Protein AF-0000000077106726 (afdb_homodimer)

Radius of gyration: 22.46 Å; Cα contacts (8 Å, |Δi|>4): 812; chains: 2; bounding box: 42×58×50 Å

Sequence (432 aa):
MIAVLAGDIIKSSRLTPEELQNVKDCIVETCDELREKFPEIGLSKPFFYRGDGWQVAMKSAPAALKVAVFIYAGLRQQNIARSRIAIGVGETEKLDLENLDQSSGEAFERAGHCLDKMNTRSFDIDFATAENSEYLNVKDDGLFALTMCVAALISDWTARQAQIALVALFHIDQTNDDVAKLLNPPISQQAISDSLRSSKFFAVIGAITAFSNILSMIAVLAGDIIKSSRLTPEELQNVKDCIVETCDELREKFPEIGLSKPFFYRGDGWQVAMKSAPAALKVAVFIYAGLRQQNIARSRIAIGVGETEKLDLENLDQSSGEAFERAGHCLDKMNTRSFDIDFATAENSEYLNVKDDGLFALTMCVAALISDWTARQAQIALVALFHIDQTNDDVAKLLNPPISQQAISDSLRSSKFFAVIGAITAFSNILS

Structure (mmCIF, N/CA/C/O backbone):
data_AF-0000000077106726-model_v1
#
loop_
_entity.id
_entity.type
_entity.pdbx_description
1 polymer 'Uncharacterized protein'
#
loop_
_atom_site.group_PDB
_atom_site.id
_atom_site.type_symbol
_atom_site.label_atom_id
_atom_site.label_alt_id
_atom_site.label_comp_id
_atom_site.label_asym_id
_atom_site.label_entity_id
_atom_site.label_seq_id
_atom_site.pdbx_PDB_ins_code
_atom_site.Cartn_x
_atom_site.Cartn_y
_atom_site.Cartn_z
_atom_site.occupancy
_atom_site.B_iso_or_equiv
_atom_site.auth_seq_id
_atom_site.auth_comp_id
_atom_site.auth_asym_id
_atom_site.auth_atom_id
_atom_site.pdbx_PDB_model_num
ATOM 1 N N . MET A 1 1 ? -19.969 13.406 8.781 1 87.94 1 MET A N 1
ATOM 2 C CA . MET A 1 1 ? -18.859 12.719 9.43 1 87.94 1 MET A CA 1
ATOM 3 C C . MET A 1 1 ? -17.562 13.5 9.258 1 87.94 1 MET A C 1
ATOM 5 O O . MET A 1 1 ? -17.266 13.992 8.172 1 87.94 1 MET A O 1
ATOM 9 N N . ILE A 1 2 ? -16.859 13.773 10.406 1 93.06 2 ILE A N 1
ATOM 10 C CA . ILE A 1 2 ? -15.633 14.562 10.359 1 93.06 2 ILE A CA 1
ATOM 11 C C . ILE A 1 2 ? -14.422 13.648 10.578 1 93.06 2 ILE A C 1
ATOM 13 O O . ILE A 1 2 ? -14.578 12.477 10.922 1 93.06 2 ILE A O 1
ATOM 17 N N . ALA A 1 3 ? -13.266 14.203 10.305 1 95.56 3 ALA A N 1
ATOM 18 C CA . ALA A 1 3 ? -12.023 13.508 10.617 1 95.56 3 ALA A CA 1
ATOM 19 C C . ALA A 1 3 ? -11.086 14.406 11.422 1 95.56 3 ALA A C 1
ATOM 21 O O . ALA A 1 3 ? -11.133 15.633 11.305 1 95.56 3 ALA A O 1
ATOM 22 N N . VAL A 1 4 ? -10.359 13.727 12.227 1 95.81 4 VAL A N 1
ATOM 23 C CA . VAL A 1 4 ? -9.344 14.406 13.023 1 95.81 4 VAL A CA 1
ATOM 24 C C . VAL A 1 4 ? -7.992 13.719 12.836 1 95.81 4 VAL A C 1
ATOM 26 O O . VAL A 1 4 ? -7.91 12.492 12.828 1 95.81 4 VAL A O 1
ATOM 29 N N . LEU A 1 5 ? -7 14.516 12.531 1 97.88 5 LEU A N 1
ATOM 30 C CA . LEU A 1 5 ? -5.621 14.055 12.625 1 97.88 5 LEU A CA 1
ATOM 31 C C . LEU A 1 5 ? -4.992 14.484 13.945 1 97.88 5 LEU A C 1
ATOM 33 O O . LEU A 1 5 ? -5.023 15.664 14.297 1 97.88 5 LEU A O 1
ATOM 37 N N . ALA A 1 6 ? -4.535 13.547 14.633 1 97 6 ALA A N 1
ATOM 38 C CA . ALA A 1 6 ? -3.732 13.82 15.828 1 97 6 ALA A CA 1
ATOM 39 C C . ALA A 1 6 ? -2.285 13.383 15.617 1 97 6 ALA A C 1
ATOM 41 O O . ALA A 1 6 ? -2.025 12.281 15.125 1 97 6 ALA A O 1
ATOM 42 N N . GLY A 1 7 ? -1.379 14.242 16 1 97.25 7 GLY A N 1
ATOM 43 C CA . GLY A 1 7 ? 0.014 13.906 15.75 1 97.25 7 GLY A CA 1
ATOM 44 C C . GLY A 1 7 ? 0.918 14.219 16.938 1 97.25 7 GLY A C 1
ATOM 45 O O . GLY A 1 7 ? 0.517 14.922 17.859 1 97.25 7 GLY A O 1
ATOM 46 N N . ASP A 1 8 ? 2.002 13.625 16.859 1 96.19 8 ASP A N 1
ATOM 47 C CA . ASP A 1 8 ? 3.078 13.797 17.828 1 96.19 8 ASP A CA 1
ATOM 48 C C . ASP A 1 8 ? 4.441 13.805 17.156 1 96.19 8 ASP A C 1
ATOM 50 O O . ASP A 1 8 ? 4.812 12.844 16.484 1 96.19 8 ASP A O 1
ATOM 54 N N . ILE A 1 9 ? 5.18 14.922 17.375 1 96.75 9 ILE A N 1
ATOM 55 C CA . ILE A 1 9 ? 6.477 15.07 16.719 1 96.75 9 ILE A CA 1
ATOM 56 C C . ILE A 1 9 ? 7.477 14.086 17.328 1 96.75 9 ILE A C 1
ATOM 58 O O . ILE A 1 9 ? 7.641 14.031 18.547 1 96.75 9 ILE A O 1
ATOM 62 N N . ILE A 1 10 ? 8.102 13.32 16.484 1 95.12 10 ILE A N 1
ATOM 63 C CA . ILE A 1 10 ? 8.977 12.234 16.922 1 95.12 10 ILE A CA 1
ATOM 64 C C . ILE A 1 10 ? 10.312 12.805 17.391 1 95.12 10 ILE A C 1
ATOM 66 O O . ILE A 1 10 ? 10.922 13.625 16.703 1 95.12 10 ILE A O 1
ATOM 70 N N . LYS A 1 11 ? 10.805 12.422 18.562 1 93.19 11 LYS A N 1
ATOM 71 C CA . LYS A 1 11 ? 12.07 12.828 19.156 1 93.19 11 LYS A CA 1
ATOM 72 C C . LYS A 1 11 ? 12.156 14.344 19.297 1 93.19 11 LYS A C 1
ATOM 74 O O . LYS A 1 11 ? 13.18 14.953 18.969 1 93.19 11 LYS A O 1
ATOM 79 N N . SER A 1 12 ? 11.078 14.891 19.656 1 93 12 SER A N 1
ATOM 80 C CA . SER A 1 12 ? 10.992 16.344 19.781 1 93 12 SER A CA 1
ATOM 81 C C . SER A 1 12 ? 11.945 16.859 20.859 1 93 12 SER A C 1
ATOM 83 O O . SER A 1 12 ? 12.414 18 20.781 1 93 12 SER A O 1
ATOM 85 N N . SER A 1 13 ? 12.219 16.062 21.844 1 91.56 13 SER A N 1
ATOM 86 C CA . SER A 1 13 ? 13.094 16.469 22.938 1 91.56 13 SER A CA 1
ATOM 87 C C . SER A 1 13 ? 14.516 16.719 22.453 1 91.56 13 SER A C 1
ATOM 89 O O . SER A 1 13 ? 15.297 17.391 23.109 1 91.56 13 SER A O 1
ATOM 91 N N . ARG A 1 14 ? 14.859 16.203 21.312 1 94.19 14 ARG A N 1
ATOM 92 C CA . ARG A 1 14 ? 16.203 16.344 20.766 1 94.19 14 ARG A CA 1
ATOM 93 C C . ARG A 1 14 ? 16.312 17.578 19.891 1 94.19 14 ARG A C 1
ATOM 95 O O . ARG A 1 14 ? 17.406 17.953 19.453 1 94.19 14 ARG A O 1
ATOM 102 N N . LEU A 1 15 ? 15.242 18.234 19.656 1 95.19 15 LEU A N 1
ATOM 103 C CA . LEU A 1 15 ? 15.203 19.406 18.797 1 95.19 15 LEU A CA 1
ATOM 104 C C . LEU A 1 15 ? 15.461 20.688 19.609 1 95.19 15 LEU A C 1
ATOM 106 O O . LEU A 1 15 ? 15.016 20.797 20.75 1 95.19 15 LEU A O 1
ATOM 110 N N . THR A 1 16 ? 16.141 21.609 19 1 96.25 16 THR A N 1
ATOM 111 C CA . THR A 1 16 ? 16.203 22.953 19.578 1 96.25 16 THR A CA 1
ATOM 112 C C . THR A 1 16 ? 14.852 23.656 19.5 1 96.25 16 THR A C 1
ATOM 114 O O . THR A 1 16 ? 14 23.266 18.688 1 96.25 16 THR A O 1
ATOM 117 N N . PRO A 1 17 ? 14.695 24.594 20.344 1 95.12 17 PRO A N 1
ATOM 118 C CA . PRO A 1 17 ? 13.445 25.344 20.266 1 95.12 17 PRO A CA 1
ATOM 119 C C . PRO A 1 17 ? 13.18 25.891 18.859 1 95.12 17 PRO A C 1
ATOM 121 O O . PRO A 1 17 ? 12.039 25.906 18.406 1 95.12 17 PRO A O 1
ATOM 124 N N . GLU A 1 18 ? 14.203 26.281 18.219 1 96.75 18 GLU A N 1
ATOM 125 C CA . GLU A 1 18 ? 14.07 26.812 16.859 1 96.75 18 GLU A CA 1
ATOM 126 C C . GLU A 1 18 ? 13.648 25.734 15.875 1 96.75 18 GLU A C 1
ATOM 128 O O . GLU A 1 18 ? 12.781 25.953 15.031 1 96.75 18 GLU A O 1
ATOM 133 N N . GLU A 1 19 ? 14.266 24.609 15.984 1 96.75 19 GLU A N 1
ATOM 134 C CA . GLU A 1 19 ? 13.922 23.484 15.133 1 96.75 19 GLU A CA 1
ATOM 135 C C . GLU A 1 19 ? 12.469 23.062 15.344 1 96.75 19 GLU A C 1
ATOM 137 O O . GLU A 1 19 ? 11.75 22.781 14.375 1 96.75 19 GLU A O 1
ATOM 142 N N . LEU A 1 20 ? 12.102 22.984 16.578 1 96.62 20 LEU A N 1
ATOM 143 C CA . LEU A 1 20 ? 10.727 22.609 16.891 1 96.62 20 LEU A CA 1
ATOM 144 C C . LEU A 1 20 ? 9.734 23.609 16.281 1 96.62 20 LEU A C 1
ATOM 146 O O . LEU A 1 20 ? 8.719 23.203 15.727 1 96.62 20 LEU A O 1
ATOM 150 N N . GLN A 1 21 ? 10.078 24.859 16.422 1 96.81 21 GLN A N 1
ATOM 151 C CA . GLN A 1 21 ? 9.219 25.891 15.852 1 96.81 21 GLN A CA 1
ATOM 152 C C . GLN A 1 21 ? 9.133 25.75 14.336 1 96.81 21 GLN A C 1
ATOM 154 O O . GLN A 1 21 ? 8.07 25.938 13.742 1 96.81 21 GLN A O 1
ATOM 159 N N . ASN A 1 22 ? 10.258 25.438 13.734 1 97.62 22 ASN A N 1
ATOM 160 C CA . ASN A 1 22 ? 10.273 25.234 12.289 1 97.62 22 ASN A CA 1
ATOM 161 C C . ASN A 1 22 ? 9.359 24.078 11.875 1 97.62 22 ASN A C 1
ATOM 163 O O . ASN A 1 22 ? 8.68 24.156 10.844 1 97.62 22 ASN A O 1
ATOM 167 N N . VAL A 1 23 ? 9.383 23.047 12.633 1 97.94 23 VAL A N 1
ATOM 168 C CA . VAL A 1 23 ? 8.531 21.906 12.359 1 97.94 23 VAL A CA 1
ATOM 169 C C . VAL A 1 23 ? 7.059 22.297 12.477 1 97.94 23 VAL A C 1
ATOM 171 O O . VAL A 1 23 ? 6.25 21.969 11.602 1 97.94 23 VAL A O 1
ATOM 174 N N . LYS A 1 24 ? 6.723 23.031 13.531 1 97.75 24 LYS A N 1
ATOM 175 C CA . LYS A 1 24 ? 5.355 23.5 13.719 1 97.75 24 LYS A CA 1
ATOM 176 C C . LYS A 1 24 ? 4.922 24.406 12.578 1 97.75 24 LYS A C 1
ATOM 178 O O . LYS A 1 24 ? 3.805 24.281 12.07 1 97.75 24 LYS A O 1
ATOM 183 N N . ASP A 1 25 ? 5.793 25.266 12.195 1 98 25 ASP A N 1
ATOM 184 C CA . ASP A 1 25 ? 5.508 26.172 11.086 1 98 25 ASP A CA 1
ATOM 185 C C . ASP A 1 25 ? 5.238 25.406 9.797 1 98 25 ASP A C 1
ATOM 187 O O . ASP A 1 25 ? 4.391 25.797 8.992 1 98 25 ASP A O 1
ATOM 191 N N . CYS A 1 26 ? 6 24.359 9.625 1 97.75 26 CYS A N 1
ATOM 192 C CA . CYS A 1 26 ? 5.805 23.531 8.438 1 97.75 26 CYS A CA 1
ATOM 193 C C . CYS A 1 26 ? 4.395 22.953 8.406 1 97.75 26 CYS A C 1
ATOM 195 O O . CYS A 1 26 ? 3.738 22.969 7.359 1 97.75 26 CYS A O 1
ATOM 197 N N . ILE A 1 27 ? 3.912 22.453 9.523 1 98.06 27 ILE A N 1
ATOM 198 C CA . ILE A 1 27 ? 2.566 21.906 9.625 1 98.06 27 ILE A CA 1
ATOM 199 C C . ILE A 1 27 ? 1.539 23 9.32 1 98.06 27 ILE A C 1
ATOM 201 O O . ILE A 1 27 ? 0.608 22.781 8.539 1 98.06 27 ILE A O 1
ATOM 205 N N . VAL A 1 28 ? 1.755 24.203 9.891 1 97.44 28 VAL A N 1
ATOM 206 C CA . VAL A 1 28 ? 0.845 25.328 9.703 1 97.44 28 VAL A CA 1
ATOM 207 C C . VAL A 1 28 ? 0.809 25.719 8.227 1 97.44 28 VAL A C 1
ATOM 209 O O . VAL A 1 28 ? -0.267 25.859 7.645 1 97.44 28 VAL A O 1
ATOM 212 N N . GLU A 1 29 ? 1.965 25.844 7.648 1 97.38 29 GLU A N 1
ATOM 213 C CA . GLU A 1 29 ? 2.062 26.266 6.254 1 97.38 29 GLU A CA 1
ATOM 214 C C . GLU A 1 29 ? 1.392 25.25 5.324 1 97.38 29 GLU A C 1
ATOM 216 O O . GLU A 1 29 ? 0.697 25.641 4.383 1 97.38 29 GLU A O 1
ATOM 221 N N . THR A 1 30 ? 1.661 23.984 5.586 1 96.75 30 THR A N 1
ATOM 222 C CA . THR A 1 30 ? 1.035 22.938 4.781 1 96.75 30 THR A CA 1
ATOM 223 C C . THR A 1 30 ? -0.485 23.016 4.895 1 96.75 30 THR A C 1
ATOM 225 O O . THR A 1 30 ? -1.191 22.953 3.885 1 96.75 30 THR A O 1
ATOM 228 N N . CYS A 1 31 ? -1.021 23.188 6.086 1 96.94 31 CYS A N 1
ATOM 229 C CA . CYS A 1 31 ? -2.459 23.266 6.301 1 96.94 31 CYS A CA 1
ATOM 230 C C . CYS A 1 31 ? -3.035 24.516 5.645 1 96.94 31 CYS A C 1
ATOM 232 O O . CYS A 1 31 ? -4.121 24.484 5.066 1 96.94 31 CYS A O 1
ATOM 234 N N . ASP A 1 32 ? -2.299 25.625 5.766 1 96.69 32 ASP A N 1
ATOM 235 C CA . ASP A 1 32 ? -2.75 26.859 5.133 1 96.69 32 ASP A CA 1
ATOM 236 C C . ASP A 1 32 ? -2.875 26.688 3.621 1 96.69 32 ASP A C 1
ATOM 238 O O . ASP A 1 32 ? -3.855 27.141 3.021 1 96.69 32 ASP A O 1
ATOM 242 N N . GLU A 1 33 ? -1.901 26.094 3.061 1 94.75 33 GLU A N 1
ATOM 243 C CA . GLU A 1 33 ? -1.94 25.844 1.623 1 94.75 33 GLU A CA 1
ATOM 244 C C . GLU A 1 33 ? -3.123 24.953 1.247 1 94.75 33 GLU A C 1
ATOM 246 O O . GLU A 1 33 ? -3.801 25.203 0.248 1 94.75 33 GLU A O 1
ATOM 251 N N . LEU A 1 34 ? -3.326 23.969 2.02 1 95.69 34 LEU A N 1
ATOM 252 C CA . LEU A 1 34 ? -4.438 23.047 1.773 1 95.69 34 LEU A CA 1
ATOM 253 C C . LEU A 1 34 ? -5.773 23.781 1.901 1 95.69 34 LEU A C 1
ATOM 255 O O . LEU A 1 34 ? -6.688 23.547 1.107 1 95.69 34 LEU A O 1
ATOM 259 N N . ARG A 1 35 ? -5.914 24.641 2.898 1 95.56 35 ARG A N 1
ATOM 260 C CA . ARG A 1 35 ? -7.137 25.406 3.102 1 95.56 35 ARG A CA 1
ATOM 261 C C . ARG A 1 35 ? -7.422 26.312 1.904 1 95.56 35 ARG A C 1
ATOM 263 O O . ARG A 1 35 ? -8.578 26.516 1.53 1 95.56 35 ARG A O 1
ATOM 270 N N . GLU A 1 36 ? -6.426 26.875 1.363 1 94.88 36 GLU A N 1
ATOM 271 C CA . GLU A 1 36 ? -6.562 27.766 0.218 1 94.88 36 GLU A CA 1
ATOM 272 C C . GLU A 1 36 ? -6.902 26.984 -1.051 1 94.88 36 GLU A C 1
ATOM 274 O O . GLU A 1 36 ? -7.82 27.359 -1.783 1 94.88 36 GLU A O 1
ATOM 279 N N . LYS A 1 37 ? -6.25 25.938 -1.28 1 91.81 37 LYS A N 1
ATOM 280 C CA . LYS A 1 37 ? -6.363 25.219 -2.539 1 91.81 37 LYS A CA 1
ATOM 281 C C . LYS A 1 37 ? -7.59 24.312 -2.539 1 91.81 37 LYS A C 1
ATOM 283 O O . LYS A 1 37 ? -8.203 24.078 -3.584 1 91.81 37 LYS A O 1
ATOM 288 N N . PHE A 1 38 ? -7.867 23.781 -1.36 1 93.69 38 PHE A N 1
ATOM 289 C CA . PHE A 1 38 ? -8.977 22.828 -1.253 1 93.69 38 PHE A CA 1
ATOM 290 C C . PHE A 1 38 ? -9.945 23.266 -0.155 1 93.69 38 PHE A C 1
ATOM 292 O O . PHE A 1 38 ? -10.141 22.531 0.821 1 93.69 38 PHE A O 1
ATOM 299 N N . PRO A 1 39 ? -10.656 24.297 -0.349 1 94.75 39 PRO A N 1
ATOM 300 C CA . PRO A 1 39 ? -11.555 24.812 0.687 1 94.75 39 PRO A CA 1
ATOM 301 C C . PRO A 1 39 ? -12.688 23.844 1.01 1 94.75 39 PRO A C 1
ATOM 303 O O . PRO A 1 39 ? -13.234 23.875 2.117 1 94.75 39 PRO A O 1
ATOM 306 N N . GLU A 1 40 ? -13 22.984 0.109 1 94.31 40 GLU A N 1
ATOM 307 C CA . GLU A 1 40 ? -14.109 22.047 0.286 1 94.31 40 GLU A CA 1
ATOM 308 C C . GLU A 1 40 ? -13.797 21.016 1.375 1 94.31 40 GLU A C 1
ATOM 310 O O . GLU A 1 40 ? -14.703 20.375 1.909 1 94.31 40 GLU A O 1
ATOM 315 N N . ILE A 1 41 ? -12.531 20.906 1.726 1 94.81 41 ILE A N 1
ATOM 316 C CA . ILE A 1 41 ? -12.133 19.953 2.754 1 94.81 41 ILE A CA 1
ATOM 317 C C . ILE A 1 41 ? -12.602 20.438 4.121 1 94.81 41 ILE A C 1
ATOM 319 O O . ILE A 1 41 ? -12.93 19.625 4.996 1 94.81 41 ILE A O 1
ATOM 323 N N . GLY A 1 42 ? -12.695 21.766 4.281 1 95.94 42 GLY A N 1
ATOM 324 C CA . GLY A 1 42 ? -13.055 22.312 5.586 1 95.94 42 GLY A CA 1
ATOM 325 C C . GLY A 1 42 ? -12.023 22 6.656 1 95.94 42 GLY A C 1
ATOM 326 O O . GLY A 1 42 ? -12.359 21.516 7.738 1 95.94 42 GLY A O 1
ATOM 327 N N . LEU A 1 43 ? -10.797 22.25 6.359 1 96.56 43 LEU A N 1
ATOM 328 C CA . LEU A 1 43 ? -9.672 21.953 7.242 1 96.56 43 LEU A CA 1
ATOM 329 C C . LEU A 1 43 ? -9.508 23.062 8.289 1 96.56 43 LEU A C 1
ATOM 331 O O . LEU A 1 43 ? -9.602 24.25 7.973 1 96.56 43 LEU A O 1
ATOM 335 N N . SER A 1 44 ? -9.312 22.703 9.492 1 96.12 44 SER A N 1
ATOM 336 C CA . SER A 1 44 ? -9.086 23.656 10.562 1 96.12 44 SER A CA 1
ATOM 337 C C . SER A 1 44 ? -7.629 24.125 10.594 1 96.12 44 SER A C 1
ATOM 339 O O . SER A 1 44 ? -6.773 23.531 9.93 1 96.12 44 SER A O 1
ATOM 341 N N . LYS A 1 45 ? -7.418 25.125 11.359 1 94.44 45 LYS A N 1
ATOM 342 C CA . LYS A 1 45 ? -6.039 25.438 11.734 1 94.44 45 LYS A CA 1
ATOM 343 C C . LYS A 1 45 ? -5.504 24.391 12.719 1 94.44 45 LYS A C 1
ATOM 345 O O . LYS A 1 45 ? -6.262 23.828 13.508 1 94.44 45 LYS A O 1
ATOM 350 N N . PRO A 1 46 ? -4.172 24.172 12.578 1 95.75 46 PRO A N 1
ATOM 351 C CA . PRO A 1 46 ? -3.607 23.234 13.555 1 95.75 46 PRO A CA 1
ATOM 352 C C . PRO A 1 46 ? -3.648 23.766 14.977 1 95.75 46 PRO A C 1
ATOM 354 O O . PRO A 1 46 ? -3.459 24.969 15.195 1 95.75 46 PRO A O 1
ATOM 357 N N . PHE A 1 47 ? -3.949 22.906 15.859 1 94.81 47 PHE A N 1
ATOM 358 C CA . PHE A 1 47 ? -3.875 23.172 17.297 1 94.81 47 PHE A CA 1
ATOM 359 C C . PHE A 1 47 ? -2.723 22.406 17.922 1 94.81 47 PHE A C 1
ATOM 361 O O . PHE A 1 47 ? -2.656 21.172 17.828 1 94.81 47 PHE A O 1
ATOM 368 N N . PHE A 1 48 ? -1.795 23.188 18.531 1 95.06 48 PHE A N 1
ATOM 369 C CA . PHE A 1 48 ? -0.642 22.547 19.156 1 95.06 48 PHE A CA 1
ATOM 370 C C . PHE A 1 48 ? -0.843 22.422 20.672 1 95.06 48 PHE A C 1
ATOM 372 O O . PHE A 1 48 ? -1.391 23.328 21.297 1 95.06 48 PHE A O 1
ATOM 379 N N . TYR A 1 49 ? -0.44 21.234 21.156 1 90.88 49 TYR A N 1
ATOM 380 C CA . TYR A 1 49 ? -0.542 21 22.594 1 90.88 49 TYR A CA 1
ATOM 381 C C . TYR A 1 49 ? 0.657 20.203 23.109 1 90.88 49 TYR A C 1
ATOM 383 O O . TYR A 1 49 ? 1.354 19.547 22.328 1 90.88 49 TYR A O 1
ATOM 391 N N . ARG A 1 50 ? 0.981 20.234 24.469 1 84.31 50 ARG A N 1
ATOM 392 C CA . ARG A 1 50 ? 2.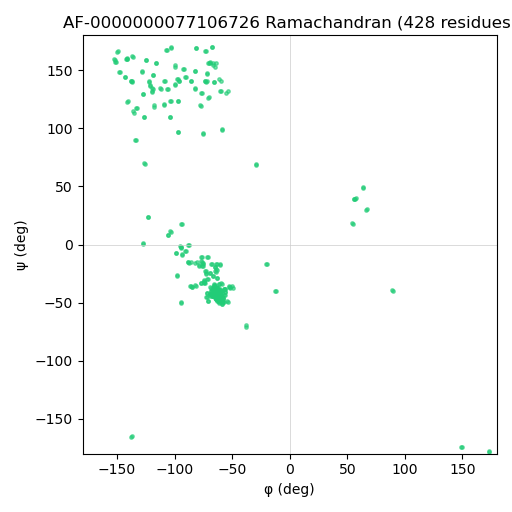029 19.5 25.156 1 84.31 50 ARG A CA 1
ATOM 393 C C . ARG A 1 50 ? 3.391 19.734 24.516 1 84.31 50 ARG A C 1
ATOM 395 O O . ARG A 1 50 ? 4.27 18.875 24.578 1 84.31 50 ARG A O 1
ATOM 402 N N . GLY A 1 51 ? 3.605 20.703 23.766 1 86.38 51 GLY A N 1
ATOM 403 C CA . GLY A 1 51 ? 4.895 21.047 23.188 1 86.38 51 GLY A CA 1
ATOM 404 C C . GLY A 1 51 ? 5.141 20.359 21.859 1 86.38 51 GLY A C 1
ATOM 405 O O . GLY A 1 51 ? 5.676 20.984 20.922 1 86.38 51 GLY A O 1
ATOM 406 N N . ASP A 1 52 ? 4.727 19.078 21.766 1 91.94 52 ASP A N 1
ATOM 407 C CA . ASP A 1 52 ? 5.055 18.359 20.531 1 91.94 52 ASP A CA 1
ATOM 408 C C . ASP A 1 52 ? 3.811 17.734 19.906 1 91.94 52 ASP A C 1
ATOM 410 O O . ASP A 1 52 ? 3.898 17.047 18.891 1 91.94 52 ASP A O 1
ATOM 414 N N . GLY A 1 53 ? 2.699 17.938 20.531 1 96.12 53 GLY A N 1
ATOM 415 C CA . GLY A 1 53 ? 1.448 17.406 20.016 1 96.12 53 GLY A CA 1
ATOM 416 C C . GLY A 1 53 ? 0.716 18.391 19.109 1 96.12 53 GLY A C 1
ATOM 417 O O . GLY A 1 53 ? 0.837 19.609 19.297 1 96.12 53 GLY A O 1
ATOM 418 N N . TRP A 1 54 ? -0.021 17.875 18.188 1 96.75 54 TRP A N 1
ATOM 419 C CA . TRP A 1 54 ? -0.817 18.734 17.328 1 96.75 54 TRP A CA 1
ATOM 420 C C . TRP A 1 54 ? -2.066 18.016 16.828 1 96.75 54 TRP A C 1
ATOM 422 O O . TRP A 1 54 ? -2.135 16.797 16.859 1 96.75 54 TRP A O 1
ATOM 432 N N . GLN A 1 55 ? -3.043 18.781 16.453 1 96.62 55 GLN A N 1
ATOM 433 C CA . GLN A 1 55 ? -4.297 18.25 15.93 1 96.62 55 GLN A CA 1
ATOM 434 C C . GLN A 1 55 ? -4.855 19.125 14.82 1 96.62 55 GLN A C 1
ATOM 436 O O . GLN A 1 55 ? -4.695 20.344 14.844 1 96.62 55 GLN A O 1
ATOM 441 N N . VAL A 1 56 ? -5.449 18.516 13.867 1 97 56 VAL A N 1
ATOM 442 C CA . VAL A 1 56 ? -6.211 19.219 12.828 1 97 56 VAL A CA 1
ATOM 443 C C . VAL A 1 56 ? -7.516 18.469 12.57 1 97 56 VAL A C 1
ATOM 445 O O . VAL A 1 56 ? -7.551 17.234 12.594 1 97 56 VAL A O 1
ATOM 448 N N . ALA A 1 57 ? -8.555 19.172 12.383 1 96.31 57 ALA A N 1
ATOM 449 C CA . ALA A 1 57 ? -9.859 18.609 12.086 1 96.31 57 ALA A CA 1
ATOM 450 C C . ALA A 1 57 ? -10.344 19.031 10.695 1 96.31 57 ALA A C 1
ATOM 452 O O . ALA A 1 57 ? -9.867 20.031 10.148 1 96.31 57 ALA A O 1
ATOM 453 N N . MET A 1 58 ? -11.195 18.266 10.141 1 96.5 58 MET A N 1
ATOM 454 C CA . MET A 1 58 ? -11.742 18.594 8.828 1 96.5 58 MET A CA 1
ATOM 455 C C . MET A 1 58 ? -13.18 18.109 8.695 1 96.5 58 MET A C 1
ATOM 457 O O . MET A 1 58 ? -13.531 17.047 9.227 1 96.5 58 MET A O 1
ATOM 461 N N . LYS A 1 59 ? -13.945 18.797 7.965 1 94.88 59 LYS A N 1
ATOM 462 C CA . LYS A 1 59 ? -15.344 18.469 7.742 1 94.88 59 LYS A CA 1
ATOM 463 C C . LYS A 1 59 ? -15.484 17.281 6.797 1 94.88 59 LYS A C 1
ATOM 465 O O . LYS A 1 59 ? -16.422 16.484 6.918 1 94.88 59 LYS A O 1
ATOM 470 N N . SER A 1 60 ? -14.562 17.141 5.902 1 94.81 60 SER A N 1
ATOM 471 C CA . SER A 1 60 ? -14.602 16.062 4.922 1 94.81 60 SER A CA 1
ATOM 472 C C . SER A 1 60 ? -13.734 14.891 5.359 1 94.81 60 SER A C 1
ATOM 474 O O . SER A 1 60 ? -12.539 14.844 5.051 1 94.81 60 SER A O 1
ATOM 476 N N . ALA A 1 61 ? -14.352 13.93 5.953 1 94.75 61 ALA A N 1
ATOM 477 C CA . ALA A 1 61 ? -13.625 12.75 6.414 1 94.75 61 ALA A CA 1
ATOM 478 C C . ALA A 1 61 ? -12.938 12.039 5.254 1 94.75 61 ALA A C 1
ATOM 480 O O . ALA A 1 61 ? -11.828 11.531 5.406 1 94.75 61 ALA A O 1
ATOM 481 N N . PRO A 1 62 ? -13.516 12.047 4.047 1 94.62 62 PRO A N 1
ATOM 482 C CA . PRO A 1 62 ? -12.883 11.383 2.906 1 94.62 62 PRO A CA 1
ATOM 483 C C . PRO A 1 62 ? -11.508 11.953 2.576 1 94.62 62 PRO A C 1
ATOM 485 O O . PRO A 1 62 ? -10.68 11.273 1.969 1 94.62 62 PRO A O 1
ATOM 488 N N . ALA A 1 63 ? -11.164 13.125 3.049 1 96.31 63 ALA A N 1
ATOM 489 C CA . ALA A 1 63 ? -9.906 13.789 2.689 1 96.31 63 ALA A CA 1
ATOM 490 C C . ALA A 1 63 ? -8.812 13.484 3.711 1 96.31 63 ALA A C 1
ATOM 492 O O . ALA A 1 63 ? -7.66 13.875 3.527 1 96.31 63 ALA A O 1
ATOM 493 N N . ALA A 1 64 ? -9.109 12.773 4.723 1 97.25 64 ALA A N 1
ATOM 494 C CA . ALA A 1 64 ? -8.25 12.656 5.891 1 97.25 64 ALA A CA 1
ATOM 495 C C . ALA A 1 64 ? -6.895 12.062 5.516 1 97.25 64 ALA A C 1
ATOM 497 O O . ALA A 1 64 ? -5.848 12.586 5.906 1 97.25 64 ALA A O 1
ATOM 498 N N . LEU A 1 65 ? -6.906 10.961 4.762 1 97.44 65 LEU A N 1
ATOM 499 C CA . LEU A 1 65 ? -5.652 10.305 4.391 1 97.44 65 LEU A CA 1
ATOM 500 C C . LEU A 1 65 ? -4.824 11.211 3.48 1 97.44 65 LEU A C 1
ATOM 502 O O . LEU A 1 65 ? -3.6 11.281 3.621 1 97.44 65 LEU A O 1
ATOM 506 N N . LYS A 1 66 ? -5.504 11.867 2.59 1 96.94 66 LYS A N 1
ATOM 507 C CA . LYS A 1 66 ? -4.832 12.828 1.716 1 96.94 66 LYS A CA 1
ATOM 508 C C . LYS A 1 66 ? -4.113 13.898 2.525 1 96.94 66 LYS A C 1
ATOM 510 O O . LYS A 1 66 ? -2.934 14.172 2.297 1 96.94 66 LYS A O 1
ATOM 515 N N . VAL A 1 67 ? -4.777 14.477 3.451 1 98 67 VAL A N 1
ATOM 516 C CA . VAL A 1 67 ? -4.227 15.539 4.277 1 98 67 VAL A CA 1
ATOM 517 C C . VAL A 1 67 ? -3.059 15.008 5.102 1 98 67 VAL A C 1
ATOM 519 O O . VAL A 1 67 ? -2.027 15.672 5.234 1 98 67 VAL A O 1
ATOM 522 N N . ALA A 1 68 ? -3.203 13.82 5.613 1 98.38 68 ALA A N 1
ATOM 523 C CA . ALA A 1 68 ? -2.123 13.195 6.379 1 98.38 68 ALA A CA 1
ATOM 524 C C . ALA A 1 68 ? -0.861 13.062 5.531 1 98.38 68 ALA A C 1
ATOM 526 O O . ALA A 1 68 ? 0.242 13.344 6 1 98.38 68 ALA A O 1
ATOM 527 N N . VAL A 1 69 ? -1.043 12.633 4.316 1 97.94 69 VAL A N 1
ATOM 528 C CA . VAL A 1 69 ? 0.096 12.438 3.426 1 97.94 69 VAL A CA 1
ATOM 529 C C . VAL A 1 69 ? 0.748 13.781 3.111 1 97.94 69 VAL A C 1
ATOM 531 O O . VAL A 1 69 ? 1.975 13.883 3.039 1 97.94 69 VAL A O 1
ATOM 534 N N . PHE A 1 70 ? -0.072 14.836 2.938 1 97.5 70 PHE A N 1
ATOM 535 C CA . PHE A 1 70 ? 0.461 16.172 2.701 1 97.5 70 PHE A CA 1
ATOM 536 C C . PHE A 1 70 ? 1.35 16.609 3.857 1 97.5 70 PHE A C 1
ATOM 538 O O . PHE A 1 70 ? 2.467 17.094 3.643 1 97.5 70 PHE A O 1
ATOM 545 N N . ILE A 1 71 ? 0.843 16.453 5.039 1 98.06 71 ILE A N 1
ATOM 546 C CA . ILE A 1 71 ? 1.583 16.906 6.215 1 98.06 71 ILE A CA 1
ATOM 547 C C . ILE A 1 71 ? 2.855 16.078 6.367 1 98.06 71 ILE A C 1
ATOM 549 O O . ILE A 1 71 ? 3.934 16.625 6.613 1 98.06 71 ILE A O 1
ATOM 553 N N . TYR A 1 72 ? 2.762 14.766 6.133 1 98.12 72 TYR A N 1
ATOM 554 C CA . TYR A 1 72 ? 3.926 13.891 6.18 1 98.12 72 TYR A CA 1
ATOM 555 C C . TYR A 1 72 ? 4.984 14.336 5.18 1 98.12 72 TYR A C 1
ATOM 557 O O . TYR A 1 72 ? 6.16 14.469 5.527 1 98.12 72 TYR A O 1
ATOM 565 N N . ALA A 1 73 ? 4.516 14.516 3.945 1 97.44 73 ALA A N 1
ATOM 566 C CA . ALA A 1 73 ? 5.441 14.883 2.875 1 97.44 73 ALA A CA 1
ATOM 567 C C . ALA A 1 73 ? 6.102 16.234 3.162 1 97.44 73 ALA A C 1
ATOM 569 O O . ALA A 1 73 ? 7.285 16.422 2.877 1 97.44 73 ALA A O 1
ATOM 570 N N . GLY A 1 74 ? 5.344 17.156 3.684 1 97.06 74 GLY A N 1
ATOM 571 C CA . GLY A 1 74 ? 5.902 18.453 4.066 1 97.06 74 GLY A CA 1
ATOM 572 C C . GLY A 1 74 ? 7.023 18.328 5.082 1 97.06 74 GLY A C 1
ATOM 573 O O . GLY A 1 74 ? 8.094 18.922 4.91 1 97.06 74 GLY A O 1
ATOM 574 N N . LEU A 1 75 ? 6.785 17.562 6.082 1 97.81 75 LEU A N 1
ATOM 575 C CA . LEU A 1 75 ? 7.785 17.359 7.129 1 97.81 75 LEU A CA 1
ATOM 576 C C . LEU A 1 75 ? 8.992 16.609 6.59 1 97.81 75 LEU A C 1
ATOM 578 O O . LEU A 1 75 ? 10.133 16.938 6.926 1 97.81 75 LEU A O 1
ATOM 582 N N . ARG A 1 76 ? 8.719 15.625 5.746 1 97.12 76 ARG A N 1
ATOM 583 C CA . ARG A 1 76 ? 9.797 14.805 5.191 1 97.12 76 ARG A CA 1
ATOM 584 C C . ARG A 1 76 ? 10.703 15.641 4.293 1 97.12 76 ARG A C 1
ATOM 586 O O . ARG A 1 76 ? 11.922 15.469 4.305 1 97.12 76 ARG A O 1
ATOM 593 N N . GLN A 1 77 ? 10.086 16.469 3.516 1 95.5 77 GLN A N 1
ATOM 594 C CA . GLN A 1 77 ? 10.891 17.328 2.646 1 95.5 77 GLN A CA 1
ATOM 595 C C . GLN A 1 77 ? 11.734 18.297 3.459 1 95.5 77 GLN A C 1
ATOM 597 O O . GLN A 1 77 ? 12.867 18.609 3.088 1 95.5 77 GLN A O 1
ATOM 602 N N . GLN A 1 78 ? 11.148 18.859 4.508 1 95.69 78 GLN A N 1
ATOM 603 C CA . GLN A 1 78 ? 11.883 19.766 5.379 1 95.69 78 GLN A CA 1
ATOM 604 C C . GLN A 1 78 ? 13.062 19.062 6.047 1 95.69 78 GLN A C 1
ATOM 606 O O . GLN A 1 78 ? 14.109 19.672 6.27 1 95.69 78 GLN A O 1
ATOM 611 N N . ASN A 1 79 ? 12.844 17.797 6.41 1 95.81 79 ASN A N 1
ATOM 612 C CA . ASN A 1 79 ? 13.867 16.859 6.875 1 95.81 79 ASN A CA 1
ATOM 613 C C . ASN A 1 79 ? 14.445 17.297 8.219 1 95.81 79 ASN A C 1
ATOM 615 O O . ASN A 1 79 ? 15.648 17.156 8.453 1 95.81 79 ASN A O 1
ATOM 619 N N . ILE A 1 80 ? 13.648 17.969 9.031 1 96.25 80 ILE A N 1
ATOM 620 C CA . ILE A 1 80 ? 14.062 18.297 10.391 1 96.25 80 ILE A CA 1
ATOM 621 C C . ILE A 1 80 ? 13.555 17.25 11.367 1 96.25 80 ILE A C 1
ATOM 623 O O . ILE A 1 80 ? 14.305 16.75 12.211 1 96.25 80 ILE A O 1
ATOM 62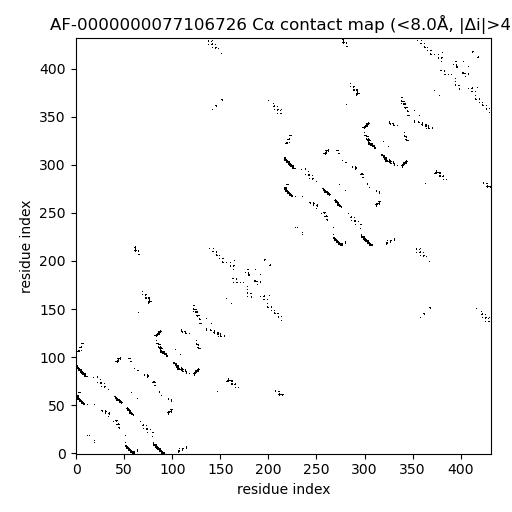7 N N . ALA A 1 81 ? 12.266 16.906 11.305 1 96.19 81 ALA A N 1
ATOM 628 C CA . ALA A 1 81 ? 11.648 15.891 12.156 1 96.19 81 ALA A CA 1
ATOM 629 C C . ALA A 1 81 ? 10.461 15.234 11.461 1 96.19 81 ALA A C 1
ATOM 631 O O . ALA A 1 81 ? 9.93 15.781 10.492 1 96.19 81 ALA A O 1
ATOM 632 N N . ARG A 1 82 ? 10.164 14.102 11.938 1 96 82 ARG A N 1
ATOM 633 C CA . ARG A 1 82 ? 8.945 13.406 11.523 1 96 82 ARG A CA 1
ATOM 634 C C . ARG A 1 82 ? 7.863 13.516 12.586 1 96 82 ARG A C 1
ATOM 636 O O . ARG A 1 82 ? 8.117 14 13.688 1 96 82 ARG A O 1
ATOM 643 N N . SER A 1 83 ? 6.68 13.125 12.25 1 96.69 83 SER A N 1
ATOM 644 C CA . SER A 1 83 ? 5.57 13.094 13.195 1 96.69 83 SER A CA 1
ATOM 645 C C . SER A 1 83 ? 4.742 11.828 13.039 1 96.69 83 SER A C 1
ATOM 647 O O . SER A 1 83 ? 4.512 11.367 11.922 1 96.69 83 SER A O 1
ATOM 649 N N . ARG A 1 84 ? 4.344 11.328 14.203 1 97 84 ARG A N 1
ATOM 650 C CA . ARG A 1 84 ? 3.26 10.352 14.148 1 97 84 ARG A CA 1
ATOM 651 C C . ARG A 1 84 ? 1.93 11.031 13.844 1 97 84 ARG A C 1
ATOM 653 O O . ARG A 1 84 ? 1.672 12.141 14.312 1 97 84 ARG A O 1
ATOM 660 N N . ILE A 1 85 ? 1.131 10.375 13.023 1 98.06 85 ILE A N 1
ATOM 661 C CA . ILE A 1 85 ? -0.166 10.93 12.648 1 98.06 85 ILE A CA 1
ATOM 662 C C . ILE A 1 85 ? -1.243 9.859 12.781 1 98.06 85 ILE A C 1
ATOM 664 O O . ILE A 1 85 ? -1.199 8.836 12.086 1 98.06 85 ILE A O 1
ATOM 668 N N . ALA A 1 86 ? -2.178 10.055 13.625 1 97.19 86 ALA A N 1
ATOM 669 C CA . ALA A 1 86 ? -3.318 9.156 13.789 1 97.19 86 ALA A CA 1
ATOM 670 C C . ALA A 1 86 ? -4.586 9.766 13.195 1 97.19 86 ALA A C 1
ATOM 672 O O . ALA A 1 86 ? -4.891 10.938 13.438 1 97.19 86 ALA A O 1
ATOM 673 N N . ILE A 1 87 ? -5.309 9 12.453 1 96.75 87 ILE A N 1
ATOM 674 C CA . ILE A 1 87 ? -6.543 9.453 11.828 1 96.75 87 ILE A CA 1
ATOM 675 C C . ILE A 1 87 ? -7.742 8.891 12.586 1 96.75 87 ILE A C 1
ATOM 677 O O . ILE A 1 87 ? -7.863 7.676 12.758 1 96.75 87 ILE A O 1
ATOM 681 N N . GLY A 1 88 ? -8.555 9.711 13.023 1 95.06 88 GLY A N 1
ATOM 682 C CA . GLY A 1 88 ? -9.836 9.336 13.602 1 95.06 88 GLY A CA 1
ATOM 683 C C . GLY A 1 88 ? -11.023 9.898 12.844 1 95.06 88 GLY A C 1
ATOM 684 O O . GLY A 1 88 ? -11.031 11.078 12.477 1 95.06 88 GLY A O 1
ATOM 685 N N . VAL A 1 89 ? -12.008 9.062 12.594 1 93.31 89 VAL A N 1
ATOM 686 C CA . VAL A 1 89 ? -13.227 9.492 11.922 1 93.31 89 VAL A CA 1
ATOM 687 C C . VAL A 1 89 ? -14.43 9.266 12.844 1 93.31 89 VAL A C 1
ATOM 689 O O . VAL A 1 89 ? -14.43 8.336 13.656 1 93.31 89 VAL A O 1
ATOM 692 N N . GLY A 1 90 ? -15.328 10.133 12.719 1 90.5 90 GLY A N 1
ATOM 693 C CA . GLY A 1 90 ? -16.5 10 13.562 1 90.5 90 GLY A CA 1
ATOM 694 C C . GLY A 1 90 ? -17.453 11.172 13.461 1 90.5 90 GLY A C 1
ATOM 695 O O . GLY A 1 90 ? -17.25 12.078 12.641 1 90.5 90 GLY A O 1
ATOM 696 N N . GLU A 1 91 ? -18.453 11.039 14.227 1 84.88 91 GLU A N 1
ATOM 697 C CA . GLU A 1 91 ? -19.438 12.117 14.289 1 84.88 91 GLU A CA 1
ATOM 698 C C . GLU A 1 91 ? -19.031 13.18 15.305 1 84.88 91 GLU A C 1
ATOM 700 O O . GLU A 1 91 ? -18.25 12.914 16.203 1 84.88 91 GLU A O 1
ATOM 705 N N . THR A 1 92 ? -19.281 14.359 14.914 1 77.56 92 THR A N 1
ATOM 706 C CA . THR A 1 92 ? -18.984 15.406 15.891 1 77.56 92 THR A CA 1
ATOM 707 C C . THR A 1 92 ? -20.234 16.234 16.188 1 77.56 92 THR A C 1
ATOM 709 O O . THR A 1 92 ? -21.062 16.438 15.305 1 77.56 92 THR A O 1
ATOM 712 N N . GLU A 1 93 ? -20.359 16.547 17.469 1 69.69 93 GLU A N 1
ATOM 713 C CA . GLU A 1 93 ? -21.422 17.469 17.891 1 69.69 93 GLU A CA 1
ATOM 714 C C . GLU A 1 93 ? -20.984 18.922 17.75 1 69.69 93 GLU A C 1
ATOM 716 O O . GLU A 1 93 ? -21.812 19.797 17.5 1 69.69 93 GLU A O 1
ATOM 721 N N . LYS A 1 94 ? -19.797 19.172 18.016 1 77.88 94 LYS A N 1
ATOM 722 C CA . LYS A 1 94 ? -19.266 20.531 18 1 77.88 94 LYS A CA 1
ATOM 723 C C . LYS A 1 94 ? -17.922 20.594 17.297 1 77.88 94 LYS A C 1
ATOM 725 O O . LYS A 1 94 ? -16.969 19.906 17.688 1 77.88 94 LYS A O 1
ATOM 730 N N . LEU A 1 95 ? -17.938 21.297 16.141 1 82.06 95 LEU A N 1
ATOM 731 C CA . LEU A 1 95 ? -16.688 21.484 15.422 1 82.06 95 LEU A CA 1
ATOM 732 C C . LEU A 1 95 ? -16.438 22.969 15.133 1 82.06 95 LEU A C 1
ATOM 734 O O . LEU A 1 95 ? -17.234 23.609 14.438 1 82.06 95 LEU A O 1
ATOM 738 N N . ASP A 1 96 ? -15.438 23.5 15.844 1 84.88 96 ASP A N 1
ATOM 739 C CA . ASP A 1 96 ? -14.953 24.844 15.57 1 84.88 96 ASP A CA 1
ATOM 740 C C . ASP A 1 96 ? -13.625 24.812 14.82 1 84.88 96 ASP A C 1
ATOM 742 O O . ASP A 1 96 ? -12.586 24.5 15.406 1 84.88 96 ASP A O 1
ATOM 746 N N . LEU A 1 97 ? -13.578 25.172 13.578 1 84.88 97 LEU A N 1
ATOM 747 C CA . LEU A 1 97 ? -12.422 25.031 12.711 1 84.88 97 LEU A CA 1
ATOM 748 C C . LEU A 1 97 ? -11.359 26.078 13.039 1 84.88 97 LEU A C 1
ATOM 750 O O . LEU A 1 97 ? -10.195 25.922 12.656 1 84.88 97 LEU A O 1
ATOM 754 N N . GLU A 1 98 ? -11.75 27.078 13.758 1 84.62 98 GLU A N 1
ATOM 755 C CA . GLU A 1 98 ? -10.805 28.141 14.109 1 84.62 98 GLU A CA 1
ATOM 756 C C . GLU A 1 98 ? -10.234 27.922 15.508 1 84.62 98 GLU A C 1
ATOM 758 O O . GLU A 1 98 ? -9.133 28.375 15.812 1 84.62 98 GLU A O 1
ATOM 763 N N . ASN A 1 99 ? -11.047 27.219 16.344 1 83.62 99 ASN A N 1
ATOM 764 C CA . ASN A 1 99 ? -10.625 26.922 17.719 1 83.62 99 ASN A CA 1
ATOM 765 C C . ASN A 1 99 ? -10.867 25.469 18.078 1 83.62 99 ASN A C 1
ATOM 767 O O . ASN A 1 99 ? -11.859 25.141 18.75 1 83.62 99 ASN A O 1
ATOM 771 N N . LEU A 1 100 ? -9.93 24.656 17.844 1 86.88 100 LEU A N 1
ATOM 772 C CA . LEU A 1 100 ? -10.117 23.219 18 1 86.88 100 LEU A CA 1
ATOM 773 C C . LEU A 1 100 ? -10.109 22.828 19.469 1 86.88 100 LEU A C 1
ATOM 775 O O . LEU A 1 100 ? -10.617 21.766 19.844 1 86.88 100 LEU A O 1
ATOM 779 N N . ASP A 1 101 ? -9.586 23.672 20.328 1 80.44 101 ASP A N 1
ATOM 780 C CA . ASP A 1 101 ? -9.531 23.375 21.75 1 80.44 101 ASP A CA 1
ATOM 781 C C . ASP A 1 101 ? -10.93 23.25 22.344 1 80.44 101 ASP A C 1
ATOM 783 O O . ASP A 1 101 ? -11.109 22.656 23.406 1 80.44 101 ASP A O 1
ATOM 787 N N . GLN A 1 102 ? -11.883 23.75 21.609 1 78.38 102 GLN A N 1
ATOM 788 C CA . GLN A 1 102 ? -13.258 23.719 22.094 1 78.38 102 GLN A CA 1
ATOM 789 C C . GLN A 1 102 ? -14.055 22.625 21.375 1 78.38 102 GLN A C 1
ATOM 791 O O . GLN A 1 102 ? -15.281 22.594 21.453 1 78.38 102 GLN A O 1
ATOM 796 N N . SER A 1 103 ? -13.344 21.828 20.688 1 82.69 103 SER A N 1
ATOM 797 C CA . SER A 1 103 ? -14.008 20.781 19.906 1 82.69 103 SER A CA 1
ATOM 798 C C . SER A 1 103 ? -13.781 19.406 20.5 1 82.69 103 SER A C 1
ATOM 800 O O . SER A 1 103 ? -12.742 19.156 21.109 1 82.69 103 SER A O 1
ATOM 802 N N . SER A 1 104 ? -14.758 18.672 20.453 1 80.62 104 SER A N 1
ATOM 803 C CA . SER A 1 104 ? -14.695 17.312 20.969 1 80.62 104 SER A CA 1
ATOM 804 C C . SER A 1 104 ? -15.648 16.391 20.219 1 80.62 104 SER A C 1
ATOM 806 O O . SER A 1 104 ? -16.438 16.844 19.391 1 80.62 104 SER A O 1
ATOM 808 N N . GLY A 1 105 ? -15.445 15.141 20.422 1 87.38 105 GLY A N 1
ATOM 809 C CA . GLY A 1 105 ? -16.297 14.156 19.781 1 87.38 105 GLY A CA 1
ATOM 810 C C . GLY A 1 105 ? -15.586 12.852 19.5 1 87.38 105 GLY A C 1
ATOM 811 O O . GLY A 1 105 ? -14.422 12.672 19.875 1 87.38 105 GLY A O 1
ATOM 812 N N . GLU A 1 106 ? -16.297 12.039 18.844 1 87.19 106 GLU A N 1
ATOM 813 C CA . GLU A 1 106 ? -15.836 10.68 18.578 1 87.19 106 GLU A CA 1
ATOM 814 C C . GLU A 1 106 ? -14.555 10.672 17.75 1 87.19 106 GLU A C 1
ATOM 816 O O . GLU A 1 106 ? -13.625 9.922 18.031 1 87.19 106 GLU A O 1
ATOM 821 N N . ALA A 1 107 ? -14.484 11.508 16.766 1 91 107 ALA A N 1
ATOM 822 C CA . ALA A 1 107 ? -13.32 11.562 15.891 1 91 107 ALA A CA 1
ATOM 823 C C . ALA A 1 107 ? -12.062 11.953 16.672 1 91 107 ALA A C 1
ATOM 825 O O . ALA A 1 107 ? -10.984 11.398 16.453 1 91 107 ALA A O 1
ATOM 826 N N . PHE A 1 108 ? -12.203 12.875 17.594 1 91.31 108 PHE A N 1
ATOM 827 C CA . PHE A 1 108 ? -11.094 13.344 18.422 1 91.31 108 PHE A CA 1
ATOM 828 C C . PHE A 1 108 ? -10.609 12.234 19.344 1 91.31 108 PHE A C 1
ATOM 830 O O . PHE A 1 108 ? -9.406 12.008 19.484 1 91.31 108 PHE A O 1
ATOM 837 N N . GLU A 1 109 ? -11.539 11.609 19.891 1 90.75 109 GLU A N 1
ATOM 838 C CA . GLU A 1 109 ? -11.203 10.523 20.812 1 90.75 109 GLU A CA 1
ATOM 839 C C . GLU A 1 109 ? -10.516 9.375 20.078 1 90.75 109 GLU A C 1
ATOM 841 O O . GLU A 1 109 ? -9.5 8.852 20.547 1 90.75 109 GLU A O 1
ATOM 846 N N . ARG A 1 110 ? -11.023 9.039 18.984 1 91.69 110 ARG A N 1
ATOM 847 C CA . ARG A 1 110 ? -10.453 7.949 18.203 1 91.69 110 ARG A CA 1
ATOM 848 C C . ARG A 1 110 ? -9.039 8.281 17.75 1 91.69 110 ARG A C 1
ATOM 850 O O . ARG A 1 110 ? -8.133 7.457 17.875 1 91.69 110 ARG A O 1
ATOM 857 N N . ALA A 1 111 ? -8.852 9.453 17.266 1 93.81 111 ALA A N 1
ATOM 858 C CA . ALA A 1 111 ? -7.52 9.875 16.828 1 93.81 111 ALA A CA 1
ATOM 859 C C . ALA A 1 111 ? -6.531 9.852 18 1 93.81 111 ALA A C 1
ATOM 861 O O . ALA A 1 111 ? -5.402 9.375 17.859 1 93.81 111 ALA A O 1
ATOM 862 N N . GLY A 1 112 ? -7.02 10.375 19.109 1 93.12 112 GLY A N 1
ATOM 863 C CA . GLY A 1 112 ? -6.172 10.406 20.297 1 93.12 112 GLY A CA 1
ATOM 864 C C . GLY A 1 112 ? -5.773 9.023 20.766 1 93.12 112 GLY A C 1
ATOM 865 O O . GLY A 1 112 ? -4.594 8.766 21.031 1 93.12 112 GLY A O 1
ATOM 866 N N . HIS A 1 113 ? -6.703 8.148 20.906 1 91.88 113 HIS A N 1
ATOM 867 C CA . HIS A 1 113 ? -6.438 6.781 21.344 1 91.88 113 HIS A CA 1
ATOM 868 C C . HIS A 1 113 ? -5.512 6.059 20.375 1 91.88 113 HIS A C 1
ATOM 870 O O . HIS A 1 113 ? -4.617 5.32 20.797 1 91.88 113 HIS A O 1
ATOM 876 N N . CYS A 1 114 ? -5.781 6.27 19.141 1 92.12 114 CYS A N 1
ATOM 877 C CA . CYS A 1 114 ? -4.926 5.688 18.109 1 92.12 114 CYS A CA 1
ATOM 878 C C . CYS A 1 114 ? -3.494 6.188 18.25 1 92.12 114 CYS A C 1
ATOM 880 O O . CYS A 1 114 ? -2.549 5.398 18.203 1 92.12 114 CYS A O 1
ATOM 882 N N . LEU A 1 115 ? -3.32 7.434 18.484 1 94.19 115 LEU A N 1
ATOM 883 C CA . LEU A 1 115 ? -1.998 8.023 18.641 1 94.19 115 LEU A CA 1
ATOM 884 C C . LEU A 1 115 ? -1.281 7.445 19.844 1 94.19 115 LEU A C 1
ATOM 886 O O . LEU A 1 115 ? -0.087 7.148 19.781 1 94.19 115 LEU A O 1
ATOM 890 N N . ASP A 1 116 ? -2.025 7.195 20.875 1 91.75 116 ASP A N 1
ATOM 891 C CA . ASP A 1 116 ? -1.459 6.684 22.125 1 91.75 116 ASP A CA 1
ATOM 892 C C . ASP A 1 116 ? -0.908 5.27 21.938 1 91.75 116 ASP A C 1
ATOM 894 O O . ASP A 1 116 ? 0.027 4.867 22.625 1 91.75 116 ASP A O 1
ATOM 898 N N . LYS A 1 117 ? -1.454 4.602 21.031 1 90.62 117 LYS A N 1
ATOM 899 C CA . LYS A 1 117 ? -1.06 3.211 20.828 1 90.62 117 LYS A CA 1
ATOM 900 C C . LYS A 1 117 ? 0.142 3.117 19.891 1 90.62 117 LYS A C 1
ATOM 902 O O . LYS A 1 117 ? 0.789 2.07 19.797 1 90.62 117 LYS A O 1
ATOM 907 N N . MET A 1 118 ? 0.407 4.18 19.203 1 90.5 118 MET A N 1
ATOM 908 C CA . MET A 1 118 ? 1.529 4.168 18.266 1 90.5 118 MET A CA 1
ATOM 909 C C . MET A 1 118 ? 2.859 4.184 19.016 1 90.5 118 MET A C 1
ATOM 911 O O . MET A 1 118 ? 2.986 4.84 20.047 1 90.5 118 MET A O 1
ATOM 915 N N . ASN A 1 119 ? 3.811 3.379 18.453 1 82.94 119 ASN A N 1
ATOM 916 C CA . ASN A 1 119 ? 5.125 3.285 19.078 1 82.94 119 ASN A CA 1
ATOM 917 C C . ASN A 1 119 ? 6.242 3.297 18.047 1 82.94 119 ASN A C 1
ATOM 919 O O . ASN A 1 119 ? 6.031 3.699 16.906 1 82.94 119 ASN A O 1
ATOM 923 N N . THR A 1 120 ? 7.461 2.912 18.469 1 73.88 120 THR A N 1
ATOM 924 C CA . THR A 1 120 ? 8.641 3.027 17.625 1 73.88 120 THR A CA 1
ATOM 925 C C . THR A 1 120 ? 8.602 2.008 16.484 1 73.88 120 THR A C 1
ATOM 927 O O . THR A 1 120 ? 9.328 2.137 15.5 1 73.88 120 THR A O 1
ATOM 930 N N . ARG A 1 121 ? 7.703 1.127 16.594 1 70.94 121 ARG A N 1
ATOM 931 C CA . ARG A 1 121 ? 7.625 0.084 15.586 1 70.94 121 ARG A CA 1
ATOM 932 C C . ARG A 1 121 ? 6.547 0.402 14.555 1 70.94 121 ARG A C 1
ATOM 934 O O . ARG A 1 121 ? 6.48 -0.234 13.5 1 70.94 121 ARG A O 1
ATOM 941 N N . SER A 1 122 ? 5.82 1.433 14.859 1 77 122 SER A N 1
ATOM 942 C CA . SER A 1 122 ? 4.727 1.82 13.969 1 77 122 SER A CA 1
ATOM 943 C C . SER A 1 122 ? 5.238 2.648 12.797 1 77 122 SER A C 1
ATOM 945 O O . SER A 1 122 ? 6.27 3.314 12.898 1 77 122 SER A O 1
ATOM 947 N N . PHE A 1 123 ? 4.469 2.426 11.742 1 85.62 123 PHE A N 1
ATOM 948 C CA . PHE A 1 123 ? 4.656 3.457 10.734 1 85.62 123 PHE A CA 1
ATOM 949 C C . PHE A 1 123 ? 4.137 4.801 11.227 1 85.62 123 PHE A C 1
ATOM 951 O O . PHE A 1 123 ? 3.484 4.875 12.266 1 85.62 123 PHE A O 1
ATOM 958 N N . ASP A 1 124 ? 4.422 5.867 10.5 1 91.94 124 ASP A N 1
ATOM 959 C CA . ASP A 1 124 ? 4.195 7.227 10.984 1 91.94 124 ASP A CA 1
ATOM 960 C C . ASP A 1 124 ? 2.723 7.613 10.875 1 91.94 124 ASP A C 1
ATOM 962 O O . ASP A 1 124 ? 2.281 8.586 11.484 1 91.94 124 ASP A O 1
ATOM 966 N N . ILE A 1 125 ? 1.982 6.922 10.094 1 95.5 125 ILE A N 1
ATOM 967 C CA . ILE A 1 125 ? 0.558 7.199 9.961 1 95.5 125 ILE A CA 1
ATOM 968 C C . ILE A 1 125 ? -0.25 5.961 10.336 1 95.5 125 ILE A C 1
ATOM 970 O O . ILE A 1 125 ? 0.108 4.84 9.969 1 95.5 125 ILE A O 1
ATOM 974 N N . ASP A 1 126 ? -1.266 6.16 11.055 1 90.06 126 ASP A N 1
ATOM 975 C CA . ASP A 1 126 ? -2.158 5.074 11.445 1 90.06 126 ASP A CA 1
ATOM 976 C C . ASP A 1 126 ? -3.617 5.527 11.422 1 90.06 126 ASP A C 1
ATOM 978 O O . ASP A 1 126 ? -3.9 6.727 11.391 1 90.06 126 ASP A O 1
ATOM 982 N N . PHE A 1 127 ? -4.504 4.625 11.344 1 90.88 127 PHE A N 1
ATOM 983 C CA . PHE A 1 127 ? -5.941 4.871 11.305 1 90.88 127 PHE A CA 1
ATOM 984 C C . PHE A 1 127 ? -6.633 4.195 12.484 1 90.88 127 PHE A C 1
ATOM 986 O O . PHE A 1 127 ? -6.41 3.012 12.75 1 90.88 127 PHE A O 1
ATOM 993 N N . ALA A 1 128 ? -7.469 4.965 13.148 1 87.25 128 ALA A N 1
ATOM 994 C CA . ALA A 1 128 ? -8.195 4.445 14.305 1 87.25 128 ALA A CA 1
ATOM 995 C C . ALA A 1 128 ? -9.359 3.566 13.867 1 87.25 128 ALA A C 1
ATOM 997 O O . ALA A 1 128 ? -10.227 4.008 13.109 1 87.25 128 ALA A O 1
ATOM 998 N N . THR A 1 129 ? -9.336 2.326 14.258 1 75.94 129 THR A N 1
ATOM 999 C CA . THR A 1 129 ? -10.445 1.42 13.992 1 75.94 129 THR A CA 1
ATOM 1000 C C . THR A 1 129 ? -11.391 1.352 15.188 1 75.94 129 THR A C 1
ATOM 1002 O O . THR A 1 129 ? -11.008 1.688 16.312 1 75.94 129 THR A O 1
ATOM 1005 N N . ALA A 1 130 ? -12.758 1.304 14.891 1 62.81 130 ALA A N 1
ATOM 1006 C CA . ALA A 1 130 ? -13.719 1.196 15.992 1 62.81 130 ALA A CA 1
ATOM 1007 C C . ALA A 1 130 ? -13.461 -0.058 16.812 1 62.81 130 ALA A C 1
ATOM 1009 O O . ALA A 1 130 ? -13.188 -1.128 16.266 1 62.81 130 ALA A O 1
ATOM 1010 N N . GLU A 1 131 ? -12.742 -0.004 18.031 1 54.47 131 GLU A N 1
ATOM 1011 C CA . GLU A 1 131 ? -12.539 -1.157 18.891 1 54.47 131 GLU A CA 1
ATOM 1012 C C . GLU A 1 131 ? -13.781 -2.039 18.938 1 54.47 131 GLU A C 1
ATOM 1014 O O . GLU A 1 131 ? -13.68 -3.268 18.953 1 54.47 131 GLU A O 1
ATOM 1019 N N . ASN A 1 132 ? -14.844 -1.576 19.578 1 42.06 132 ASN A N 1
ATOM 1020 C CA . ASN A 1 132 ? -16.047 -2.279 20.016 1 42.06 132 ASN A CA 1
ATOM 1021 C C . ASN A 1 132 ? -17.047 -2.473 18.875 1 42.06 132 ASN A C 1
ATOM 1023 O O . ASN A 1 132 ? -18.188 -2.844 19.109 1 42.06 132 ASN A O 1
ATOM 1027 N N . SER A 1 133 ? -16.875 -1.836 17.938 1 37.06 133 SER A N 1
ATOM 1028 C CA . SER A 1 133 ? -18.094 -2.023 17.156 1 37.06 133 SER A CA 1
ATOM 1029 C C . SER A 1 133 ? -18.125 -3.393 16.484 1 37.06 133 SER A C 1
ATOM 1031 O O . SER A 1 133 ? -17.109 -3.838 15.93 1 37.06 133 SER A O 1
ATOM 1033 N N . GLU A 1 134 ? -18.734 -4.211 17.094 1 39.59 134 GLU A N 1
ATOM 1034 C CA . GLU A 1 134 ? -19.203 -5.422 16.438 1 39.59 134 GLU A CA 1
ATOM 1035 C C . GLU A 1 134 ? -19.094 -5.293 14.914 1 39.59 134 GLU A C 1
ATOM 1037 O O . GLU A 1 134 ? -18.953 -6.293 14.211 1 39.59 134 GLU A O 1
ATOM 1042 N N . TYR A 1 135 ? -19.406 -4.152 14.398 1 36.12 135 TYR A N 1
ATOM 1043 C CA . TYR A 1 135 ? -19.516 -3.902 12.969 1 36.12 135 TYR A CA 1
ATOM 1044 C C . TYR A 1 135 ? -18.203 -3.357 12.406 1 36.12 135 TYR A C 1
ATOM 1046 O O . TYR A 1 135 ? -18.062 -2.148 12.211 1 36.12 135 TYR A O 1
ATOM 1054 N N . LEU A 1 136 ? -17.031 -3.498 13.125 1 47.41 136 LEU A N 1
ATOM 1055 C CA . LEU A 1 136 ? -15.922 -3.201 12.234 1 47.41 136 LEU A CA 1
ATOM 1056 C C . LEU A 1 136 ? -16.266 -3.541 10.789 1 47.41 136 LEU A C 1
ATOM 1058 O O . LEU A 1 136 ? -16.406 -4.715 10.438 1 47.41 136 LEU A O 1
ATOM 1062 N N . ASN A 1 137 ? -17.109 -2.781 10.375 1 59.53 137 ASN A N 1
ATOM 1063 C CA . ASN A 1 137 ? -17.688 -2.949 9.047 1 59.53 137 ASN A CA 1
ATOM 1064 C C . ASN A 1 137 ? -16.609 -3.023 7.965 1 59.53 137 ASN A C 1
ATOM 1066 O O . ASN A 1 137 ? -15.469 -2.635 8.203 1 59.53 137 ASN A O 1
ATOM 1070 N N . VAL A 1 138 ? -16.688 -3.879 7.195 1 57.69 138 VAL A N 1
ATOM 1071 C CA . VAL A 1 138 ? -15.922 -4.074 5.977 1 57.69 138 VAL A CA 1
ATOM 1072 C C . VAL A 1 138 ? -15.305 -2.748 5.539 1 57.69 138 VAL A C 1
ATOM 1074 O O . VAL A 1 138 ? -14.156 -2.711 5.074 1 57.69 138 VAL A O 1
ATOM 1077 N N . LYS A 1 139 ? -15.875 -1.73 6.133 1 73.56 139 LYS A N 1
ATOM 1078 C CA . LYS A 1 139 ? -15.422 -0.402 5.734 1 73.56 139 LYS A CA 1
ATOM 1079 C C . LYS A 1 139 ? -14.195 0.024 6.539 1 73.56 139 LYS A C 1
ATOM 1081 O O . LYS A 1 139 ? -13.227 0.535 5.98 1 73.56 139 LYS A O 1
ATOM 1086 N N . ASP A 1 140 ? -14.188 -0.384 7.812 1 77.94 140 ASP A N 1
ATOM 1087 C CA . ASP A 1 140 ? -13.086 0.029 8.68 1 77.94 140 ASP A CA 1
ATOM 1088 C C . ASP A 1 140 ? -11.812 -0.736 8.344 1 77.94 140 ASP A C 1
ATOM 1090 O O . ASP A 1 140 ? -10.719 -0.167 8.367 1 77.94 140 ASP A O 1
ATOM 1094 N N . ASP A 1 141 ? -12.008 -1.973 7.938 1 80.69 141 ASP A N 1
ATOM 1095 C CA . ASP A 1 141 ? -10.844 -2.793 7.605 1 80.69 141 ASP A CA 1
ATOM 1096 C C . ASP A 1 141 ? -10.148 -2.275 6.352 1 80.69 141 ASP A C 1
ATOM 1098 O O . ASP A 1 141 ? -8.922 -2.248 6.281 1 80.69 141 ASP A O 1
ATOM 1102 N N . GLY A 1 142 ? -11.008 -1.895 5.465 1 88 142 GLY A N 1
ATOM 1103 C CA . GLY A 1 142 ? -10.453 -1.342 4.238 1 88 142 GLY A CA 1
ATOM 1104 C C . GLY A 1 142 ? -9.711 -0.035 4.453 1 88 142 GLY A C 1
ATOM 1105 O O . GLY A 1 142 ? -8.617 0.159 3.922 1 88 142 GLY A O 1
ATOM 1106 N N . LEU A 1 143 ? -10.273 0.767 5.301 1 91.25 143 LEU A N 1
ATOM 1107 C CA . LEU A 1 143 ? -9.672 2.064 5.582 1 91.25 143 LEU A CA 1
ATOM 1108 C C . LEU A 1 143 ? -8.352 1.899 6.332 1 91.25 143 LEU A C 1
ATOM 1110 O O . LEU A 1 143 ? -7.359 2.555 6.004 1 91.25 143 LEU A O 1
ATOM 1114 N N . PHE A 1 144 ? -8.398 1.03 7.238 1 91.06 144 PHE A N 1
ATOM 1115 C CA . PHE A 1 144 ? -7.199 0.737 8.008 1 91.06 144 PHE A CA 1
ATOM 1116 C C . PHE A 1 144 ? -6.094 0.194 7.109 1 91.06 144 PHE A C 1
ATOM 1118 O O . PHE A 1 144 ? -4.957 0.662 7.168 1 91.06 144 PHE A O 1
ATOM 1125 N N . ALA A 1 145 ? -6.426 -0.731 6.316 1 92.56 145 ALA A N 1
ATOM 1126 C CA . ALA A 1 145 ? -5.438 -1.376 5.457 1 92.56 145 ALA A CA 1
ATOM 1127 C C . ALA A 1 145 ? -4.859 -0.387 4.445 1 92.56 145 ALA A C 1
ATOM 1129 O O . ALA A 1 145 ? -3.654 -0.387 4.188 1 92.56 145 ALA A O 1
ATOM 1130 N N . LEU A 1 146 ? -5.723 0.394 3.885 1 94.88 146 LEU A N 1
ATOM 1131 C CA . LEU A 1 146 ? -5.254 1.406 2.945 1 94.88 146 LEU A CA 1
ATOM 1132 C C . LEU A 1 146 ? -4.301 2.383 3.625 1 94.88 146 LEU A C 1
ATOM 1134 O O . LEU A 1 146 ? -3.268 2.742 3.061 1 94.88 146 LEU A O 1
ATOM 1138 N N . THR A 1 147 ? -4.594 2.793 4.824 1 95.56 147 THR A N 1
ATOM 1139 C CA . THR A 1 147 ? -3.744 3.715 5.57 1 95.56 147 THR A CA 1
ATOM 1140 C C . THR A 1 147 ? -2.391 3.076 5.875 1 95.56 147 THR A C 1
ATOM 1142 O O . THR A 1 147 ? -1.348 3.711 5.711 1 95.56 147 THR A O 1
ATOM 1145 N N . MET A 1 148 ? -2.479 1.856 6.219 1 94 148 MET A N 1
ATOM 1146 C CA . MET A 1 148 ? -1.238 1.148 6.523 1 94 148 MET A CA 1
ATOM 1147 C C . MET A 1 148 ? -0.363 1.02 5.281 1 94 148 MET A C 1
ATOM 1149 O O . MET A 1 148 ? 0.858 1.168 5.359 1 94 148 MET A O 1
ATOM 1153 N N . CYS A 1 149 ? -1.001 0.68 4.223 1 96.19 149 CYS A N 1
ATOM 1154 C CA . CYS A 1 149 ? -0.258 0.58 2.971 1 96.19 149 CYS A CA 1
ATOM 1155 C C . CYS A 1 149 ? 0.413 1.904 2.629 1 96.19 149 CYS A C 1
ATOM 1157 O O . CYS A 1 149 ? 1.602 1.937 2.305 1 96.19 149 CYS A O 1
ATOM 1159 N N . VAL A 1 150 ? -0.321 2.982 2.752 1 97.06 150 VAL A N 1
ATOM 1160 C CA . VAL A 1 150 ? 0.217 4.301 2.432 1 97.06 150 VAL A CA 1
ATOM 1161 C C . VAL A 1 150 ? 1.362 4.637 3.383 1 97.06 150 VAL A C 1
ATOM 1163 O O . VAL A 1 150 ? 2.428 5.086 2.949 1 97.06 150 VAL A O 1
ATOM 1166 N N . ALA A 1 151 ? 1.092 4.395 4.648 1 96.88 151 ALA A N 1
ATOM 1167 C CA . ALA A 1 151 ? 2.127 4.668 5.645 1 96.88 151 ALA A CA 1
ATOM 1168 C C . ALA A 1 151 ? 3.414 3.916 5.316 1 96.88 151 ALA A C 1
ATOM 1170 O O . ALA A 1 151 ? 4.508 4.469 5.434 1 96.88 151 ALA A O 1
ATOM 1171 N N . ALA A 1 152 ? 3.299 2.709 4.887 1 95.88 152 ALA A N 1
ATOM 1172 C CA . ALA A 1 152 ? 4.453 1.882 4.547 1 95.88 152 ALA A CA 1
ATOM 1173 C C . ALA A 1 152 ? 5.148 2.398 3.289 1 95.88 152 ALA A C 1
ATOM 1175 O O . ALA A 1 152 ? 6.379 2.475 3.238 1 95.88 152 ALA A O 1
ATOM 1176 N N . LEU A 1 153 ? 4.391 2.754 2.336 1 96.75 153 LEU A N 1
ATOM 1177 C CA . LEU A 1 153 ? 4.922 3.174 1.046 1 96.75 153 LEU A CA 1
ATOM 1178 C C . LEU A 1 153 ? 5.707 4.477 1.181 1 96.75 153 LEU A C 1
ATOM 1180 O O . LEU A 1 153 ? 6.75 4.645 0.544 1 96.75 153 LEU A O 1
ATOM 1184 N N . ILE A 1 154 ? 5.25 5.367 2.035 1 96.88 154 ILE A N 1
ATOM 1185 C CA . ILE A 1 154 ? 5.867 6.688 2.066 1 96.88 154 ILE A CA 1
ATOM 1186 C C . ILE A 1 154 ? 6.973 6.719 3.119 1 96.88 154 ILE A C 1
ATOM 1188 O O . ILE A 1 154 ? 7.77 7.66 3.166 1 96.88 154 ILE A O 1
ATOM 1192 N N . SER A 1 155 ? 7.039 5.664 3.877 1 95.31 155 SER A N 1
ATOM 1193 C CA . SER A 1 155 ? 7.977 5.645 4.996 1 95.31 155 SER A CA 1
ATOM 1194 C C . SER A 1 155 ? 9.422 5.723 4.512 1 95.31 155 SER A C 1
ATOM 1196 O O . SER A 1 155 ? 10.305 6.141 5.258 1 95.31 155 SER A O 1
ATOM 1198 N N . ASP A 1 156 ? 9.672 5.363 3.248 1 92.12 156 ASP A N 1
ATOM 1199 C CA . ASP A 1 156 ? 11.047 5.332 2.754 1 92.12 156 ASP A CA 1
ATOM 1200 C C . ASP A 1 156 ? 11.32 6.512 1.823 1 92.12 156 ASP A C 1
ATOM 1202 O O . ASP A 1 156 ? 12.367 6.566 1.175 1 92.12 156 ASP A O 1
ATOM 1206 N N . TRP A 1 157 ? 10.375 7.406 1.756 1 96.12 157 TRP A N 1
ATOM 1207 C CA . TRP A 1 157 ? 10.617 8.562 0.892 1 96.12 157 TRP A CA 1
ATOM 1208 C C . TRP A 1 157 ? 11.859 9.328 1.342 1 96.12 157 TRP A C 1
ATOM 1210 O O . TRP A 1 157 ? 12.039 9.578 2.535 1 96.12 157 TRP A O 1
ATOM 1220 N N . THR A 1 158 ? 12.711 9.641 0.375 1 95.56 158 THR A N 1
ATOM 1221 C CA . THR A 1 158 ? 13.734 10.648 0.622 1 95.56 158 THR A CA 1
ATOM 1222 C C . THR A 1 158 ? 13.125 12.047 0.659 1 95.56 158 THR A C 1
ATOM 1224 O O . THR A 1 158 ? 11.977 12.242 0.251 1 95.56 158 THR A O 1
ATOM 1227 N N . ALA A 1 159 ? 13.953 12.992 1.164 1 95.44 159 ALA A N 1
ATOM 1228 C CA . ALA A 1 159 ? 13.5 14.383 1.194 1 95.44 159 ALA A CA 1
ATOM 1229 C C . ALA A 1 159 ? 13.133 14.867 -0.204 1 95.44 159 ALA A C 1
ATOM 1231 O O . ALA A 1 159 ? 12.117 15.547 -0.384 1 95.44 159 ALA A O 1
ATOM 1232 N N . ARG A 1 160 ? 13.891 14.453 -1.134 1 92.31 160 ARG A N 1
ATOM 1233 C CA . ARG A 1 160 ? 13.656 14.883 -2.508 1 92.31 160 ARG A CA 1
ATOM 1234 C C . ARG A 1 160 ? 12.406 14.227 -3.08 1 92.31 160 ARG A C 1
ATOM 1236 O O . ARG A 1 160 ? 11.625 14.867 -3.789 1 92.31 160 ARG A O 1
ATOM 1243 N N . GLN A 1 161 ? 12.203 12.969 -2.822 1 93.44 161 GLN A N 1
ATOM 1244 C CA . GLN A 1 161 ? 10.992 12.281 -3.264 1 93.44 161 GLN A CA 1
ATOM 1245 C C . GLN A 1 161 ? 9.742 12.906 -2.65 1 93.44 161 GLN A C 1
ATOM 1247 O O . GLN A 1 161 ? 8.734 13.078 -3.332 1 93.44 161 GLN A O 1
ATOM 1252 N N . ALA A 1 162 ? 9.867 13.25 -1.363 1 96 162 ALA A N 1
ATOM 1253 C CA . ALA A 1 162 ? 8.75 13.898 -0.677 1 96 162 ALA A CA 1
ATOM 1254 C C . ALA A 1 162 ? 8.43 15.25 -1.305 1 96 162 ALA A C 1
ATOM 1256 O O . ALA A 1 162 ? 7.262 15.609 -1.461 1 96 162 ALA A O 1
ATOM 1257 N N . GLN A 1 163 ? 9.414 15.938 -1.646 1 93.44 163 GLN A N 1
ATOM 1258 C CA . GLN A 1 163 ? 9.242 17.234 -2.297 1 93.44 163 GLN A CA 1
ATOM 1259 C C . GLN A 1 163 ? 8.508 17.078 -3.625 1 93.44 163 GLN A C 1
ATOM 1261 O O . GLN A 1 163 ? 7.543 17.812 -3.889 1 93.44 163 GLN A O 1
ATOM 1266 N N . ILE A 1 164 ? 8.914 16.172 -4.387 1 91.56 164 ILE A N 1
ATOM 1267 C CA . ILE A 1 164 ? 8.312 15.938 -5.695 1 91.56 164 ILE A CA 1
ATOM 1268 C C . ILE A 1 164 ? 6.879 15.438 -5.523 1 91.56 164 ILE A C 1
ATOM 1270 O O . ILE A 1 164 ? 5.973 15.883 -6.223 1 91.56 164 ILE A O 1
ATOM 1274 N N . ALA A 1 165 ? 6.68 14.547 -4.602 1 92.25 165 ALA A N 1
ATOM 1275 C CA . ALA A 1 165 ? 5.344 14.023 -4.324 1 92.25 165 ALA A CA 1
ATOM 1276 C C . ALA A 1 165 ? 4.395 15.133 -3.893 1 92.25 165 ALA A C 1
ATOM 1278 O O . ALA A 1 165 ? 3.23 15.156 -4.301 1 92.25 165 ALA A O 1
ATOM 1279 N N . LEU A 1 166 ? 4.898 16.016 -3.041 1 91.88 166 LEU A N 1
ATOM 1280 C CA . LEU A 1 166 ? 4.09 17.125 -2.541 1 91.88 166 LEU A CA 1
ATOM 1281 C C . LEU A 1 166 ? 3.613 18 -3.686 1 91.88 166 LEU A C 1
ATOM 1283 O O . LEU A 1 166 ? 2.434 18.359 -3.758 1 91.88 166 LEU A O 1
ATOM 1287 N N . VAL A 1 167 ? 4.453 18.297 -4.547 1 88.19 167 VAL A N 1
ATOM 1288 C CA . VAL A 1 167 ? 4.109 19.125 -5.688 1 88.19 167 VAL A CA 1
ATOM 1289 C C . VAL A 1 167 ? 3.123 18.391 -6.594 1 88.19 167 VAL A C 1
ATOM 1291 O O . VAL A 1 167 ? 2.145 18.984 -7.059 1 88.19 167 VAL A O 1
ATOM 1294 N N . ALA A 1 168 ? 3.416 17.141 -6.824 1 87.12 168 ALA A N 1
ATOM 1295 C CA . ALA A 1 168 ? 2.527 16.328 -7.656 1 87.12 168 ALA A CA 1
ATOM 1296 C C . ALA A 1 168 ? 1.131 16.25 -7.047 1 87.12 168 ALA A C 1
ATOM 1298 O O . ALA A 1 168 ? 0.13 16.281 -7.766 1 87.12 168 ALA A O 1
ATOM 1299 N N . LEU A 1 169 ? 1.049 16.125 -5.762 1 87.06 169 LEU A N 1
ATOM 1300 C CA . LEU A 1 169 ? -0.225 16.047 -5.055 1 87.06 169 LEU A CA 1
ATOM 1301 C C . LEU A 1 169 ? -1.042 17.312 -5.25 1 87.06 169 LEU A C 1
ATOM 1303 O O . LEU A 1 169 ? -2.262 17.25 -5.422 1 87.06 169 LEU A O 1
ATOM 1307 N N . PHE A 1 170 ? -0.4 18.422 -5.219 1 83.25 170 PHE A N 1
ATOM 1308 C CA . PHE A 1 170 ? -1.073 19.719 -5.359 1 83.25 170 PHE A CA 1
ATOM 1309 C C . PHE A 1 170 ? -1.521 19.938 -6.801 1 83.25 170 PHE A C 1
ATOM 1311 O O . PHE A 1 170 ? -2.494 20.641 -7.051 1 83.25 170 PHE A O 1
ATOM 1318 N N . HIS A 1 171 ? -0.851 19.234 -7.742 1 76.81 171 HIS A N 1
ATOM 1319 C CA . HIS A 1 171 ? -1.111 19.531 -9.148 1 76.81 171 HIS A CA 1
ATOM 1320 C C . HIS A 1 171 ? -1.565 18.297 -9.898 1 76.81 171 HIS A C 1
ATOM 1322 O O . HIS A 1 171 ? -1.271 18.141 -11.086 1 76.81 171 HIS A O 1
ATOM 1328 N N . ILE A 1 172 ? -2.07 17.422 -9.25 1 64.31 172 ILE A N 1
ATOM 1329 C CA . ILE A 1 172 ? -2.426 16.125 -9.82 1 64.31 172 ILE A CA 1
ATOM 1330 C C . ILE A 1 172 ? -3.227 16.344 -11.102 1 64.31 172 ILE A C 1
ATOM 1332 O O . ILE A 1 172 ? -3.107 15.562 -12.055 1 64.31 172 ILE A O 1
ATOM 1336 N N . ASP A 1 173 ? -3.951 17.266 -11.086 1 59.84 173 ASP A N 1
ATOM 1337 C CA . ASP A 1 173 ? -4.742 17.531 -12.281 1 59.84 173 ASP A CA 1
ATOM 1338 C C . ASP A 1 173 ? -3.893 18.188 -13.367 1 59.84 173 ASP A C 1
ATOM 1340 O O . ASP A 1 173 ? -4.32 18.297 -14.516 1 59.84 173 ASP A O 1
ATOM 1344 N N . GLN A 1 174 ? -2.768 18.547 -12.906 1 58.38 174 GLN A N 1
ATOM 1345 C CA . GLN A 1 174 ? -1.921 19.234 -13.883 1 58.38 174 GLN A CA 1
ATOM 1346 C C . GLN A 1 174 ? -0.886 18.281 -14.477 1 58.38 174 GLN A C 1
ATOM 1348 O O . GLN A 1 174 ? -0.599 17.219 -13.898 1 58.38 174 GLN A O 1
ATOM 1353 N N . THR A 1 175 ? -0.379 18.547 -15.711 1 55.47 175 THR A N 1
ATOM 1354 C CA . THR A 1 175 ? 0.588 17.719 -16.438 1 55.47 175 THR A CA 1
ATOM 1355 C C . THR A 1 175 ? 1.935 17.719 -15.711 1 55.47 175 THR A C 1
ATOM 1357 O O . THR A 1 175 ? 2.215 18.609 -14.906 1 55.47 175 THR A O 1
ATOM 1360 N N . ASN A 1 176 ? 2.732 16.656 -15.898 1 57.94 176 ASN A N 1
ATOM 1361 C CA . ASN A 1 176 ? 4.07 16.469 -15.344 1 57.94 176 ASN A CA 1
ATOM 1362 C C . ASN A 1 176 ? 4.969 17.672 -15.648 1 57.94 176 ASN A C 1
ATOM 1364 O O . ASN A 1 176 ? 5.812 18.047 -14.836 1 57.94 176 ASN A O 1
ATOM 1368 N N . ASP A 1 177 ? 4.812 18.188 -16.734 1 57.56 177 ASP A N 1
ATOM 1369 C CA . ASP A 1 177 ? 5.637 19.328 -17.156 1 57.56 177 ASP A CA 1
ATOM 1370 C C . ASP A 1 177 ? 5.477 20.5 -16.188 1 57.56 177 ASP A C 1
ATOM 1372 O O . ASP A 1 177 ? 6.457 21.156 -15.844 1 57.56 177 ASP A O 1
ATOM 1376 N N . ASP A 1 178 ? 4.379 20.734 -15.758 1 61 178 ASP A N 1
ATOM 1377 C CA . ASP A 1 178 ? 4.117 21.875 -14.867 1 61 178 ASP A CA 1
ATOM 1378 C C . ASP A 1 178 ? 4.688 21.609 -13.477 1 61 178 ASP A C 1
ATOM 1380 O O . ASP A 1 178 ? 5.234 22.516 -12.844 1 61 178 ASP A O 1
ATOM 1384 N N . VAL A 1 179 ? 4.816 20.469 -13.156 1 65.06 179 VAL A N 1
ATOM 1385 C CA . VAL A 1 179 ? 5.324 20.078 -11.844 1 65.06 179 VAL A CA 1
ATOM 1386 C C . VAL A 1 179 ? 6.828 20.312 -11.781 1 65.06 179 VAL A C 1
ATOM 1388 O O . VAL A 1 179 ? 7.348 20.781 -10.766 1 65.06 179 VAL A O 1
ATOM 1391 N N . ALA A 1 180 ? 7.508 20.156 -12.945 1 66.81 180 ALA A N 1
ATOM 1392 C CA . ALA A 1 180 ? 8.961 20.266 -13.008 1 66.81 180 ALA A CA 1
ATOM 1393 C C . ALA A 1 180 ? 9.414 21.688 -12.688 1 66.81 180 ALA A C 1
ATOM 1395 O O . ALA A 1 180 ? 10.43 21.891 -12.016 1 66.81 180 ALA A O 1
ATOM 1396 N N . LYS A 1 181 ? 8.695 22.594 -13.07 1 67.5 181 LYS A N 1
ATOM 1397 C CA . LYS A 1 181 ? 9.062 24 -12.93 1 67.5 181 LYS A CA 1
ATOM 1398 C C . LYS A 1 181 ? 8.867 24.469 -11.492 1 67.5 181 LYS A C 1
ATOM 1400 O O . LYS A 1 181 ? 9.469 25.453 -11.07 1 67.5 181 LYS A O 1
ATOM 1405 N N . LEU A 1 182 ? 8.195 23.719 -10.797 1 67.94 182 LEU A N 1
ATOM 1406 C CA . LEU A 1 182 ? 7.852 24.141 -9.438 1 67.94 182 LEU A CA 1
ATOM 1407 C C . LEU A 1 182 ? 8.852 23.578 -8.43 1 67.94 182 LEU A C 1
ATOM 1409 O O . LEU A 1 182 ? 8.859 24 -7.27 1 67.94 182 LEU A O 1
ATOM 1413 N N . LEU A 1 183 ? 9.75 22.844 -8.922 1 72.5 183 LEU A N 1
ATOM 1414 C CA . LEU A 1 183 ? 10.688 22.188 -8.023 1 72.5 183 LEU A CA 1
ATOM 1415 C C . LEU A 1 183 ? 11.992 22.984 -7.93 1 72.5 183 LEU A C 1
ATOM 1417 O O . LEU A 1 183 ? 12.359 23.688 -8.867 1 72.5 183 LEU A O 1
ATOM 1421 N N . ASN A 1 184 ? 12.641 23.062 -6.711 1 71.44 184 ASN A N 1
ATOM 1422 C CA . ASN A 1 184 ? 13.953 23.688 -6.512 1 71.44 184 ASN A CA 1
ATOM 1423 C C . ASN A 1 184 ? 14.977 22.672 -6.008 1 71.44 184 ASN A C 1
ATOM 1425 O O . ASN A 1 184 ? 14.922 22.25 -4.852 1 71.44 184 ASN A O 1
ATOM 1429 N N . PRO A 1 185 ? 16.016 22.438 -6.738 1 72.62 185 PRO A N 1
ATOM 1430 C CA . PRO A 1 185 ? 16.281 22.859 -8.117 1 72.62 185 PRO A CA 1
ATOM 1431 C C . PRO A 1 185 ? 15.336 22.203 -9.125 1 72.62 185 PRO A C 1
ATOM 1433 O O . PRO A 1 185 ? 14.719 21.188 -8.82 1 72.62 185 PRO A O 1
ATOM 1436 N N . PRO A 1 186 ? 15.195 22.906 -10.258 1 73.56 186 PRO A N 1
ATOM 1437 C CA . PRO A 1 186 ? 14.352 22.297 -11.281 1 73.56 186 PRO A CA 1
ATOM 1438 C C . PRO A 1 186 ? 14.875 20.938 -11.742 1 73.56 186 PRO A C 1
ATOM 1440 O O . PRO A 1 186 ? 16.078 20.688 -11.672 1 73.56 186 PRO A O 1
ATOM 1443 N N . ILE A 1 187 ? 13.984 20.047 -11.961 1 76.44 187 ILE A N 1
ATOM 1444 C CA . ILE A 1 187 ? 14.383 18.719 -12.445 1 76.44 187 ILE A CA 1
ATOM 1445 C C . ILE A 1 187 ? 13.633 18.406 -13.742 1 76.44 187 ILE A C 1
ATOM 1447 O O . ILE A 1 187 ? 12.625 19.047 -14.055 1 76.44 187 ILE A O 1
ATOM 1451 N N . SER A 1 188 ? 14.18 17.484 -14.523 1 78.62 188 SER A N 1
ATOM 1452 C CA . SER A 1 188 ? 13.609 17.094 -15.805 1 78.62 188 SER A CA 1
ATOM 1453 C C . SER A 1 188 ? 12.312 16.297 -15.617 1 78.62 188 SER A C 1
ATOM 1455 O O . SER A 1 188 ? 12.062 15.766 -14.539 1 78.62 188 SER A O 1
ATOM 1457 N N . GLN A 1 189 ? 11.492 16.344 -16.703 1 79.31 189 GLN A N 1
ATOM 1458 C CA . GLN A 1 189 ? 10.266 15.555 -16.688 1 79.31 189 GLN A CA 1
ATOM 1459 C C . GLN A 1 189 ? 10.57 14.078 -16.438 1 79.31 189 GLN A C 1
ATOM 1461 O O . GLN A 1 189 ? 9.797 13.383 -15.773 1 79.31 189 GLN A O 1
ATOM 1466 N N . GLN A 1 190 ? 11.625 13.688 -17.031 1 80.44 190 GLN A N 1
ATOM 1467 C CA . GLN A 1 190 ? 12.039 12.305 -16.844 1 80.44 190 GLN A CA 1
ATOM 1468 C C . GLN A 1 190 ? 12.352 12.016 -15.375 1 80.44 190 GLN A C 1
ATOM 1470 O O . GLN A 1 190 ? 11.969 10.969 -14.844 1 80.44 190 GLN A O 1
ATOM 1475 N N . ALA A 1 191 ? 13.039 13 -14.758 1 81.19 191 ALA A N 1
ATOM 1476 C CA . ALA A 1 191 ? 13.398 12.828 -13.352 1 81.19 191 ALA A CA 1
ATOM 1477 C C . ALA A 1 191 ? 12.156 12.812 -12.469 1 81.19 191 ALA A C 1
ATOM 1479 O O . ALA A 1 191 ? 12.102 12.078 -11.484 1 81.19 191 ALA A O 1
ATOM 1480 N N . ILE A 1 192 ? 11.219 13.602 -12.812 1 83.19 192 ILE A N 1
ATOM 1481 C CA . ILE A 1 192 ? 9.961 13.625 -12.086 1 83.19 192 ILE A CA 1
ATOM 1482 C C . ILE A 1 192 ? 9.258 12.281 -12.219 1 83.19 192 ILE A C 1
ATOM 1484 O O . ILE A 1 192 ? 8.828 11.695 -11.227 1 83.19 192 ILE A O 1
ATOM 1488 N N . SER A 1 193 ? 9.211 11.805 -13.445 1 83.31 193 SER A N 1
ATOM 1489 C CA . SER A 1 193 ? 8.562 10.523 -13.695 1 83.31 193 SER A CA 1
ATOM 1490 C C . SER A 1 193 ? 9.266 9.391 -12.953 1 83.31 193 SER A C 1
ATOM 1492 O O . SER A 1 193 ? 8.617 8.523 -12.375 1 83.31 193 SER A O 1
ATOM 1494 N N . ASP A 1 194 ? 10.547 9.484 -12.977 1 87.62 194 ASP A N 1
ATOM 1495 C CA . ASP A 1 194 ? 11.336 8.461 -12.289 1 87.62 194 ASP A CA 1
ATOM 1496 C C . ASP A 1 194 ? 11.109 8.516 -10.781 1 87.62 194 ASP A C 1
ATOM 1498 O O . ASP A 1 194 ? 10.992 7.473 -10.133 1 87.62 194 ASP A O 1
ATOM 1502 N N . SER A 1 195 ? 11.07 9.727 -10.266 1 88.81 195 SER A N 1
ATOM 1503 C CA . SER A 1 195 ? 10.859 9.891 -8.828 1 88.81 195 SER A CA 1
ATOM 1504 C C . SER A 1 195 ? 9.469 9.406 -8.414 1 88.81 195 SER A C 1
ATOM 1506 O O . SER A 1 195 ? 9.32 8.742 -7.387 1 88.81 195 SER A O 1
ATOM 1508 N N . LEU A 1 196 ? 8.531 9.734 -9.227 1 88.94 196 LEU A N 1
ATOM 1509 C CA . LEU A 1 196 ? 7.172 9.305 -8.938 1 88.94 196 LEU A CA 1
ATOM 1510 C C . LEU A 1 196 ? 7.055 7.785 -9 1 88.94 196 LEU A C 1
ATOM 1512 O O . LEU A 1 196 ? 6.328 7.18 -8.211 1 88.94 196 LEU A O 1
ATOM 1516 N N . ARG A 1 197 ? 7.773 7.242 -9.867 1 87.56 197 ARG A N 1
ATOM 1517 C CA . ARG A 1 197 ? 7.77 5.785 -9.984 1 87.56 197 ARG A CA 1
ATOM 1518 C C . ARG A 1 197 ? 8.477 5.141 -8.797 1 87.56 197 ARG A C 1
ATOM 1520 O O . ARG A 1 197 ? 7.941 4.223 -8.172 1 87.56 197 ARG A O 1
ATOM 1527 N N . SER A 1 198 ? 9.648 5.633 -8.484 1 91.75 198 SER A N 1
ATOM 1528 C CA . SER A 1 198 ? 10.445 5.027 -7.422 1 91.75 198 SER A CA 1
ATOM 1529 C C . SER A 1 198 ? 9.812 5.254 -6.055 1 91.75 198 SER A C 1
ATOM 1531 O O . SER A 1 198 ? 9.992 4.449 -5.137 1 91.75 198 SER A O 1
ATOM 1533 N N . SER A 1 199 ? 9.008 6.301 -5.938 1 93.81 199 SER A N 1
ATOM 1534 C CA . SER A 1 199 ? 8.336 6.59 -4.68 1 93.81 199 SER A CA 1
ATOM 1535 C C . SER A 1 199 ? 6.992 5.867 -4.594 1 93.81 199 SER A C 1
ATOM 1537 O O . SER A 1 199 ? 6.277 5.984 -3.598 1 93.81 199 SER A O 1
ATOM 1539 N N . LYS A 1 200 ? 6.715 5.164 -5.645 1 94.5 200 LYS A N 1
ATOM 1540 C CA . LYS A 1 200 ? 5.449 4.441 -5.723 1 94.5 200 LYS A CA 1
ATOM 1541 C C . LYS A 1 200 ? 4.262 5.383 -5.531 1 94.5 200 LYS A C 1
ATOM 1543 O O . LYS A 1 200 ? 3.275 5.023 -4.891 1 94.5 200 LYS A O 1
ATOM 1548 N N . PHE A 1 201 ? 4.395 6.543 -6.105 1 91.75 201 PHE A N 1
ATOM 1549 C CA . PHE A 1 201 ? 3.469 7.652 -5.918 1 91.75 201 PHE A CA 1
ATOM 1550 C C . PHE A 1 201 ? 2.07 7.273 -6.391 1 91.75 201 PHE A C 1
ATOM 1552 O O . PHE A 1 201 ? 1.078 7.609 -5.738 1 91.75 201 PHE A O 1
ATOM 1559 N N . PHE A 1 202 ? 1.982 6.504 -7.383 1 87.38 202 PHE A N 1
ATOM 1560 C CA . PHE A 1 202 ? 0.681 6.227 -7.98 1 87.38 202 PHE A CA 1
ATOM 1561 C C . PHE A 1 202 ? -0.101 5.234 -7.125 1 87.38 202 PHE A C 1
ATOM 1563 O O . PHE A 1 202 ? -1.331 5.301 -7.059 1 87.38 202 PHE A O 1
ATOM 1570 N N . ALA A 1 203 ? 0.577 4.305 -6.469 1 92.19 203 ALA A N 1
ATOM 1571 C CA . ALA A 1 203 ? -0.1 3.438 -5.504 1 92.19 203 ALA A CA 1
ATOM 1572 C C . ALA A 1 203 ? -0.648 4.246 -4.332 1 92.19 203 ALA A C 1
ATOM 1574 O O . ALA A 1 203 ? -1.754 3.986 -3.854 1 92.19 203 ALA A O 1
ATOM 1575 N N . VAL A 1 204 ? 0.101 5.262 -3.926 1 95 204 VAL A N 1
ATOM 1576 C CA . VAL A 1 204 ? -0.317 6.133 -2.834 1 95 204 VAL A CA 1
ATOM 1577 C C . VAL A 1 204 ? -1.575 6.898 -3.236 1 95 204 VAL A C 1
ATOM 1579 O O . VAL A 1 204 ? -2.551 6.941 -2.484 1 95 204 VAL A O 1
ATOM 1582 N N . ILE A 1 205 ? -1.575 7.398 -4.43 1 92.06 205 ILE A N 1
ATOM 1583 C CA . ILE A 1 205 ? -2.715 8.172 -4.914 1 92.06 205 ILE A CA 1
ATOM 1584 C C . ILE A 1 205 ? -3.938 7.262 -5.035 1 92.06 205 ILE A C 1
ATOM 1586 O O . ILE A 1 205 ? -5.051 7.66 -4.68 1 92.06 205 ILE A O 1
ATOM 1590 N N . GLY A 1 206 ? -3.68 6.098 -5.574 1 89.44 206 GLY A N 1
ATOM 1591 C CA . GLY A 1 206 ? -4.77 5.137 -5.66 1 89.44 206 GLY A CA 1
ATOM 1592 C C . GLY A 1 206 ? -5.398 4.828 -4.312 1 89.44 206 GLY A C 1
ATOM 1593 O O . GLY A 1 206 ? -6.625 4.746 -4.199 1 89.44 206 GLY A O 1
ATOM 1594 N N . ALA A 1 207 ? -4.59 4.656 -3.359 1 94.5 207 ALA A N 1
ATOM 1595 C CA . ALA A 1 207 ? -5.074 4.352 -2.016 1 94.5 207 ALA A CA 1
ATOM 1596 C C . ALA A 1 207 ? -5.848 5.531 -1.433 1 94.5 207 ALA A C 1
ATOM 1598 O O . ALA A 1 207 ? -6.895 5.344 -0.805 1 94.5 207 ALA A O 1
ATOM 1599 N N . ILE A 1 208 ? -5.34 6.719 -1.643 1 94.69 208 ILE A N 1
ATOM 1600 C CA . ILE A 1 208 ? -6 7.926 -1.155 1 94.69 208 ILE A CA 1
ATOM 1601 C C . ILE A 1 208 ? -7.387 8.047 -1.788 1 94.69 208 ILE A C 1
ATOM 1603 O O . ILE A 1 208 ? -8.367 8.359 -1.103 1 94.69 208 ILE A O 1
ATOM 1607 N N . THR A 1 209 ? -7.457 7.789 -3.051 1 91.12 209 THR A N 1
ATOM 1608 C CA . THR A 1 209 ? -8.719 7.867 -3.777 1 91.12 209 THR A CA 1
ATOM 1609 C C . THR A 1 209 ? -9.703 6.824 -3.264 1 91.12 209 THR A C 1
ATOM 1611 O O . THR A 1 209 ? -10.875 7.137 -3.018 1 91.12 209 THR A O 1
ATOM 1614 N N . ALA A 1 210 ? -9.234 5.633 -3.092 1 90.5 210 ALA A N 1
ATOM 1615 C CA . ALA A 1 210 ? -10.094 4.57 -2.574 1 90.5 210 ALA A CA 1
ATOM 1616 C C . ALA A 1 210 ? -10.594 4.906 -1.171 1 90.5 210 ALA A C 1
ATOM 1618 O O . ALA A 1 210 ? -11.758 4.672 -0.849 1 90.5 210 ALA A O 1
ATOM 1619 N N . PHE A 1 211 ? -9.695 5.387 -0.361 1 93.44 211 PHE A N 1
ATOM 1620 C CA . PHE A 1 211 ? -10.055 5.816 0.985 1 93.44 211 PHE A CA 1
ATOM 1621 C C . PHE A 1 211 ? -11.195 6.824 0.945 1 93.44 211 PHE A C 1
ATOM 1623 O O . PHE A 1 211 ? -12.18 6.688 1.675 1 93.44 211 PHE A O 1
ATOM 1630 N N . SER A 1 212 ? -11.039 7.828 0.092 1 92.12 212 SER A N 1
ATOM 1631 C CA . SER A 1 212 ? -12.055 8.867 -0.073 1 92.12 212 SER A CA 1
ATOM 1632 C C . SER A 1 212 ? -13.383 8.281 -0.538 1 92.12 212 SER A C 1
ATOM 1634 O O . SER A 1 212 ? -14.438 8.633 -0.013 1 92.12 212 SER A O 1
ATOM 1636 N N . ASN A 1 213 ? -13.383 7.344 -1.448 1 87.81 213 ASN A N 1
ATOM 1637 C CA . ASN A 1 213 ? -14.594 6.746 -2.006 1 87.81 213 ASN A CA 1
ATOM 1638 C C . ASN A 1 213 ? -15.32 5.887 -0.976 1 87.81 213 ASN A C 1
ATOM 1640 O O . ASN A 1 213 ? -16.547 5.828 -0.969 1 87.81 213 ASN A O 1
ATOM 1644 N N . ILE A 1 214 ? -14.539 5.207 -0.162 1 86.19 214 ILE A N 1
ATOM 1645 C CA . ILE A 1 214 ? -15.125 4.344 0.858 1 86.19 214 ILE A CA 1
ATOM 1646 C C . ILE A 1 214 ? -15.898 5.195 1.866 1 86.19 214 ILE A C 1
ATOM 1648 O O . ILE A 1 214 ? -16.953 4.785 2.35 1 86.19 214 ILE A O 1
ATOM 1652 N N . LEU A 1 215 ? -15.375 6.359 2.174 1 87.62 215 LEU A N 1
ATOM 1653 C CA . LEU A 1 215 ? -15.984 7.207 3.193 1 87.62 215 LEU A CA 1
ATOM 1654 C C . LEU A 1 215 ? -17.047 8.125 2.582 1 87.62 215 LEU A C 1
ATOM 1656 O O . LEU A 1 215 ? -17.766 8.812 3.305 1 87.62 215 LEU A O 1
ATOM 1660 N N . SER A 1 216 ? -17.016 8.227 1.247 1 80.06 216 SER A N 1
ATOM 1661 C CA . SER A 1 216 ? -18.016 9.055 0.607 1 80.06 216 SER A CA 1
ATOM 1662 C C . SER A 1 216 ? -19.391 8.391 0.655 1 80.06 216 SER A C 1
ATOM 1664 O O . SER A 1 216 ? -19.5 7.16 0.665 1 80.06 216 SER A O 1
ATOM 1666 N N . MET B 1 1 ? -18.734 -16.719 -6.023 1 87.94 1 MET B N 1
ATOM 1667 C CA . MET B 1 1 ? -17.828 -15.883 -6.805 1 87.94 1 MET B CA 1
ATOM 1668 C C . MET B 1 1 ? -16.422 -16.469 -6.82 1 87.94 1 MET B C 1
ATOM 1670 O O . MET B 1 1 ? -15.906 -16.906 -5.785 1 87.94 1 MET B O 1
ATOM 1674 N N . ILE B 1 2 ? -15.836 -16.641 -8.047 1 93.06 2 ILE B N 1
ATOM 1675 C CA . ILE B 1 2 ? -14.508 -17.25 -8.172 1 93.06 2 ILE B CA 1
ATOM 1676 C C . ILE B 1 2 ? -13.492 -16.172 -8.539 1 93.06 2 ILE B C 1
ATOM 1678 O O . ILE B 1 2 ? -13.859 -15.031 -8.836 1 93.06 2 ILE B O 1
ATOM 1682 N N . ALA B 1 3 ? -12.234 -16.547 -8.43 1 95.56 3 ALA B N 1
ATOM 1683 C CA . ALA B 1 3 ? -11.164 -15.672 -8.906 1 95.56 3 ALA B CA 1
ATOM 1684 C C . ALA B 1 3 ? -10.219 -16.422 -9.836 1 95.56 3 ALA B C 1
ATOM 1686 O O . ALA B 1 3 ? -10.07 -17.641 -9.727 1 95.56 3 ALA B O 1
ATOM 1687 N N . VAL B 1 4 ? -9.719 -15.648 -10.719 1 95.88 4 VAL B N 1
ATOM 1688 C CA . VAL B 1 4 ? -8.734 -16.188 -11.656 1 95.88 4 VAL B CA 1
ATOM 1689 C C . VAL B 1 4 ? -7.484 -15.297 -11.648 1 95.88 4 VAL B C 1
ATOM 1691 O O . VAL B 1 4 ? -7.586 -14.07 -11.641 1 95.88 4 VAL B O 1
ATOM 1694 N N . LEU B 1 5 ? -6.344 -15.953 -11.477 1 97.88 5 LEU B N 1
ATOM 1695 C CA . LEU B 1 5 ? -5.074 -15.289 -11.758 1 97.88 5 LEU B CA 1
ATOM 1696 C C . LEU B 1 5 ? -4.574 -15.641 -13.156 1 97.88 5 LEU B C 1
ATOM 1698 O O . LEU B 1 5 ? -4.48 -16.812 -13.508 1 97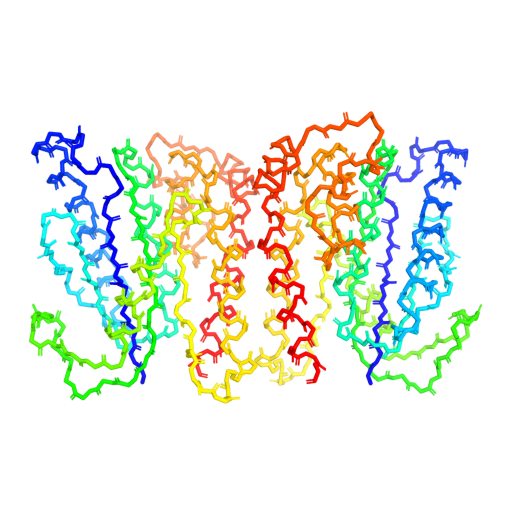.88 5 LEU B O 1
ATOM 1702 N N . ALA B 1 6 ? -4.375 -14.641 -13.898 1 97 6 ALA B N 1
ATOM 1703 C CA . ALA B 1 6 ? -3.711 -14.805 -15.188 1 97 6 ALA B CA 1
ATOM 1704 C C . ALA B 1 6 ? -2.33 -14.148 -15.18 1 97 6 ALA B C 1
ATOM 1706 O O . ALA B 1 6 ? -2.172 -13.023 -14.703 1 97 6 ALA B O 1
ATOM 1707 N N . GLY B 1 7 ? -1.355 -14.883 -15.68 1 97.31 7 GLY B N 1
ATOM 1708 C CA . GLY B 1 7 ? -0.008 -14.344 -15.625 1 97.31 7 GLY B CA 1
ATOM 1709 C C . GLY B 1 7 ? 0.764 -14.531 -16.922 1 97.31 7 GLY B C 1
ATOM 1710 O O . GLY B 1 7 ? 0.35 -15.297 -17.781 1 97.31 7 GLY B O 1
ATOM 1711 N N . ASP B 1 8 ? 1.747 -13.766 -17 1 96.19 8 ASP B N 1
ATOM 1712 C CA . ASP B 1 8 ? 2.695 -13.789 -18.109 1 96.19 8 ASP B CA 1
ATOM 1713 C C . ASP B 1 8 ? 4.125 -13.594 -17.609 1 96.19 8 ASP B C 1
ATOM 1715 O O . ASP B 1 8 ? 4.438 -12.578 -16.984 1 96.19 8 ASP B O 1
ATOM 1719 N N . ILE B 1 9 ? 5 -14.594 -17.953 1 96.81 9 ILE B N 1
ATOM 1720 C CA . ILE B 1 9 ? 6.379 -14.547 -17.484 1 96.81 9 ILE B CA 1
ATOM 1721 C C . ILE B 1 9 ? 7.133 -13.43 -18.203 1 96.81 9 ILE B C 1
ATOM 1723 O O . ILE B 1 9 ? 7.117 -13.359 -19.438 1 96.81 9 ILE B O 1
ATOM 1727 N N . ILE B 1 10 ? 7.738 -12.562 -17.453 1 95.19 10 ILE B N 1
ATOM 1728 C CA . ILE B 1 10 ? 8.375 -11.359 -17.984 1 95.19 10 ILE B CA 1
ATOM 1729 C C . ILE B 1 10 ? 9.703 -11.734 -18.641 1 95.19 10 ILE B C 1
ATOM 1731 O O . ILE B 1 10 ? 10.523 -12.445 -18.047 1 95.19 10 ILE B O 1
ATOM 1735 N N . LYS B 1 11 ? 9.961 -11.289 -19.859 1 93.25 11 LYS B N 1
ATOM 1736 C CA . LYS B 1 11 ? 11.18 -11.508 -20.625 1 93.25 11 LYS B CA 1
ATOM 1737 C C . LYS B 1 11 ? 11.469 -13 -20.797 1 93.25 11 LYS B C 1
ATOM 1739 O O . LYS B 1 11 ? 12.602 -13.438 -20.609 1 93.25 11 LYS B O 1
ATOM 1744 N N . SER B 1 12 ? 10.453 -13.711 -21.016 1 93.06 12 SER B N 1
ATOM 1745 C CA . SER B 1 12 ? 10.57 -15.156 -21.141 1 93.06 12 SER B CA 1
ATOM 1746 C C . SER B 1 12 ? 11.43 -15.547 -22.328 1 93.06 12 SER B C 1
ATOM 1748 O O . SER B 1 12 ? 12.07 -16.594 -22.328 1 93.06 12 SER B O 1
ATOM 1750 N N . SER B 1 13 ? 11.445 -14.711 -23.344 1 91.75 13 SER B N 1
ATOM 1751 C CA . SER B 1 13 ? 12.219 -15 -24.547 1 91.75 13 SER B CA 1
ATOM 1752 C C . SER B 1 13 ? 13.711 -15.031 -24.25 1 91.75 13 SER B C 1
ATOM 1754 O O . SER B 1 13 ? 14.492 -15.602 -25.016 1 91.75 13 SER B O 1
ATOM 1756 N N . ARG B 1 14 ? 14.125 -14.453 -23.188 1 94.31 14 ARG B N 1
ATOM 1757 C CA . ARG B 1 14 ? 15.539 -14.391 -22.828 1 94.31 14 ARG B CA 1
ATOM 1758 C C . ARG B 1 14 ? 15.938 -15.594 -21.984 1 94.31 14 ARG B C 1
ATOM 1760 O O . ARG B 1 14 ? 17.125 -15.789 -21.703 1 94.31 14 ARG B O 1
ATOM 1767 N N . LEU B 1 15 ? 15.031 -16.391 -21.625 1 95.25 15 LEU B N 1
ATOM 1768 C CA . LEU B 1 15 ? 15.281 -17.547 -20.766 1 95.25 15 LEU B CA 1
ATOM 1769 C C . LEU B 1 15 ? 15.609 -18.781 -21.609 1 95.25 15 LEU B C 1
ATOM 1771 O O . LEU B 1 15 ? 15.039 -18.984 -22.688 1 95.25 15 LEU B O 1
ATOM 1775 N N . THR B 1 16 ? 16.484 -19.594 -21.125 1 96.25 16 THR B N 1
ATOM 1776 C CA . THR B 1 16 ? 16.688 -20.922 -21.719 1 96.25 16 THR B CA 1
ATOM 1777 C C . THR B 1 16 ? 15.477 -21.812 -21.453 1 96.25 16 THR B C 1
ATOM 1779 O O . THR B 1 16 ? 14.688 -21.547 -20.531 1 96.25 16 THR B O 1
ATOM 1782 N N . PRO B 1 17 ? 15.336 -22.766 -22.281 1 95.19 17 PRO B N 1
ATOM 1783 C CA . PRO B 1 17 ? 14.234 -23.703 -22.031 1 95.19 17 PRO B CA 1
ATOM 1784 C C . PRO B 1 17 ? 14.25 -24.281 -20.609 1 95.19 17 PRO B C 1
ATOM 1786 O O . PRO B 1 17 ? 13.188 -24.453 -20.016 1 95.19 17 PRO B O 1
ATOM 1789 N N . GLU B 1 18 ? 15.391 -24.5 -20.109 1 96.81 18 GLU B N 1
ATOM 1790 C CA . GLU B 1 18 ? 15.523 -25.031 -18.766 1 96.81 18 GLU B CA 1
ATOM 1791 C C . GLU B 1 18 ? 15.086 -24 -17.719 1 96.81 18 GLU B C 1
ATOM 1793 O O . GLU B 1 18 ? 14.383 -24.344 -16.766 1 96.81 18 GLU B O 1
ATOM 1798 N N . GLU B 1 19 ? 15.516 -22.812 -17.906 1 96.81 19 GLU B N 1
ATOM 1799 C CA . GLU B 1 19 ? 15.125 -21.75 -17 1 96.81 19 GLU B CA 1
ATOM 1800 C C . GLU B 1 19 ? 13.609 -21.531 -17 1 96.81 19 GLU B C 1
ATOM 1802 O O . GLU B 1 19 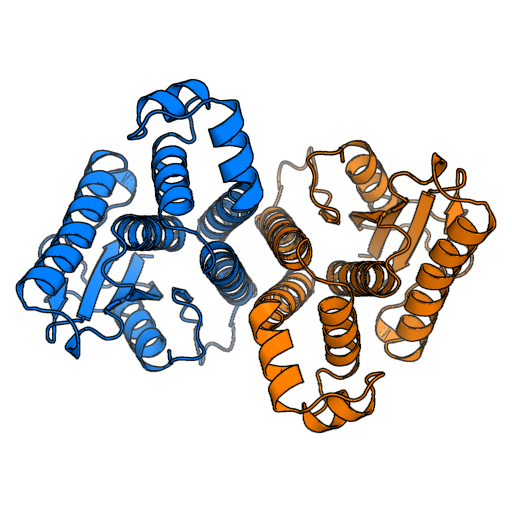? 13 -21.359 -15.953 1 96.81 19 GLU B O 1
ATOM 1807 N N . LEU B 1 20 ? 13.062 -21.531 -18.172 1 96.69 20 LEU B N 1
ATOM 1808 C CA . LEU B 1 20 ? 11.617 -21.375 -18.297 1 96.69 20 LEU B CA 1
ATOM 1809 C C . LEU B 1 20 ? 10.883 -22.484 -17.578 1 96.69 20 LEU B C 1
ATOM 1811 O O . LEU B 1 20 ? 9.898 -22.234 -16.875 1 96.69 20 LEU B O 1
ATOM 1815 N N . GLN B 1 21 ? 11.375 -23.688 -17.766 1 96.81 21 GLN B N 1
ATOM 1816 C CA . GLN B 1 21 ? 10.758 -24.828 -17.094 1 96.81 21 GLN B CA 1
ATOM 1817 C C . GLN B 1 21 ? 10.867 -24.688 -15.57 1 96.81 21 GLN B C 1
ATOM 1819 O O . GLN B 1 21 ? 9.93 -25.016 -14.844 1 96.81 21 GLN B O 1
ATOM 1824 N N . ASN B 1 22 ? 12.008 -24.203 -15.125 1 97.62 22 ASN B N 1
ATOM 1825 C CA . ASN B 1 22 ? 12.188 -23.984 -13.695 1 97.62 22 ASN B CA 1
ATOM 1826 C C . ASN B 1 22 ? 11.18 -22.969 -13.148 1 97.62 22 ASN B C 1
ATOM 1828 O O . ASN B 1 22 ? 10.672 -23.141 -12.039 1 97.62 22 ASN B O 1
ATOM 1832 N N . VAL B 1 23 ? 10.945 -21.953 -13.898 1 97.94 23 VAL B N 1
ATOM 1833 C CA . VAL B 1 23 ? 9.977 -20.938 -13.5 1 97.94 23 VAL B CA 1
ATOM 1834 C C . VAL B 1 23 ? 8.586 -21.562 -13.414 1 97.94 23 VAL B C 1
ATOM 1836 O O . VAL B 1 23 ? 7.859 -21.344 -12.438 1 97.94 23 VAL B O 1
ATOM 1839 N N . LYS B 1 24 ? 8.211 -22.344 -14.414 1 97.75 24 LYS B N 1
ATOM 1840 C CA . LYS B 1 24 ? 6.918 -23.016 -14.43 1 97.75 24 LYS B CA 1
ATOM 1841 C C . LYS B 1 24 ? 6.785 -23.969 -13.242 1 97.75 24 LYS B C 1
ATOM 1843 O O . LYS B 1 24 ? 5.742 -24.016 -12.586 1 97.75 24 LYS B O 1
ATOM 1848 N N . ASP B 1 25 ? 7.824 -24.672 -12.992 1 97.94 25 ASP B N 1
ATOM 1849 C CA . ASP B 1 25 ? 7.828 -25.609 -11.867 1 97.94 25 ASP B CA 1
ATOM 1850 C C . ASP B 1 25 ? 7.625 -24.859 -10.547 1 97.94 25 ASP B C 1
ATOM 1852 O O . ASP B 1 25 ? 6.961 -25.375 -9.641 1 97.94 25 ASP B O 1
ATOM 1856 N N . CYS B 1 26 ? 8.242 -23.719 -10.469 1 97.75 26 CYS B N 1
ATOM 1857 C CA . CYS B 1 26 ? 8.086 -22.922 -9.258 1 97.75 26 CYS B CA 1
ATOM 1858 C C . CYS B 1 26 ? 6.621 -22.562 -9.023 1 97.75 26 CYS B C 1
ATOM 1860 O O . CYS B 1 26 ? 6.121 -22.656 -7.902 1 97.75 26 CYS B O 1
ATOM 1862 N N . ILE B 1 27 ? 5.922 -22.141 -10.07 1 98.06 27 ILE B N 1
ATOM 1863 C CA . ILE B 1 27 ? 4.508 -21.797 -9.977 1 98.06 27 ILE B CA 1
ATOM 1864 C C . ILE B 1 27 ? 3.701 -23.031 -9.555 1 98.06 27 ILE B C 1
ATOM 1866 O O . ILE B 1 27 ? 2.863 -22.953 -8.656 1 98.06 27 ILE B O 1
ATOM 1870 N N . VAL B 1 28 ? 4.012 -24.188 -10.156 1 97.44 28 VAL B N 1
ATOM 1871 C CA . VAL B 1 28 ? 3.312 -25.438 -9.859 1 97.44 28 VAL B CA 1
ATOM 1872 C C . VAL B 1 28 ? 3.537 -25.812 -8.391 1 97.44 28 VAL B C 1
ATOM 1874 O O . VAL B 1 28 ? 2.584 -26.109 -7.672 1 97.44 28 VAL B O 1
ATOM 1877 N N . GLU B 1 29 ? 4.766 -25.766 -7.977 1 97.38 29 GLU B N 1
ATOM 1878 C CA . GLU B 1 29 ? 5.113 -26.156 -6.613 1 97.38 29 GLU B CA 1
ATOM 1879 C C . GLU B 1 29 ? 4.434 -25.25 -5.594 1 97.38 29 GLU B C 1
ATOM 1881 O O . GLU B 1 29 ? 3.936 -25.719 -4.57 1 97.38 29 GLU B O 1
ATOM 1886 N N . THR B 1 30 ? 4.477 -23.953 -5.875 1 96.69 30 THR B N 1
ATOM 1887 C CA . THR B 1 30 ? 3.818 -23.016 -4.984 1 96.69 30 THR B CA 1
ATOM 1888 C C . THR B 1 30 ? 2.322 -23.297 -4.891 1 96.69 30 THR B C 1
ATOM 1890 O O . THR B 1 30 ? 1.758 -23.328 -3.795 1 96.69 30 THR B O 1
ATOM 1893 N N . CYS B 1 31 ? 1.666 -23.562 -6 1 96.88 31 CYS B N 1
ATOM 1894 C CA . CYS B 1 31 ? 0.239 -23.859 -6.02 1 96.88 31 CYS B CA 1
ATOM 1895 C C . CYS B 1 31 ? -0.051 -25.172 -5.305 1 96.88 31 CYS B C 1
ATOM 1897 O O . CYS B 1 31 ? -1.047 -25.281 -4.59 1 96.88 31 CYS B O 1
ATOM 1899 N N . ASP B 1 32 ? 0.812 -26.156 -5.535 1 96.62 32 ASP B N 1
ATOM 1900 C CA . ASP B 1 32 ? 0.636 -27.453 -4.863 1 96.62 32 ASP B CA 1
ATOM 1901 C C . ASP B 1 32 ? 0.694 -27.281 -3.346 1 96.62 32 ASP B C 1
ATOM 1903 O O . ASP B 1 32 ? -0.118 -27.859 -2.621 1 96.62 32 ASP B O 1
ATOM 1907 N N . GLU B 1 33 ? 1.636 -26.547 -2.916 1 94.75 33 GLU B N 1
ATOM 1908 C CA . GLU B 1 33 ? 1.756 -26.281 -1.484 1 94.75 33 GLU B CA 1
ATOM 1909 C C . GLU B 1 33 ? 0.517 -25.578 -0.942 1 94.75 33 GLU B C 1
ATOM 1911 O O . GLU B 1 33 ? 0.025 -25.922 0.137 1 94.75 33 GLU B O 1
ATOM 1916 N N . LEU B 1 34 ? 0.066 -24.641 -1.667 1 95.62 34 LEU B N 1
ATOM 1917 C CA . LEU B 1 34 ? -1.125 -23.891 -1.264 1 95.62 34 LEU B CA 1
ATOM 1918 C C . LEU B 1 34 ? -2.344 -24.812 -1.218 1 95.62 34 LEU B C 1
ATOM 1920 O O . LEU B 1 34 ? -3.168 -24.703 -0.307 1 95.62 34 LEU B O 1
ATOM 1924 N N . ARG B 1 35 ? -2.492 -25.688 -2.201 1 95.5 35 ARG B N 1
ATOM 1925 C CA . ARG B 1 35 ? -3.604 -26.641 -2.244 1 95.5 35 ARG B CA 1
ATOM 1926 C C . ARG B 1 35 ? -3.586 -27.562 -1.032 1 95.5 35 ARG B C 1
ATOM 1928 O O . ARG B 1 35 ? -4.641 -27.938 -0.509 1 95.5 35 ARG B O 1
ATOM 1935 N N . GLU B 1 36 ? -2.447 -27.953 -0.637 1 94.81 36 GLU B N 1
ATOM 1936 C CA . GLU B 1 36 ? -2.293 -28.844 0.507 1 94.81 36 GLU B CA 1
ATOM 1937 C C . GLU B 1 36 ? -2.574 -28.109 1.818 1 94.81 36 GLU B C 1
ATOM 1939 O O . GLU B 1 36 ? -3.318 -28.609 2.664 1 94.81 36 GLU B O 1
ATOM 1944 N N . LYS B 1 37 ? -2.064 -26.984 1.961 1 91.81 37 LYS B N 1
ATOM 1945 C CA . LYS B 1 37 ? -2.117 -26.266 3.23 1 91.81 37 LYS B CA 1
ATOM 1946 C C . LYS B 1 37 ? -3.453 -25.562 3.402 1 91.81 37 LYS B C 1
ATOM 1948 O O . LYS B 1 37 ? -3.947 -25.406 4.523 1 91.81 37 LYS B O 1
ATOM 1953 N N . PHE B 1 38 ? -3.953 -25.078 2.281 1 93.69 38 PHE B N 1
ATOM 1954 C CA . PHE B 1 38 ? -5.195 -24.312 2.334 1 93.69 38 PHE B CA 1
ATOM 1955 C C . PHE B 1 38 ? -6.227 -24.891 1.373 1 93.69 38 PHE B C 1
ATOM 1957 O O . PHE B 1 38 ? -6.66 -24.219 0.44 1 93.69 38 PHE B O 1
ATOM 1964 N N . PRO B 1 39 ? -6.738 -26.031 1.641 1 94.75 39 PRO B N 1
ATOM 1965 C CA . PRO B 1 39 ? -7.688 -26.688 0.731 1 94.75 39 PRO B CA 1
ATOM 1966 C C . PRO B 1 39 ? -8.984 -25.891 0.573 1 94.75 39 PRO B C 1
ATOM 1968 O O . PRO B 1 39 ? -9.664 -26.016 -0.45 1 94.75 39 PRO B O 1
ATOM 1971 N N . GLU B 1 40 ? -9.305 -25.078 1.523 1 94.31 40 GLU B N 1
ATOM 1972 C CA . GLU B 1 40 ? -10.547 -24.312 1.506 1 94.31 40 GLU B CA 1
ATOM 1973 C C . GLU B 1 40 ? -10.539 -23.266 0.395 1 94.31 40 GLU B C 1
ATOM 1975 O O . GLU B 1 40 ? -11.594 -22.766 -0.006 1 94.31 40 GLU B O 1
ATOM 1980 N N . ILE B 1 41 ? -9.359 -22.969 -0.12 1 94.81 41 ILE B N 1
ATOM 1981 C CA . ILE B 1 41 ? -9.242 -21.969 -1.183 1 94.81 41 ILE B CA 1
ATOM 1982 C C . ILE B 1 41 ? -9.82 -22.531 -2.48 1 94.81 41 ILE B C 1
ATOM 1984 O O . ILE B 1 41 ? -10.375 -21.797 -3.293 1 94.81 41 ILE B O 1
ATOM 1988 N N . GLY B 1 42 ? -9.742 -23.875 -2.629 1 95.94 42 GLY B N 1
ATOM 1989 C CA . GLY B 1 42 ? -10.188 -24.469 -3.879 1 95.94 42 GLY B CA 1
ATOM 1990 C C . GLY B 1 42 ? -9.367 -24.031 -5.074 1 95.94 42 GLY B C 1
ATOM 1991 O O . GLY B 1 42 ? -9.914 -23.609 -6.094 1 95.94 42 GLY B O 1
ATOM 1992 N N . LEU B 1 43 ? -8.086 -24.094 -4.949 1 96.56 43 LEU B N 1
ATOM 1993 C CA . LEU B 1 43 ? -7.141 -23.641 -5.969 1 96.56 43 LEU B CA 1
ATOM 1994 C C . LEU B 1 43 ? -6.957 -24.719 -7.039 1 96.56 43 LEU B C 1
ATOM 1996 O O . LEU B 1 43 ? -6.832 -25.906 -6.723 1 96.56 43 LEU B O 1
ATOM 2000 N N . SER B 1 44 ? -6.992 -24.344 -8.258 1 96.12 44 SER B N 1
ATOM 2001 C CA . SER B 1 44 ? -6.766 -25.281 -9.359 1 96.12 44 SER B CA 1
ATOM 2002 C C . SER B 1 44 ? -5.277 -25.516 -9.586 1 96.12 44 SER B C 1
ATOM 2004 O O . SER B 1 44 ? -4.438 -24.797 -9.047 1 96.12 44 SER B O 1
ATOM 2006 N N . LYS B 1 45 ? -5.016 -26.484 -10.383 1 94.38 45 LYS B N 1
ATOM 2007 C CA . LYS B 1 45 ? -3.674 -26.594 -10.945 1 94.38 45 LYS B CA 1
ATOM 2008 C C . LYS B 1 45 ? -3.434 -25.5 -11.984 1 94.38 45 LYS B C 1
ATOM 2010 O O . LYS B 1 45 ? -4.367 -25.062 -12.656 1 94.38 45 LYS B O 1
ATOM 2015 N N . PRO B 1 46 ? -2.152 -25.078 -12.016 1 95.75 46 PRO B N 1
ATOM 2016 C CA . PRO B 1 46 ? -1.871 -24.078 -13.047 1 95.75 46 PRO B CA 1
ATOM 2017 C C . PRO B 1 46 ? -2.021 -24.625 -14.461 1 95.75 46 PRO B C 1
ATOM 2019 O O . PRO B 1 46 ? -1.688 -25.797 -14.711 1 95.75 46 PRO B O 1
ATOM 2022 N N . PHE B 1 47 ? -2.578 -23.812 -15.289 1 94.88 47 PHE B N 1
ATOM 2023 C CA . PHE B 1 47 ? -2.658 -24.078 -16.719 1 94.88 47 PHE B CA 1
ATOM 2024 C C . PHE B 1 47 ? -1.729 -23.156 -17.5 1 94.88 47 PHE B C 1
ATOM 2026 O O . PHE B 1 47 ? -1.827 -21.938 -17.391 1 94.88 47 PHE B O 1
ATOM 2033 N N . PHE B 1 48 ? -0.778 -23.812 -18.234 1 95 48 PHE B N 1
ATOM 2034 C CA . PHE B 1 48 ? 0.173 -23.016 -19 1 95 48 PHE B CA 1
ATOM 2035 C C . PHE B 1 48 ? -0.246 -22.938 -20.469 1 95 48 PHE B C 1
ATOM 2037 O O . PHE B 1 48 ? -0.732 -23.922 -21.031 1 95 48 PHE B O 1
ATOM 2044 N N . TYR B 1 49 ? -0.108 -21.703 -21 1 90.88 49 TYR B N 1
ATOM 2045 C CA . TYR B 1 49 ? -0.438 -21.5 -22.406 1 90.88 49 TYR B CA 1
ATOM 2046 C C . TYR B 1 49 ? 0.55 -20.547 -23.062 1 90.88 49 TYR B C 1
ATOM 2048 O O . TYR B 1 49 ? 1.253 -19.797 -22.375 1 90.88 49 TYR B O 1
ATOM 2056 N N . ARG B 1 50 ? 0.686 -20.531 -24.453 1 84.38 50 ARG B N 1
ATOM 2057 C CA . ARG B 1 50 ? 1.506 -19.641 -25.281 1 84.38 50 ARG B CA 1
ATOM 2058 C C . ARG B 1 50 ? 2.963 -19.672 -24.828 1 84.38 50 ARG B C 1
ATOM 2060 O O . ARG B 1 50 ? 3.697 -18.703 -25.016 1 84.38 50 ARG B O 1
ATOM 2067 N N . GLY B 1 51 ? 3.42 -20.594 -24.109 1 86.44 51 GLY B N 1
ATOM 2068 C CA . GLY B 1 51 ? 4.812 -20.734 -23.719 1 86.44 51 GLY B CA 1
ATOM 2069 C C . GLY B 1 51 ? 5.141 -20.016 -22.422 1 86.44 51 GLY B C 1
ATOM 2070 O O . GLY B 1 51 ? 5.887 -20.531 -21.594 1 86.44 51 GLY B O 1
ATOM 2071 N N . ASP B 1 52 ? 4.562 -18.812 -22.266 1 92.06 52 ASP B N 1
ATOM 2072 C CA . ASP B 1 52 ? 4.949 -18.047 -21.078 1 92.06 52 ASP B CA 1
ATOM 2073 C C . ASP B 1 52 ? 3.723 -17.594 -20.297 1 92.06 52 ASP B C 1
ATOM 2075 O O . ASP B 1 52 ? 3.848 -16.891 -19.281 1 92.06 52 ASP B O 1
ATOM 2079 N N . GLY B 1 53 ? 2.57 -17.969 -20.766 1 96.12 53 GLY B N 1
ATOM 2080 C CA . GLY B 1 53 ? 1.341 -17.625 -20.062 1 96.12 53 GLY B CA 1
ATOM 2081 C C . GLY B 1 53 ? 0.893 -18.703 -19.094 1 96.12 53 GLY B C 1
ATOM 2082 O O . GLY B 1 53 ? 1.173 -19.875 -19.281 1 96.12 53 GLY B O 1
ATOM 2083 N N . TRP B 1 54 ? 0.22 -18.281 -18.062 1 96.69 54 TRP B N 1
ATOM 2084 C CA . TRP B 1 54 ? -0.314 -19.25 -17.109 1 96.69 54 TRP B CA 1
ATOM 2085 C C . TRP B 1 54 ? -1.578 -18.719 -16.438 1 96.69 54 TRP B C 1
ATOM 2087 O O . TRP B 1 54 ? -1.833 -17.516 -16.453 1 96.69 54 TRP B O 1
ATOM 2097 N N . GLN B 1 55 ? -2.373 -19.625 -15.945 1 96.56 55 GLN B N 1
ATOM 2098 C CA . GLN B 1 55 ? -3.611 -19.281 -15.266 1 96.56 55 GLN B CA 1
ATOM 2099 C C . GLN B 1 55 ? -3.883 -20.219 -14.094 1 96.56 55 GLN B C 1
ATOM 2101 O O . GLN B 1 55 ? -3.545 -21.406 -14.156 1 96.56 55 GLN B O 1
ATOM 2106 N N . VAL B 1 56 ? -4.426 -19.688 -13.07 1 97 56 VAL B N 1
ATOM 2107 C CA . VAL B 1 56 ? -4.934 -20.484 -11.945 1 97 56 VAL B CA 1
ATOM 2108 C C . VAL B 1 56 ? -6.285 -19.938 -11.508 1 97 56 VAL B C 1
ATOM 2110 O O . VAL B 1 56 ? -6.508 -18.719 -11.516 1 97 56 VAL B O 1
ATOM 2113 N N . ALA B 1 57 ? -7.16 -20.797 -11.188 1 96.31 57 ALA B N 1
ATOM 2114 C CA . ALA B 1 57 ? -8.492 -20.422 -10.703 1 96.31 57 ALA B CA 1
ATOM 2115 C C . ALA B 1 57 ? -8.711 -20.891 -9.273 1 96.31 57 ALA B C 1
ATOM 2117 O O . ALA B 1 57 ? -8.031 -21.812 -8.805 1 96.31 57 ALA B O 1
ATOM 2118 N N . MET B 1 58 ? -9.586 -20.25 -8.602 1 96.5 58 MET B N 1
ATOM 2119 C CA . MET B 1 58 ? -9.898 -20.656 -7.227 1 96.5 58 MET B CA 1
ATOM 2120 C C . MET B 1 58 ? -11.359 -20.375 -6.898 1 96.5 58 MET B C 1
ATOM 2122 O O . MET B 1 58 ? -11.938 -19.391 -7.371 1 96.5 58 MET B O 1
ATOM 2126 N N . LYS B 1 59 ? -11.906 -21.172 -6.074 1 94.88 59 LYS B N 1
ATOM 2127 C CA . LYS B 1 59 ? -13.305 -21.047 -5.66 1 94.88 59 LYS B CA 1
ATOM 2128 C C . LYS B 1 59 ? -13.484 -19.875 -4.691 1 94.88 59 LYS B C 1
ATOM 2130 O O . LYS B 1 59 ? -14.539 -19.234 -4.676 1 94.88 59 LYS B O 1
ATOM 2135 N N . SER B 1 60 ? -12.477 -19.609 -3.924 1 94.81 60 SER B N 1
ATOM 2136 C CA . SER B 1 60 ? -12.547 -18.531 -2.936 1 94.81 60 SER B CA 1
ATOM 2137 C C . SER B 1 60 ? -11.93 -17.25 -3.475 1 94.81 60 SER B C 1
ATOM 2139 O O . SER B 1 60 ? -10.719 -17.031 -3.338 1 94.81 60 SER B O 1
ATOM 2141 N N . ALA B 1 61 ? -12.742 -16.391 -3.979 1 94.75 61 ALA B N 1
ATOM 2142 C CA . ALA B 1 61 ? -12.273 -15.117 -4.52 1 94.75 61 ALA B CA 1
ATOM 2143 C C . ALA B 1 61 ? -11.547 -14.305 -3.455 1 94.75 61 ALA B C 1
ATOM 2145 O O . ALA B 1 61 ? -10.555 -13.633 -3.748 1 94.75 61 ALA B O 1
ATOM 2146 N N . PRO B 1 62 ? -11.953 -14.383 -2.18 1 94.69 62 PRO B N 1
ATOM 2147 C CA . PRO B 1 62 ? -11.281 -13.617 -1.128 1 94.69 62 PRO B CA 1
ATOM 2148 C C . PRO B 1 62 ? -9.805 -13.977 -0.99 1 94.69 62 PRO B C 1
ATOM 2150 O O . PRO B 1 62 ? -9.008 -13.172 -0.491 1 94.69 62 PRO B O 1
ATOM 2153 N N . ALA B 1 63 ? -9.359 -15.086 -1.523 1 96.38 63 ALA B N 1
ATOM 2154 C CA . ALA B 1 63 ? -7.984 -15.547 -1.343 1 96.38 63 ALA B CA 1
ATOM 2155 C C . ALA B 1 63 ? -7.098 -15.094 -2.498 1 96.38 63 ALA B C 1
ATOM 2157 O O . ALA B 1 63 ? -5.883 -15.312 -2.475 1 96.38 63 ALA B O 1
ATOM 2158 N N . ALA B 1 64 ? -7.617 -14.453 -3.445 1 97.25 64 ALA B N 1
ATOM 2159 C CA . ALA B 1 64 ? -6.945 -14.219 -4.723 1 97.25 64 ALA B CA 1
ATOM 2160 C C . ALA B 1 64 ? -5.656 -13.43 -4.523 1 97.25 64 ALA B C 1
ATOM 2162 O O . ALA B 1 64 ? -4.609 -13.797 -5.059 1 97.25 64 ALA B O 1
ATOM 2163 N N . LEU B 1 65 ? -5.734 -12.328 -3.768 1 97.44 65 LEU B N 1
ATOM 2164 C CA . LEU B 1 65 ? -4.551 -11.5 -3.562 1 97.44 65 LEU B CA 1
ATOM 2165 C C . LEU B 1 65 ? -3.482 -12.258 -2.783 1 97.44 65 LEU B C 1
ATOM 2167 O O . LEU B 1 65 ? -2.293 -12.148 -3.088 1 97.44 65 LEU B O 1
ATOM 2171 N N . LYS B 1 66 ? -3.924 -13.008 -1.823 1 96.94 66 LYS B N 1
ATOM 2172 C CA . LYS B 1 66 ? -3.006 -13.852 -1.059 1 96.94 66 LYS B CA 1
ATOM 2173 C C . LYS B 1 66 ? -2.254 -14.812 -1.971 1 96.94 66 LYS B C 1
ATOM 2175 O O . LYS B 1 66 ? -1.025 -14.906 -1.908 1 96.94 66 LYS B O 1
ATOM 2180 N N . VAL B 1 67 ? -2.955 -15.484 -2.797 1 97.94 67 VAL B N 1
ATOM 2181 C CA . VAL B 1 67 ? -2.369 -16.469 -3.703 1 97.94 67 VAL B CA 1
ATOM 2182 C C . VAL B 1 67 ? -1.415 -15.773 -4.672 1 97.94 67 VAL B C 1
ATOM 2184 O O . VAL B 1 67 ? -0.325 -16.281 -4.949 1 97.94 67 VAL B O 1
ATOM 2187 N N . ALA B 1 68 ? -1.802 -14.617 -5.145 1 98.38 68 ALA B N 1
ATOM 2188 C CA . ALA B 1 68 ? -0.939 -13.852 -6.043 1 98.38 68 ALA B CA 1
ATOM 2189 C C . ALA B 1 68 ? 0.391 -13.523 -5.375 1 98.38 68 ALA B C 1
ATOM 2191 O O . ALA B 1 68 ? 1.452 -13.648 -5.992 1 98.38 68 ALA B O 1
ATOM 2192 N N . VAL B 1 69 ? 0.319 -13.117 -4.137 1 97.94 69 VAL B N 1
ATOM 2193 C CA . VAL B 1 69 ? 1.525 -12.742 -3.406 1 97.94 69 VAL B CA 1
ATOM 2194 C C . VAL B 1 69 ? 2.406 -13.969 -3.199 1 97.94 69 VAL B C 1
ATOM 2196 O O . VAL B 1 69 ? 3.633 -13.883 -3.293 1 97.94 69 VAL B O 1
ATOM 2199 N N . PHE B 1 70 ? 1.784 -15.133 -2.926 1 97.5 70 PHE B N 1
ATOM 2200 C CA . PHE B 1 70 ? 2.537 -16.375 -2.777 1 97.5 70 PHE B CA 1
ATOM 2201 C C . PHE B 1 70 ? 3.316 -16.688 -4.047 1 97.5 70 PHE B C 1
ATOM 2203 O O . PHE B 1 70 ? 4.512 -16.984 -3.99 1 97.5 70 PHE B O 1
ATOM 2210 N N . ILE B 1 71 ? 2.633 -16.625 -5.148 1 98.06 71 ILE B N 1
ATOM 2211 C CA . ILE B 1 71 ? 3.264 -16.969 -6.418 1 98.06 71 ILE B CA 1
ATOM 2212 C C . ILE B 1 71 ? 4.367 -15.969 -6.73 1 98.06 71 ILE B C 1
ATOM 2214 O O . ILE B 1 71 ? 5.473 -16.344 -7.129 1 98.06 71 ILE B O 1
ATOM 2218 N N . TYR B 1 72 ? 4.121 -14.68 -6.477 1 98.12 72 TYR B N 1
ATOM 2219 C CA . TYR B 1 72 ? 5.125 -13.641 -6.672 1 98.12 72 TYR B CA 1
ATOM 2220 C C . TYR B 1 72 ? 6.363 -13.914 -5.824 1 98.12 72 TYR B C 1
ATOM 2222 O O . TYR B 1 72 ? 7.488 -13.875 -6.332 1 98.12 72 TYR B O 1
ATOM 2230 N N . ALA B 1 73 ? 6.098 -14.148 -4.543 1 97.5 73 ALA B N 1
ATOM 2231 C CA . ALA B 1 73 ? 7.199 -14.367 -3.613 1 97.5 73 ALA B CA 1
ATOM 2232 C C . ALA B 1 73 ? 8.008 -15.602 -3.998 1 97.5 73 ALA B C 1
ATOM 2234 O O . ALA B 1 73 ? 9.234 -15.609 -3.877 1 97.5 73 ALA B O 1
ATOM 2235 N N . GLY B 1 74 ? 7.332 -16.641 -4.418 1 97.12 74 GLY B N 1
ATOM 2236 C CA . GLY B 1 74 ? 8.023 -17.828 -4.887 1 97.12 74 GLY B CA 1
ATOM 2237 C C . GLY B 1 74 ? 8.961 -17.562 -6.043 1 97.12 74 GLY B C 1
ATOM 2238 O O . GLY B 1 74 ? 10.117 -18 -6.023 1 97.12 74 GLY B O 1
ATOM 2239 N N . LEU B 1 75 ? 8.484 -16.844 -6.996 1 97.88 75 LEU B N 1
ATOM 2240 C CA . LEU B 1 75 ? 9.297 -16.516 -8.164 1 97.88 75 LEU B CA 1
ATOM 2241 C C . LEU B 1 75 ? 10.445 -15.586 -7.789 1 97.88 75 LEU B C 1
ATOM 2243 O O . LEU B 1 75 ? 11.562 -15.742 -8.281 1 97.88 75 LEU B O 1
ATOM 2247 N N . ARG B 1 76 ? 10.141 -14.633 -6.898 1 97.19 76 ARG B N 1
ATOM 2248 C CA . ARG B 1 76 ? 11.141 -13.664 -6.484 1 97.19 76 ARG B CA 1
ATOM 2249 C C . ARG B 1 76 ? 12.281 -14.344 -5.727 1 97.19 76 ARG B C 1
ATOM 2251 O O . ARG B 1 76 ? 13.445 -13.992 -5.902 1 97.19 76 ARG B O 1
ATOM 2258 N N . GLN B 1 77 ? 11.898 -15.242 -4.887 1 95.56 77 GLN B N 1
ATOM 2259 C CA . GLN B 1 77 ? 12.93 -15.969 -4.141 1 95.56 77 GLN B CA 1
ATOM 2260 C C . GLN B 1 77 ? 13.789 -16.812 -5.074 1 95.56 77 GLN B C 1
ATOM 2262 O O . GLN B 1 77 ? 15 -16.938 -4.867 1 95.56 77 GLN B O 1
ATOM 2267 N N . GLN B 1 78 ? 13.164 -17.453 -6.039 1 95.81 78 GLN B N 1
ATOM 2268 C CA . GLN B 1 78 ? 13.898 -18.266 -7.012 1 95.81 78 GLN B CA 1
ATOM 2269 C C . GLN B 1 78 ? 14.852 -17.391 -7.828 1 95.81 78 GLN B C 1
ATOM 2271 O O . GLN B 1 78 ? 15.945 -17.844 -8.195 1 95.81 78 GLN B O 1
ATOM 2276 N N . ASN B 1 79 ? 14.406 -16.188 -8.148 1 95.88 79 ASN B N 1
ATOM 2277 C CA . ASN B 1 79 ? 15.203 -15.117 -8.734 1 95.88 79 ASN B CA 1
ATOM 2278 C C . ASN B 1 79 ? 15.656 -15.469 -10.148 1 95.88 79 ASN B C 1
ATOM 2280 O O . ASN B 1 79 ? 16.781 -15.156 -10.539 1 95.88 79 ASN B O 1
ATOM 2284 N N . ILE B 1 80 ? 14.867 -16.25 -10.859 1 96.31 80 ILE B N 1
ATOM 2285 C CA . ILE B 1 80 ? 15.133 -16.547 -12.266 1 96.31 80 ILE B CA 1
ATOM 2286 C C . ILE B 1 80 ? 14.344 -15.578 -13.156 1 96.31 80 ILE B C 1
ATOM 2288 O O . ILE B 1 80 ? 14.898 -14.992 -14.086 1 96.31 80 ILE B O 1
ATOM 2292 N N . ALA B 1 81 ? 13.047 -15.43 -12.914 1 96.31 81 ALA B N 1
ATOM 2293 C CA . ALA B 1 81 ? 12.18 -14.516 -13.656 1 96.31 81 ALA B CA 1
ATOM 2294 C C . ALA B 1 81 ? 11.008 -14.055 -12.797 1 96.31 81 ALA B C 1
ATOM 2296 O O . ALA B 1 81 ? 10.695 -14.664 -11.773 1 96.31 81 ALA B O 1
ATOM 2297 N N . ARG B 1 82 ? 10.477 -12.984 -13.211 1 96.12 82 ARG B N 1
ATOM 2298 C CA . ARG B 1 82 ? 9.242 -12.477 -12.625 1 96.12 82 ARG B CA 1
ATOM 2299 C C . ARG B 1 82 ? 8.047 -12.758 -13.531 1 96.12 82 ARG B C 1
ATOM 2301 O O . ARG B 1 82 ? 8.219 -13.211 -14.664 1 96.12 82 ARG B O 1
ATOM 2308 N N . SER B 1 83 ? 6.879 -12.547 -13.047 1 96.75 83 SER B N 1
ATOM 2309 C CA . SER B 1 83 ? 5.66 -12.688 -13.836 1 96.75 83 SER B CA 1
ATOM 2310 C C . SER B 1 83 ? 4.684 -11.555 -13.555 1 96.75 83 SER B C 1
ATOM 2312 O O . SER B 1 83 ? 4.539 -11.117 -12.414 1 96.75 83 SER B O 1
ATOM 2314 N N . ARG B 1 84 ? 4.062 -11.133 -14.641 1 97.06 84 ARG B N 1
ATOM 2315 C CA . ARG B 1 84 ? 2.861 -10.328 -14.43 1 97.06 84 ARG B CA 1
ATOM 2316 C C . ARG B 1 84 ? 1.699 -11.188 -13.953 1 97.06 84 ARG B C 1
ATOM 2318 O O . ARG B 1 84 ? 1.545 -12.328 -14.391 1 97.06 84 ARG B O 1
ATOM 2325 N N . ILE B 1 85 ? 0.929 -10.648 -13.039 1 98.06 85 ILE B N 1
ATOM 2326 C CA . ILE B 1 85 ? -0.209 -11.383 -12.492 1 98.06 85 ILE B CA 1
ATOM 2327 C C . ILE B 1 85 ? -1.44 -10.477 -12.469 1 98.06 85 ILE B C 1
ATOM 2329 O O . ILE B 1 85 ? -1.453 -9.461 -11.773 1 98.06 85 ILE B O 1
ATOM 2333 N N . ALA B 1 86 ? -2.443 -10.828 -13.18 1 97.19 86 ALA B N 1
ATOM 2334 C CA . ALA B 1 86 ? -3.715 -10.109 -13.18 1 97.19 86 ALA B CA 1
ATOM 2335 C C . ALA B 1 86 ? -4.785 -10.898 -12.43 1 97.19 86 ALA B C 1
ATOM 2337 O O . ALA B 1 86 ? -4.941 -12.102 -12.641 1 97.19 86 ALA B O 1
ATOM 2338 N N . ILE B 1 87 ? -5.5 -10.234 -11.586 1 96.81 87 ILE B N 1
ATOM 2339 C CA . ILE B 1 87 ? -6.562 -10.859 -10.805 1 96.81 87 ILE B CA 1
ATOM 2340 C C . ILE B 1 87 ? -7.922 -10.492 -11.391 1 96.81 87 ILE B C 1
ATOM 2342 O O . ILE B 1 87 ? -8.242 -9.305 -11.523 1 96.81 87 ILE B O 1
ATOM 2346 N N . GLY B 1 88 ? -8.656 -11.422 -11.711 1 95.06 88 GLY B N 1
ATOM 2347 C CA . GLY B 1 88 ? -10.047 -11.242 -12.109 1 95.06 88 GLY B CA 1
ATOM 2348 C C . GLY B 1 88 ? -11.023 -11.969 -11.203 1 95.06 88 GLY B C 1
ATOM 2349 O O . GLY B 1 88 ? -10.805 -13.133 -10.844 1 95.06 88 GLY B O 1
ATOM 2350 N N . VAL B 1 89 ? -12.078 -11.297 -10.812 1 93.25 89 VAL B N 1
ATOM 2351 C CA . VAL B 1 89 ? -13.117 -11.891 -9.984 1 93.25 89 VAL B CA 1
ATOM 2352 C C . VAL B 1 89 ? -14.453 -11.859 -10.734 1 93.25 89 VAL B C 1
ATOM 2354 O O . VAL B 1 89 ? -14.711 -10.938 -11.516 1 93.25 89 VAL B O 1
ATOM 2357 N N . GLY B 1 90 ? -15.188 -12.844 -10.5 1 90.5 90 GLY B N 1
ATOM 2358 C CA . GLY B 1 90 ? -16.484 -12.883 -11.172 1 90.5 90 GLY B CA 1
ATOM 2359 C C . GLY B 1 90 ? -17.219 -14.195 -10.953 1 90.5 90 GLY B C 1
ATOM 2360 O O . GLY B 1 90 ? -16.766 -15.047 -10.188 1 90.5 90 GLY B O 1
ATOM 2361 N N . GLU B 1 91 ? -18.328 -14.227 -11.578 1 84.81 91 GLU B N 1
ATOM 2362 C CA . GLU B 1 91 ? -19.141 -15.438 -11.523 1 84.81 91 GLU B CA 1
ATOM 2363 C C . GLU B 1 91 ? -18.719 -16.438 -12.594 1 84.81 91 GLU B C 1
ATOM 2365 O O . GLU B 1 91 ? -18.109 -16.062 -13.602 1 84.81 91 GLU B O 1
ATOM 2370 N N . THR B 1 92 ? -18.734 -17.641 -12.203 1 77.56 92 THR B N 1
ATOM 2371 C CA . THR B 1 92 ? -18.422 -18.641 -13.227 1 77.56 92 THR B CA 1
ATOM 2372 C C . THR B 1 92 ? -19.562 -19.641 -13.367 1 77.56 92 THR B C 1
ATOM 2374 O O . THR B 1 92 ? -20.234 -19.969 -12.391 1 77.56 92 THR B O 1
ATOM 2377 N N . GLU B 1 93 ? -19.797 -19.984 -14.625 1 69.69 93 GLU B N 1
ATOM 2378 C CA . GLU B 1 93 ? -20.766 -21.031 -14.922 1 69.69 93 GLU B CA 1
ATOM 2379 C C . GLU B 1 93 ? -20.109 -22.422 -14.844 1 69.69 93 GLU B C 1
ATOM 2381 O O . GLU B 1 93 ? -20.766 -23.406 -14.492 1 69.69 93 GLU B O 1
ATOM 2386 N N . LYS B 1 94 ? -18.938 -22.484 -15.25 1 77.88 94 LYS B N 1
ATOM 2387 C CA . LYS B 1 94 ? -18.234 -23.75 -15.305 1 77.88 94 LYS B CA 1
ATOM 2388 C C . LYS B 1 94 ? -16.797 -23.609 -14.781 1 77.88 94 LYS B C 1
ATOM 2390 O O . LYS B 1 94 ? -16.031 -22.797 -15.305 1 77.88 94 LYS B O 1
ATOM 2395 N N . LEU B 1 95 ? -16.547 -24.297 -13.648 1 82.19 95 LEU B N 1
ATOM 2396 C CA . LEU B 1 95 ? -15.195 -24.297 -13.117 1 82.19 95 LEU B CA 1
ATOM 2397 C C . LEU B 1 95 ? -14.688 -25.719 -12.883 1 82.19 95 LEU B C 1
ATOM 2399 O O . LEU B 1 95 ? -15.281 -26.469 -12.102 1 82.19 95 LEU B O 1
ATOM 2403 N N . ASP B 1 96 ? -13.727 -26.109 -13.727 1 84.88 96 ASP B N 1
ATOM 2404 C CA . ASP B 1 96 ? -13.016 -27.359 -13.531 1 84.88 96 ASP B CA 1
ATOM 2405 C C . ASP B 1 96 ? -11.617 -27.125 -12.969 1 84.88 96 ASP B C 1
ATOM 2407 O O . ASP B 1 96 ? -10.727 -26.672 -13.688 1 84.88 96 ASP B O 1
ATOM 2411 N N . LEU B 1 97 ? -11.352 -27.469 -11.75 1 84.88 97 LEU B N 1
ATOM 2412 C CA . LEU B 1 97 ? -10.117 -27.141 -11.039 1 84.88 97 LEU B CA 1
ATOM 2413 C C . LEU B 1 97 ? -8.961 -28.016 -11.531 1 84.88 97 LEU B C 1
ATOM 2415 O O . LEU B 1 97 ? -7.797 -27.703 -11.305 1 84.88 97 LEU B O 1
ATOM 2419 N N . GLU B 1 98 ? -9.297 -29.078 -12.203 1 84.69 98 GLU B N 1
ATOM 2420 C CA . GLU B 1 98 ? -8.266 -29.984 -12.695 1 84.69 98 GLU B CA 1
ATOM 2421 C C . GLU B 1 98 ? -7.93 -29.703 -14.156 1 84.69 98 GLU B C 1
ATOM 2423 O O . GLU B 1 98 ? -6.816 -29.984 -14.609 1 84.69 98 GLU B O 1
ATOM 2428 N N . ASN B 1 99 ? -8.938 -29.125 -14.867 1 83.69 99 ASN B N 1
ATOM 2429 C CA . ASN B 1 99 ? -8.75 -28.797 -16.281 1 83.69 99 ASN B CA 1
ATOM 2430 C C . ASN B 1 99 ? -9.258 -27.391 -16.594 1 83.69 99 ASN B C 1
ATOM 2432 O O . ASN B 1 99 ? -10.367 -27.219 -17.109 1 83.69 99 ASN B O 1
ATOM 2436 N N . LEU B 1 100 ? -8.422 -26.453 -16.469 1 86.75 100 LEU B N 1
ATOM 2437 C CA . LEU B 1 100 ? -8.836 -25.062 -16.578 1 86.75 100 LEU B CA 1
ATOM 2438 C C . LEU B 1 100 ? -9.086 -24.688 -18.047 1 86.75 100 LEU B C 1
ATOM 2440 O O . LEU B 1 100 ? -9.781 -23.703 -18.328 1 86.75 100 LEU B O 1
ATOM 2444 N N . ASP B 1 101 ? -8.562 -25.453 -18.953 1 80.31 101 ASP B N 1
ATOM 2445 C CA . ASP B 1 101 ? -8.742 -25.156 -20.375 1 80.31 101 ASP B CA 1
ATOM 2446 C C . ASP B 1 101 ? -10.211 -25.25 -20.766 1 80.31 101 ASP B C 1
ATOM 2448 O O . ASP B 1 101 ? -10.617 -24.703 -21.797 1 80.31 101 ASP B O 1
ATOM 2452 N N . GLN B 1 102 ? -10.984 -25.875 -19.938 1 78.19 102 GLN B N 1
ATOM 2453 C CA . GLN B 1 102 ? -12.406 -26.047 -20.219 1 78.19 102 GLN B CA 1
ATOM 2454 C C . GLN B 1 102 ? -13.25 -25.078 -19.391 1 78.19 102 GLN B C 1
ATOM 2456 O O . GLN B 1 102 ? -14.477 -25.219 -19.312 1 78.19 102 GLN B O 1
ATOM 2461 N N . SER B 1 103 ? -12.578 -24.172 -18.781 1 82.44 103 SER B N 1
ATOM 2462 C CA . SER B 1 103 ? -13.281 -23.234 -17.906 1 82.44 103 SER B CA 1
ATOM 2463 C C . SER B 1 103 ? -13.344 -21.844 -18.516 1 82.44 103 SER B C 1
ATOM 2465 O O . SER B 1 10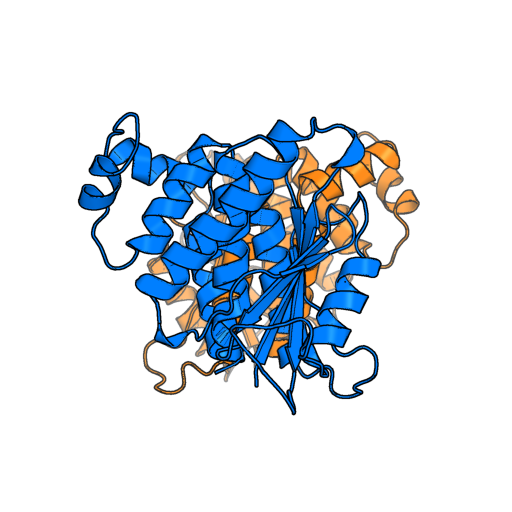3 ? -12.445 -21.453 -19.266 1 82.44 103 SER B O 1
ATOM 2467 N N . SER B 1 104 ? -14.406 -21.266 -18.344 1 80.62 104 SER B N 1
ATOM 2468 C CA . SER B 1 104 ? -14.617 -19.922 -18.844 1 80.62 104 SER B CA 1
ATOM 2469 C C . SER B 1 104 ? -15.578 -19.141 -17.953 1 80.62 104 SER B C 1
ATOM 2471 O O . SER B 1 104 ? -16.172 -19.703 -17.031 1 80.62 104 SER B O 1
ATOM 2473 N N . GLY B 1 105 ? -15.602 -17.875 -18.172 1 87.31 105 GLY B N 1
ATOM 2474 C CA . GLY B 1 105 ? -16.484 -17.016 -17.406 1 87.31 105 GLY B CA 1
ATOM 2475 C C . GLY B 1 105 ? -15.945 -15.617 -17.203 1 87.31 105 GLY B C 1
ATOM 2476 O O . GLY B 1 105 ? -14.883 -15.281 -17.734 1 87.31 105 GLY B O 1
ATOM 2477 N N . GLU B 1 106 ? -16.672 -14.914 -16.438 1 87.06 106 GLU B N 1
ATOM 2478 C CA . GLU B 1 106 ? -16.391 -13.5 -16.234 1 87.06 106 GLU B CA 1
ATOM 2479 C C . GLU B 1 106 ? -15.023 -13.297 -15.586 1 87.06 106 GLU B C 1
ATOM 2481 O O . GLU B 1 106 ? -14.266 -12.422 -15.992 1 87.06 106 GLU B O 1
ATOM 2486 N N . ALA B 1 107 ? -14.695 -14.109 -14.641 1 90.94 107 ALA B N 1
ATOM 2487 C CA . ALA B 1 107 ? -13.43 -13.984 -13.93 1 90.94 107 ALA B CA 1
ATOM 2488 C C . ALA B 1 107 ? -12.25 -14.195 -14.875 1 90.94 107 ALA B C 1
ATOM 2490 O O . ALA B 1 107 ? -11.242 -13.477 -14.797 1 90.94 107 ALA B O 1
ATOM 2491 N N . PHE B 1 108 ? -12.383 -15.125 -15.781 1 91.31 108 PHE B N 1
ATOM 2492 C CA . PHE B 1 108 ? -11.336 -15.43 -16.75 1 91.31 108 PHE B CA 1
ATOM 2493 C C . PHE B 1 108 ? -11.148 -14.273 -17.719 1 91.31 108 PHE B C 1
ATOM 2495 O O . PHE B 1 108 ? -10.016 -13.875 -18.016 1 91.31 108 PHE B O 1
ATOM 2502 N N . GLU B 1 109 ? -12.219 -13.805 -18.141 1 90.75 109 GLU B N 1
ATOM 2503 C CA . GLU B 1 109 ? -12.172 -12.688 -19.078 1 90.75 109 GLU B CA 1
ATOM 2504 C C . GLU B 1 109 ? -11.57 -11.445 -18.438 1 90.75 109 GLU B C 1
ATOM 2506 O O . GLU B 1 109 ? -10.719 -10.781 -19.031 1 90.75 109 GLU B O 1
ATOM 2511 N N . ARG B 1 110 ? -11.977 -11.164 -17.266 1 91.69 110 ARG B N 1
ATOM 2512 C CA . ARG B 1 110 ? -11.469 -10 -16.547 1 91.69 110 ARG B CA 1
ATOM 2513 C C . ARG B 1 110 ? -9.969 -10.109 -16.312 1 91.69 110 ARG B C 1
ATOM 2515 O O . ARG B 1 110 ? -9.219 -9.164 -16.547 1 91.69 110 ARG B O 1
ATOM 2522 N N . ALA B 1 111 ? -9.555 -11.242 -15.875 1 93.81 111 ALA B N 1
ATOM 2523 C CA . ALA B 1 111 ? -8.133 -11.453 -15.625 1 93.81 111 ALA B CA 1
ATOM 2524 C C . ALA B 1 111 ? -7.324 -11.297 -16.922 1 93.81 111 ALA B C 1
ATOM 2526 O O . ALA B 1 111 ? -6.27 -10.656 -16.922 1 93.81 111 ALA B O 1
ATOM 2527 N N . GLY B 1 112 ? -7.875 -11.906 -17.953 1 93.06 112 GLY B N 1
ATOM 2528 C CA . GLY B 1 112 ? -7.199 -11.82 -19.234 1 93.06 112 GLY B CA 1
ATOM 2529 C C . GLY B 1 112 ? -7.078 -10.398 -19.75 1 93.06 112 GLY B C 1
ATOM 2530 O O . GLY B 1 112 ? -6 -9.969 -20.156 1 93.06 112 GLY B O 1
ATOM 2531 N N . HIS B 1 113 ? -8.141 -9.664 -19.75 1 91.88 113 HIS B N 1
ATOM 2532 C CA . HIS B 1 113 ? -8.141 -8.281 -20.219 1 91.88 113 HIS B CA 1
ATOM 2533 C C . HIS B 1 113 ? -7.211 -7.418 -19.375 1 91.88 113 HIS B C 1
ATOM 2535 O O . HIS B 1 113 ? -6.5 -6.559 -19.891 1 91.88 113 HIS B O 1
ATOM 2541 N N . CYS B 1 114 ? -7.273 -7.668 -18.109 1 92.25 114 CYS B N 1
ATOM 2542 C CA . CYS B 1 114 ? -6.387 -6.953 -17.188 1 92.25 114 CYS B CA 1
ATOM 2543 C C . CYS B 1 114 ? -4.926 -7.238 -17.531 1 92.25 114 CYS B C 1
ATOM 2545 O O . CYS B 1 114 ? -4.109 -6.316 -17.609 1 92.25 114 CYS B O 1
ATOM 2547 N N . LEU B 1 115 ? -4.605 -8.438 -17.797 1 94.19 115 LEU B N 1
ATOM 2548 C CA . LEU B 1 115 ? -3.242 -8.836 -18.125 1 94.19 115 LEU B CA 1
ATOM 2549 C C . LEU B 1 115 ? -2.787 -8.164 -19.422 1 94.19 115 LEU B C 1
ATOM 2551 O O . LEU B 1 115 ? -1.65 -7.695 -19.516 1 94.19 115 LEU B O 1
ATOM 2555 N N . ASP B 1 116 ? -3.688 -8.039 -20.344 1 91.75 116 ASP B N 1
ATOM 2556 C CA . ASP B 1 116 ? -3.373 -7.461 -21.641 1 91.75 116 ASP B CA 1
ATOM 2557 C C . ASP B 1 116 ? -3.02 -5.98 -21.516 1 91.75 116 ASP B C 1
ATOM 2559 O O . ASP B 1 116 ? -2.254 -5.445 -22.328 1 91.75 116 ASP B O 1
ATOM 2563 N N . LYS B 1 117 ? -3.537 -5.383 -20.547 1 90.56 117 LYS B N 1
ATOM 2564 C CA . LYS B 1 117 ? -3.328 -3.947 -20.375 1 90.56 117 LYS B CA 1
ATOM 2565 C C . LYS B 1 117 ? -2.037 -3.668 -19.609 1 90.56 117 LYS B C 1
ATOM 2567 O O . LYS B 1 117 ? -1.547 -2.537 -19.609 1 90.56 117 LYS B O 1
ATOM 2572 N N . MET B 1 118 ? -1.528 -4.695 -18.984 1 90.56 118 MET B N 1
ATOM 2573 C CA . MET B 1 118 ? -0.304 -4.504 -18.203 1 90.56 118 MET B CA 1
ATOM 2574 C C . MET B 1 118 ? 0.9 -4.332 -19.125 1 90.56 118 MET B C 1
ATOM 2576 O O . MET B 1 118 ? 0.983 -4.973 -20.172 1 90.56 118 MET B O 1
ATOM 2580 N N . ASN B 1 119 ? 1.787 -3.371 -18.688 1 82.94 119 ASN B N 1
ATOM 2581 C CA . ASN B 1 119 ? 2.973 -3.09 -19.5 1 82.94 119 ASN B CA 1
ATOM 2582 C C . ASN B 1 119 ? 4.215 -2.934 -18.625 1 82.94 119 ASN B C 1
ATOM 2584 O O . ASN B 1 119 ? 4.227 -3.361 -17.469 1 82.94 119 ASN B O 1
ATOM 2588 N N . THR B 1 120 ? 5.289 -2.375 -19.203 1 74.12 120 THR B N 1
ATOM 2589 C CA . THR B 1 120 ? 6.578 -2.312 -18.531 1 74.12 120 THR B CA 1
ATOM 2590 C C . THR B 1 120 ? 6.543 -1.302 -17.391 1 74.12 120 THR B C 1
ATOM 2592 O O . THR B 1 120 ? 7.41 -1.316 -16.516 1 74.12 120 THR B O 1
ATOM 2595 N N . ARG B 1 121 ? 5.516 -0.552 -17.359 1 71.25 121 ARG B N 1
ATOM 2596 C CA . ARG B 1 121 ? 5.434 0.476 -16.328 1 71.25 121 ARG B CA 1
ATOM 2597 C C . ARG B 1 121 ? 4.562 0.012 -15.164 1 71.25 121 ARG B C 1
ATOM 2599 O O . ARG B 1 121 ? 4.551 0.641 -14.109 1 71.25 121 ARG B O 1
ATOM 2606 N N . SER B 1 122 ? 3.969 -1.117 -15.391 1 77.31 122 SER B N 1
ATOM 2607 C CA . SER B 1 122 ? 3.076 -1.651 -14.367 1 77.31 122 SER B CA 1
ATOM 2608 C C . SER B 1 122 ? 3.857 -2.387 -13.281 1 77.31 122 SER B C 1
ATOM 2610 O O . SER B 1 122 ? 4.949 -2.896 -13.531 1 77.31 122 SER B O 1
ATOM 2612 N N . PHE B 1 123 ? 3.211 -2.273 -12.141 1 86 123 PHE B N 1
ATOM 2613 C CA . PHE B 1 123 ? 3.682 -3.258 -11.172 1 86 123 PHE B CA 1
ATOM 2614 C C . PHE B 1 123 ? 3.305 -4.668 -11.609 1 86 123 PHE B C 1
ATOM 2616 O O . PHE B 1 123 ? 2.541 -4.848 -12.555 1 86 123 PHE B O 1
ATOM 2623 N N . ASP B 1 124 ? 3.838 -5.676 -10.93 1 92.12 124 ASP B N 1
ATOM 2624 C CA . ASP B 1 124 ? 3.748 -7.055 -11.391 1 92.12 124 ASP B CA 1
ATOM 2625 C C . ASP B 1 124 ? 2.377 -7.652 -11.086 1 92.12 124 ASP B C 1
ATOM 2627 O O . ASP B 1 124 ? 2.004 -8.688 -11.648 1 92.12 124 ASP B O 1
ATOM 2631 N N . ILE B 1 125 ? 1.648 -7.074 -10.211 1 95.62 125 ILE B N 1
ATOM 2632 C CA . ILE B 1 125 ? 0.313 -7.559 -9.883 1 95.62 125 ILE B CA 1
ATOM 2633 C C . ILE B 1 125 ? -0.714 -6.457 -10.133 1 95.62 125 ILE B C 1
ATOM 2635 O O . ILE B 1 125 ? -0.48 -5.293 -9.805 1 95.62 125 ILE B O 1
ATOM 2639 N N . ASP B 1 126 ? -1.771 -6.805 -10.711 1 90.44 126 ASP B N 1
ATOM 2640 C CA . ASP B 1 126 ? -2.859 -5.867 -10.961 1 90.44 126 ASP B CA 1
ATOM 2641 C C . ASP B 1 126 ? -4.219 -6.531 -10.75 1 90.44 126 ASP B C 1
ATOM 2643 O O . ASP B 1 126 ? -4.312 -7.758 -10.695 1 90.44 126 ASP B O 1
ATOM 2647 N N . PHE B 1 127 ? -5.215 -5.781 -10.539 1 91.06 127 PHE B N 1
ATOM 2648 C CA . PHE B 1 127 ? -6.582 -6.238 -10.312 1 91.06 127 PHE B CA 1
ATOM 2649 C C . PHE B 1 127 ? -7.52 -5.684 -11.383 1 91.06 127 PHE B C 1
ATOM 2651 O O . PHE B 1 127 ? -7.512 -4.48 -11.656 1 91.06 127 PHE B O 1
ATOM 2658 N N . ALA B 1 128 ? -8.32 -6.551 -11.93 1 87.12 128 ALA B N 1
ATOM 2659 C CA . ALA B 1 128 ? -9.258 -6.156 -12.969 1 87.12 128 ALA B CA 1
ATOM 2660 C C . ALA B 1 128 ? -10.477 -5.453 -12.375 1 87.12 128 ALA B C 1
ATOM 2662 O O . ALA B 1 128 ? -11.156 -6.008 -11.508 1 87.12 128 ALA B O 1
ATOM 2663 N N . THR B 1 129 ? -10.688 -4.246 -12.758 1 76.38 129 THR B N 1
ATOM 2664 C CA . THR B 1 129 ? -11.875 -3.512 -12.336 1 76.38 129 THR B CA 1
ATOM 2665 C C . THR B 1 129 ? -12.969 -3.596 -13.391 1 76.38 129 THR B C 1
ATOM 2667 O O . THR B 1 129 ? -12.688 -3.881 -14.562 1 76.38 129 THR B O 1
ATOM 2670 N N . ALA B 1 130 ? -14.281 -3.742 -12.914 1 62.97 130 ALA B N 1
ATOM 2671 C CA . ALA B 1 130 ? -15.391 -3.791 -13.867 1 62.97 130 ALA B CA 1
ATOM 2672 C C . ALA B 1 130 ? -15.438 -2.52 -14.711 1 62.97 130 ALA B C 1
ATOM 2674 O O . ALA B 1 130 ? -15.25 -1.416 -14.195 1 62.97 130 ALA B O 1
ATOM 2675 N N . GLU B 1 131 ? -14.883 -2.477 -16.016 1 54.53 131 GLU B N 1
ATOM 2676 C CA . GLU B 1 131 ? -14.977 -1.313 -16.891 1 54.53 131 GLU B CA 1
ATOM 2677 C C . GLU B 1 131 ? -16.328 -0.632 -16.766 1 54.53 131 GLU B C 1
ATOM 2679 O O . GLU B 1 131 ? -16.422 0.597 -16.781 1 54.53 131 GLU B O 1
ATOM 2684 N N . ASN B 1 132 ? -17.391 -1.263 -17.234 1 42.06 132 ASN B N 1
ATOM 2685 C CA . ASN B 1 132 ? -18.734 -0.761 -17.5 1 42.06 132 ASN B CA 1
ATOM 2686 C C . ASN B 1 132 ? -19.578 -0.726 -16.234 1 42.06 132 ASN B C 1
ATOM 2688 O O . ASN B 1 132 ? -20.797 -0.544 -16.297 1 42.06 132 ASN B O 1
ATOM 2692 N N . SER B 1 133 ? -19.188 -1.327 -15.336 1 37.16 133 SER B N 1
ATOM 2693 C CA . SER B 1 133 ? -20.312 -1.343 -14.398 1 37.16 133 SER B CA 1
ATOM 2694 C C . SER B 1 133 ? -20.469 0.008 -13.703 1 37.16 133 SER B C 1
ATOM 2696 O O . SER B 1 133 ? -19.484 0.621 -13.289 1 37.16 133 SER B O 1
ATOM 2698 N N . GLU B 1 134 ? -21.266 0.703 -14.242 1 39.5 134 GLU B N 1
ATOM 2699 C CA . GLU B 1 134 ? -21.844 1.826 -13.508 1 39.5 134 GLU B CA 1
ATOM 2700 C C . GLU B 1 134 ? -21.516 1.738 -12.016 1 39.5 134 GLU B C 1
ATOM 2702 O O . GLU B 1 134 ? -21.469 2.758 -11.328 1 39.5 134 GLU B O 1
ATOM 2707 N N . TYR B 1 135 ? -21.562 0.568 -11.469 1 35.84 135 TYR B N 1
ATOM 2708 C CA . TYR B 1 135 ? -21.438 0.323 -10.039 1 35.84 135 TYR B CA 1
ATOM 2709 C C . TYR B 1 135 ? -20 0.008 -9.664 1 35.84 135 TYR B C 1
ATOM 2711 O O . TYR B 1 135 ? -19.641 -1.158 -9.492 1 35.84 135 TYR B O 1
ATOM 2719 N N . LEU B 1 136 ? -18.984 0.34 -10.547 1 47 136 LEU B N 1
ATOM 2720 C CA . LEU B 1 136 ? -17.719 0.231 -9.828 1 47 136 LEU B CA 1
ATOM 2721 C C . LEU B 1 136 ? -17.922 0.527 -8.344 1 47 136 LEU B C 1
ATOM 2723 O O . LEU B 1 136 ? -18.188 1.667 -7.965 1 47 136 LEU B O 1
ATOM 2727 N N . ASN B 1 137 ? -18.547 -0.343 -7.805 1 59.47 137 ASN B N 1
ATOM 2728 C CA . ASN B 1 137 ? -18.953 -0.255 -6.41 1 59.47 137 ASN B CA 1
ATOM 2729 C C . ASN B 1 137 ? -17.766 -0.007 -5.488 1 59.47 137 ASN B C 1
ATOM 2731 O O . ASN B 1 137 ? -16.625 -0.229 -5.879 1 59.47 137 ASN B O 1
ATOM 2735 N N . VAL B 1 138 ? -17.859 0.858 -4.719 1 57.53 138 VAL B N 1
ATOM 2736 C CA . VAL B 1 138 ? -16.953 1.184 -3.615 1 57.53 138 VAL B CA 1
ATOM 2737 C C . VAL B 1 138 ? -16.094 -0.029 -3.273 1 57.53 138 VAL B C 1
ATOM 2739 O O . VAL B 1 138 ? -14.914 0.111 -2.967 1 57.53 138 VAL B O 1
ATOM 2742 N N . LYS B 1 139 ? -16.594 -1.142 -3.781 1 73.25 139 LYS B N 1
ATOM 2743 C CA . LYS B 1 139 ? -15.898 -2.379 -3.451 1 73.25 139 LYS B CA 1
ATOM 2744 C C . LYS B 1 139 ? -14.742 -2.631 -4.418 1 73.25 139 LYS B C 1
ATOM 2746 O O . LYS B 1 139 ? -13.641 -2.982 -3.996 1 73.25 139 LYS B O 1
ATOM 2751 N N . ASP B 1 140 ? -14.969 -2.242 -5.68 1 77.81 140 ASP B N 1
ATOM 2752 C CA . ASP B 1 140 ? -13.945 -2.5 -6.691 1 77.81 140 ASP B CA 1
ATOM 2753 C C . ASP B 1 140 ? -12.766 -1.549 -6.527 1 77.81 140 ASP B C 1
ATOM 2755 O O . ASP B 1 140 ? -11.609 -1.949 -6.699 1 77.81 140 ASP B O 1
ATOM 2759 N N . ASP B 1 141 ? -13.094 -0.35 -6.086 1 80.81 141 ASP B N 1
ATOM 2760 C CA . ASP B 1 141 ? -12.031 0.639 -5.906 1 80.81 141 ASP B CA 1
ATOM 2761 C C . ASP B 1 141 ? -11.102 0.245 -4.762 1 80.81 141 ASP B C 1
ATOM 2763 O O . ASP B 1 141 ? -9.883 0.405 -4.859 1 80.81 141 ASP B O 1
ATOM 2767 N N . GLY B 1 142 ? -11.766 -0.254 -3.766 1 88 142 GLY B N 1
ATOM 2768 C CA . GLY B 1 142 ? -10.969 -0.704 -2.631 1 88 142 GLY B CA 1
ATOM 2769 C C . GLY B 1 142 ? -10.078 -1.888 -2.959 1 88 142 GLY B C 1
ATOM 2770 O O . GLY B 1 142 ? -8.906 -1.911 -2.582 1 88 142 GLY B O 1
ATOM 2771 N N . LEU B 1 143 ? -10.625 -2.766 -3.725 1 91.31 143 LEU B N 1
ATOM 2772 C CA . LEU B 1 143 ? -9.875 -3.961 -4.098 1 91.31 143 LEU B CA 1
ATOM 2773 C C . LEU B 1 143 ? -8.711 -3.607 -5.016 1 91.31 143 LEU B C 1
ATOM 2775 O O . LEU B 1 143 ? -7.594 -4.102 -4.832 1 91.31 143 LEU B O 1
ATOM 2779 N N . PHE B 1 144 ? -9.016 -2.762 -5.906 1 91.19 144 PHE B N 1
ATOM 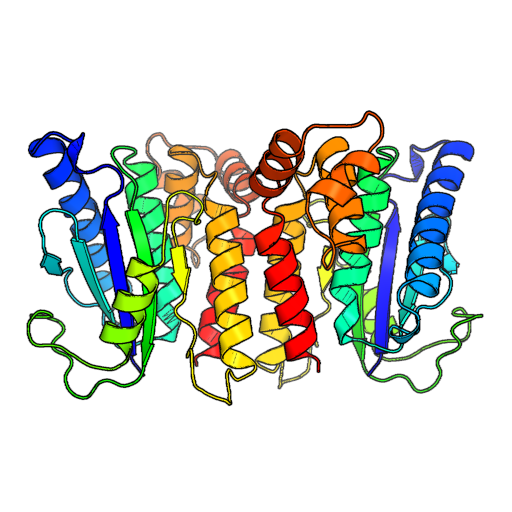2780 C CA . PHE B 1 144 ? -7.984 -2.299 -6.832 1 91.19 144 PHE B CA 1
ATOM 2781 C C . PHE B 1 144 ? -6.863 -1.589 -6.09 1 91.19 144 PHE B C 1
ATOM 2783 O O . PHE B 1 144 ? -5.684 -1.88 -6.305 1 91.19 144 PHE B O 1
ATOM 2790 N N . ALA B 1 145 ? -7.215 -0.718 -5.242 1 92.56 145 ALA B N 1
ATOM 2791 C CA . ALA B 1 145 ? -6.227 0.076 -4.52 1 92.56 145 ALA B CA 1
ATOM 2792 C C . ALA B 1 145 ? -5.375 -0.803 -3.607 1 92.56 145 ALA B C 1
ATOM 2794 O O . ALA B 1 145 ? -4.16 -0.62 -3.514 1 92.56 145 ALA B O 1
ATOM 2795 N N . LEU B 1 146 ? -6.023 -1.7 -2.947 1 94.94 146 LEU B N 1
ATOM 2796 C CA . LEU B 1 146 ? -5.289 -2.621 -2.09 1 94.94 146 LEU B CA 1
ATOM 2797 C C . LEU B 1 146 ? -4.301 -3.451 -2.904 1 94.94 146 LEU B C 1
ATOM 2799 O O . LEU B 1 146 ? -3.156 -3.645 -2.49 1 94.94 146 LEU B O 1
ATOM 2803 N N . THR B 1 147 ? -4.691 -3.916 -4.047 1 95.62 147 THR B N 1
ATOM 2804 C CA . THR B 1 147 ? -3.822 -4.707 -4.914 1 95.62 147 THR B CA 1
ATOM 2805 C C . THR B 1 147 ? -2.635 -3.875 -5.391 1 95.62 147 THR B C 1
ATOM 2807 O O . THR B 1 147 ? -1.495 -4.348 -5.375 1 95.62 147 THR B O 1
ATOM 2810 N N . MET B 1 148 ? -2.943 -2.686 -5.707 1 94 148 MET B N 1
ATOM 2811 C CA . MET B 1 148 ? -1.876 -1.805 -6.172 1 94 148 MET B CA 1
ATOM 2812 C C . MET B 1 148 ? -0.869 -1.536 -5.059 1 94 148 MET B C 1
ATOM 2814 O O . MET B 1 148 ? 0.338 -1.502 -5.301 1 94 148 MET B O 1
ATOM 2818 N N . CYS B 1 149 ? -1.397 -1.283 -3.922 1 96.19 149 CYS B N 1
ATOM 2819 C CA . CYS B 1 149 ? -0.516 -1.062 -2.781 1 96.19 149 CYS B CA 1
ATOM 2820 C C . CYS B 1 149 ? 0.386 -2.268 -2.545 1 96.19 149 CYS B C 1
ATOM 2822 O O . CYS B 1 149 ? 1.6 -2.119 -2.387 1 96.19 149 CYS B O 1
ATOM 2824 N N . VAL B 1 150 ? -0.197 -3.443 -2.58 1 97.12 150 VAL B N 1
ATOM 2825 C CA . VAL B 1 150 ? 0.569 -4.664 -2.346 1 97.12 150 VAL B CA 1
ATOM 2826 C C . VAL B 1 150 ? 1.612 -4.84 -3.449 1 97.12 150 VAL B C 1
ATOM 2828 O O . VAL B 1 150 ? 2.779 -5.121 -3.168 1 97.12 150 VAL B O 1
ATOM 2831 N N . ALA B 1 151 ? 1.138 -4.652 -4.668 1 96.94 151 ALA B N 1
ATOM 2832 C CA . ALA B 1 151 ? 2.057 -4.781 -5.793 1 96.94 151 ALA B CA 1
ATOM 2833 C C . ALA B 1 151 ? 3.252 -3.844 -5.637 1 96.94 151 ALA B C 1
ATOM 2835 O O . ALA B 1 151 ? 4.391 -4.23 -5.906 1 96.94 151 ALA B O 1
ATOM 2836 N N . ALA B 1 152 ? 3.023 -2.658 -5.188 1 95.88 152 ALA B N 1
ATOM 2837 C CA . ALA B 1 152 ? 4.078 -1.667 -4.996 1 95.88 152 ALA B CA 1
ATOM 2838 C C . ALA B 1 152 ? 5.004 -2.064 -3.852 1 95.88 152 ALA B C 1
ATOM 2840 O O . ALA B 1 152 ? 6.227 -1.963 -3.969 1 95.88 152 ALA B O 1
ATOM 2841 N N . LEU B 1 153 ? 4.441 -2.52 -2.803 1 96.75 153 LEU B N 1
ATOM 2842 C CA 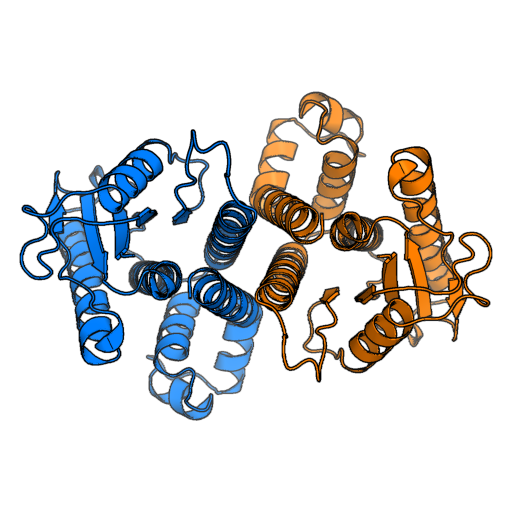. LEU B 1 153 ? 5.203 -2.844 -1.6 1 96.75 153 LEU B CA 1
ATOM 2843 C C . LEU B 1 153 ? 6.145 -4.016 -1.85 1 96.75 153 LEU B C 1
ATOM 2845 O O . LEU B 1 153 ? 7.273 -4.023 -1.36 1 96.75 153 LEU B O 1
ATOM 2849 N N . ILE B 1 154 ? 5.711 -4.965 -2.65 1 96.88 154 ILE B N 1
ATOM 2850 C CA . ILE B 1 154 ? 6.504 -6.18 -2.777 1 96.88 154 ILE B CA 1
ATOM 2851 C C . ILE B 1 154 ? 7.457 -6.055 -3.965 1 96.88 154 ILE B C 1
ATOM 2853 O O . ILE B 1 154 ? 8.367 -6.867 -4.125 1 96.88 154 ILE B O 1
ATOM 2857 N N . SER B 1 155 ? 7.262 -5.016 -4.711 1 95.44 155 SER B N 1
ATOM 2858 C CA . SER B 1 155 ? 8.031 -4.867 -5.945 1 95.44 155 SER B CA 1
ATOM 2859 C C . SER B 1 155 ? 9.523 -4.727 -5.656 1 95.44 155 SER B C 1
ATOM 2861 O O . SER B 1 155 ? 10.352 -5.012 -6.52 1 95.44 155 SER B O 1
ATOM 2863 N N . ASP B 1 156 ? 9.883 -4.32 -4.438 1 92.25 156 ASP B N 1
ATOM 2864 C CA . ASP B 1 156 ? 11.297 -4.082 -4.133 1 92.25 156 ASP B CA 1
ATOM 2865 C C . ASP B 1 156 ? 11.867 -5.199 -3.262 1 92.25 156 ASP B C 1
ATOM 2867 O O . ASP B 1 156 ? 12.984 -5.09 -2.758 1 92.25 156 ASP B O 1
ATOM 2871 N N . TRP B 1 157 ? 11.086 -6.23 -3.088 1 96.12 157 TRP B N 1
ATOM 2872 C CA . TRP B 1 157 ? 11.609 -7.324 -2.277 1 96.12 157 TRP B CA 1
ATOM 2873 C C . TRP B 1 157 ? 12.875 -7.906 -2.898 1 96.12 157 TRP B C 1
ATOM 2875 O O . TRP B 1 157 ? 12.938 -8.133 -4.109 1 96.12 157 TRP B O 1
ATOM 2885 N N . THR B 1 158 ? 13.891 -8.078 -2.057 1 95.56 158 THR B N 1
ATOM 2886 C CA . THR B 1 158 ? 15.008 -8.93 -2.449 1 95.56 158 THR B CA 1
ATOM 2887 C C . THR B 1 158 ? 14.609 -10.398 -2.418 1 95.56 158 THR B C 1
ATOM 2889 O O . THR B 1 158 ? 13.57 -10.758 -1.859 1 95.56 158 THR B O 1
ATOM 2892 N N . ALA B 1 159 ? 15.484 -11.219 -3.039 1 95.44 159 ALA B N 1
ATOM 2893 C CA . ALA B 1 159 ? 15.242 -12.664 -3.021 1 95.44 159 ALA B CA 1
ATOM 2894 C C . ALA B 1 159 ? 15.148 -13.18 -1.591 1 95.44 159 ALA B C 1
ATOM 2896 O O . ALA B 1 159 ? 14.281 -14.008 -1.283 1 95.44 159 ALA B O 1
ATOM 2897 N N . ARG B 1 160 ? 15.945 -12.648 -0.773 1 92.31 160 ARG B N 1
ATOM 2898 C CA . ARG B 1 160 ? 15.969 -13.094 0.615 1 92.31 160 ARG B CA 1
ATOM 2899 C C . ARG B 1 160 ? 14.719 -12.625 1.358 1 92.31 160 ARG B C 1
ATOM 2901 O O . ARG B 1 160 ? 14.148 -13.367 2.158 1 92.31 160 ARG B O 1
ATOM 2908 N N . GLN B 1 161 ? 14.297 -11.414 1.143 1 93.44 161 GLN B N 1
ATOM 2909 C CA . GLN B 1 161 ? 13.07 -10.906 1.75 1 93.44 161 GLN B CA 1
ATOM 2910 C C . GLN B 1 161 ? 11.859 -11.711 1.304 1 93.44 161 GLN B C 1
ATOM 2912 O O . GLN B 1 161 ? 10.984 -12.023 2.113 1 93.44 161 GLN B O 1
ATOM 2917 N N . ALA B 1 162 ? 11.867 -12.055 0.011 1 96.12 162 ALA B N 1
ATOM 2918 C CA . ALA B 1 162 ? 10.773 -12.867 -0.526 1 96.12 162 ALA B CA 1
ATOM 2919 C C . ALA B 1 162 ? 10.742 -14.25 0.125 1 96.12 162 ALA B C 1
ATOM 2921 O O . ALA B 1 162 ? 9.672 -14.773 0.432 1 96.12 162 ALA B O 1
ATOM 2922 N N . GLN B 1 163 ? 11.859 -14.773 0.32 1 93.44 163 GLN B N 1
ATOM 2923 C CA . GLN B 1 163 ? 11.969 -16.078 0.976 1 93.44 163 GLN B CA 1
ATOM 2924 C C . GLN B 1 163 ? 11.406 -16.031 2.393 1 93.44 163 GLN B C 1
ATOM 2926 O O . GLN B 1 163 ? 10.602 -16.875 2.779 1 93.44 163 GLN B O 1
ATOM 2931 N N . ILE B 1 164 ? 11.766 -15.047 3.098 1 91.56 164 ILE B N 1
ATOM 2932 C CA . ILE B 1 164 ? 11.32 -14.891 4.477 1 91.56 164 ILE B CA 1
ATOM 2933 C C . ILE B 1 164 ? 9.82 -14.609 4.504 1 91.56 164 ILE B C 1
ATOM 2935 O O . ILE B 1 164 ? 9.094 -15.188 5.32 1 91.56 164 ILE B O 1
ATOM 2939 N N . ALA B 1 165 ? 9.367 -13.773 3.631 1 92.25 165 ALA B N 1
ATOM 2940 C CA . ALA B 1 165 ? 7.945 -13.453 3.545 1 92.25 165 ALA B CA 1
ATOM 2941 C C . ALA B 1 165 ? 7.121 -14.703 3.234 1 92.25 165 ALA B C 1
ATOM 2943 O O . ALA B 1 165 ? 6.043 -14.891 3.799 1 92.25 165 ALA B O 1
ATOM 2944 N N . LEU B 1 166 ? 7.621 -15.508 2.322 1 91.88 166 LEU B N 1
ATOM 2945 C CA . LEU B 1 166 ? 6.926 -16.719 1.925 1 91.88 166 LEU B CA 1
ATOM 2946 C C . LEU B 1 166 ? 6.746 -17.656 3.115 1 91.88 166 LEU B C 1
ATOM 2948 O O . LEU B 1 166 ? 5.652 -18.188 3.342 1 91.88 166 LEU B O 1
ATOM 2952 N N . VAL B 1 167 ? 7.738 -17.812 3.846 1 88.19 167 VAL B N 1
ATOM 2953 C CA . VAL B 1 167 ? 7.684 -18.672 5.016 1 88.19 167 VAL B CA 1
ATOM 2954 C C . VAL B 1 167 ? 6.73 -18.094 6.055 1 88.19 167 VAL B C 1
ATOM 2956 O O . VAL B 1 167 ? 5.922 -18.812 6.645 1 88.19 167 VAL B O 1
ATOM 2959 N N . ALA B 1 168 ? 6.855 -16.797 6.254 1 87.12 168 ALA B N 1
ATOM 2960 C CA . ALA B 1 168 ? 5.98 -16.125 7.211 1 87.12 168 ALA B CA 1
ATOM 2961 C C . ALA B 1 168 ? 4.516 -16.25 6.793 1 87.12 168 ALA B C 1
ATOM 2963 O O . ALA B 1 168 ? 3.637 -16.422 7.641 1 87.12 168 ALA B O 1
ATOM 2964 N N . LEU B 1 169 ? 4.25 -16.156 5.535 1 87 169 LEU B N 1
ATOM 2965 C CA . LEU B 1 169 ? 2.893 -16.266 5.008 1 87 169 LEU B CA 1
ATOM 2966 C C . LEU B 1 169 ? 2.307 -17.641 5.297 1 87 169 LEU B C 1
ATOM 2968 O O . LEU B 1 169 ? 1.126 -17.766 5.633 1 87 169 LEU B O 1
ATOM 2972 N N . PHE B 1 170 ? 3.096 -18.656 5.168 1 83.31 170 PHE B N 1
ATOM 2973 C CA . PHE B 1 170 ? 2.645 -20.016 5.383 1 83.31 170 PHE B CA 1
ATOM 2974 C C . PHE B 1 170 ? 2.436 -20.297 6.867 1 83.31 170 PHE B C 1
ATOM 2976 O O . PHE B 1 170 ? 1.619 -21.141 7.242 1 83.31 170 PHE B O 1
ATOM 2983 N N . HIS B 1 171 ? 3.115 -19.5 7.715 1 76.62 171 HIS B N 1
ATOM 2984 C CA . HIS B 1 171 ? 3.098 -19.812 9.141 1 76.62 171 HIS B CA 1
ATOM 2985 C C . HIS B 1 171 ? 2.57 -18.641 9.961 1 76.62 171 HIS B C 1
ATOM 2987 O O . HIS B 1 171 ? 2.99 -18.453 11.102 1 76.62 171 HIS B O 1
ATOM 2993 N N . ILE B 1 172 ? 1.871 -17.859 9.398 1 64.06 172 ILE B N 1
ATOM 2994 C CA . ILE B 1 172 ? 1.411 -16.625 10.031 1 64.06 172 ILE B CA 1
ATOM 2995 C C . ILE B 1 172 ? 0.834 -16.953 11.406 1 64.06 172 ILE B C 1
ATOM 2997 O O . ILE B 1 172 ? 0.973 -16.156 12.344 1 64.06 172 ILE B O 1
ATOM 3001 N N . ASP B 1 173 ? 0.241 -17.953 11.477 1 59.34 173 ASP B N 1
ATOM 3002 C CA . ASP B 1 173 ? -0.331 -18.328 12.766 1 59.34 173 ASP B CA 1
ATOM 3003 C C . ASP B 1 173 ? 0.746 -18.859 13.719 1 59.34 173 ASP B C 1
ATOM 3005 O O . ASP B 1 173 ? 0.5 -19.031 14.914 1 59.34 173 ASP B O 1
ATOM 3009 N N . GLN B 1 174 ? 1.828 -19.047 13.102 1 58.06 174 GLN B N 1
ATOM 3010 C CA . GLN B 1 174 ? 2.889 -19.609 13.938 1 58.06 174 GLN B CA 1
ATOM 3011 C C . GLN B 1 174 ? 3.848 -18.516 14.406 1 58.06 174 GLN B C 1
ATOM 3013 O O . GLN B 1 174 ? 3.906 -17.438 13.805 1 58.06 174 GLN B O 1
ATOM 3018 N N . THR B 1 175 ? 4.535 -18.688 15.586 1 55.03 175 THR B N 1
ATOM 3019 C CA . THR B 1 175 ? 5.461 -17.734 16.172 1 55.03 175 THR B CA 1
ATOM 3020 C C . THR B 1 175 ? 6.684 -17.531 15.289 1 55.03 175 THR B C 1
ATOM 3022 O O . THR B 1 175 ? 6.98 -18.375 14.438 1 55.03 175 THR B O 1
ATOM 3025 N N . ASN B 1 176 ? 7.34 -16.359 15.352 1 57.56 176 ASN B N 1
ATOM 3026 C CA . ASN B 1 176 ? 8.547 -15.977 14.617 1 57.56 176 ASN B CA 1
ATOM 3027 C C . ASN B 1 176 ? 9.648 -17.016 14.781 1 57.56 176 ASN B C 1
ATOM 3029 O O . ASN B 1 176 ? 10.422 -17.266 13.852 1 57.56 176 ASN B O 1
ATOM 3033 N N . ASP B 1 177 ? 9.742 -17.531 15.883 1 57.69 177 ASP B N 1
ATOM 3034 C CA . ASP B 1 177 ? 10.781 -18.516 16.172 1 57.69 177 ASP B CA 1
ATOM 3035 C C . ASP B 1 177 ? 10.68 -19.719 15.234 1 57.69 177 ASP B C 1
ATOM 3037 O O . ASP B 1 177 ? 11.688 -20.219 14.75 1 57.69 177 ASP B O 1
ATOM 3041 N N . ASP B 1 178 ? 9.578 -20.141 14.953 1 61.16 178 ASP B N 1
ATOM 3042 C CA . ASP B 1 178 ? 9.375 -21.312 14.102 1 61.16 178 ASP B CA 1
ATOM 3043 C C . ASP B 1 178 ? 9.688 -20.984 12.641 1 61.16 178 ASP B C 1
ATOM 3045 O O . ASP B 1 178 ? 10.281 -21.797 11.93 1 61.16 178 ASP B O 1
ATOM 3049 N N . VAL B 1 179 ? 9.594 -19.844 12.312 1 64.94 179 VAL B N 1
ATOM 3050 C CA . VAL B 1 179 ? 9.844 -19.391 10.953 1 64.94 179 VAL B CA 1
ATOM 3051 C C . VAL B 1 179 ? 11.344 -19.391 10.672 1 64.94 179 VAL B C 1
ATOM 3053 O O . VAL B 1 179 ? 11.781 -19.781 9.586 1 64.94 179 VAL B O 1
ATOM 3056 N N . ALA B 1 180 ? 12.148 -19.125 11.742 1 66.38 180 ALA B N 1
ATOM 3057 C CA . ALA B 1 180 ? 13.594 -19.016 11.594 1 66.38 180 ALA B CA 1
ATOM 3058 C C . ALA B 1 180 ? 14.219 -20.344 11.203 1 66.38 180 ALA B C 1
ATOM 3060 O O . ALA B 1 180 ? 15.141 -20.391 10.391 1 66.38 180 ALA B O 1
ATOM 3061 N N . LYS B 1 181 ? 13.695 -21.344 11.672 1 67.69 181 LYS B N 1
ATOM 3062 C CA . LYS B 1 181 ? 14.25 -22.672 11.461 1 67.69 181 LYS B CA 1
ATOM 3063 C C . LYS B 1 181 ? 13.93 -23.188 10.062 1 67.69 181 LYS B C 1
ATOM 3065 O O . LYS B 1 181 ? 14.617 -24.078 9.547 1 67.69 181 LYS B O 1
ATOM 3070 N N . LEU B 1 182 ? 13.055 -22.547 9.484 1 67.75 182 LEU B N 1
ATOM 3071 C CA . LEU B 1 182 ? 12.594 -23.031 8.188 1 67.75 182 LEU B CA 1
ATOM 3072 C C . LEU B 1 182 ? 13.359 -22.344 7.059 1 67.75 182 LEU B C 1
ATOM 3074 O O . LEU B 1 182 ? 13.258 -22.766 5.902 1 67.75 182 LEU B O 1
ATOM 3078 N N . LEU B 1 183 ? 14.188 -21.469 7.414 1 72.06 183 LEU B N 1
ATOM 3079 C CA . LEU B 1 183 ? 14.891 -20.688 6.398 1 72.06 183 LEU B CA 1
ATOM 3080 C C . LEU B 1 183 ? 16.266 -21.281 6.121 1 72.06 183 LEU B C 1
ATOM 3082 O O . LEU B 1 183 ? 16.859 -21.922 6.988 1 72.06 183 LEU B O 1
ATOM 3086 N N . ASN B 1 184 ? 16.75 -21.281 4.828 1 71.44 184 ASN B N 1
ATOM 3087 C CA . ASN B 1 184 ? 18.094 -21.703 4.445 1 71.44 184 ASN B CA 1
ATOM 3088 C C . ASN B 1 184 ? 18.875 -20.547 3.824 1 71.44 184 ASN B C 1
ATOM 3090 O O . ASN B 1 184 ? 18.609 -20.141 2.691 1 71.44 184 ASN B O 1
ATOM 3094 N N . PRO B 1 185 ? 19.969 -20.188 4.414 1 72.62 185 PRO B N 1
ATOM 3095 C CA . PRO B 1 185 ? 20.469 -20.547 5.742 1 72.62 185 PRO B CA 1
ATOM 3096 C C . PRO B 1 185 ? 19.578 -20.031 6.871 1 72.62 185 PRO B C 1
ATOM 3098 O O . PRO B 1 185 ? 18.797 -19.109 6.664 1 72.62 185 PRO B O 1
ATOM 3101 N N . PRO B 1 186 ? 19.703 -20.75 8.008 1 73.56 186 PRO B N 1
ATOM 3102 C CA . PRO B 1 186 ? 18.906 -20.25 9.141 1 73.56 186 PRO B CA 1
ATOM 3103 C C . PRO B 1 186 ? 19.297 -18.828 9.547 1 73.56 186 PRO B C 1
ATOM 3105 O O . PRO B 1 186 ? 20.438 -18.406 9.32 1 73.56 186 PRO B O 1
ATOM 3108 N N . ILE B 1 187 ? 18.328 -18.078 9.898 1 76.62 187 ILE B N 1
ATOM 3109 C CA . ILE B 1 187 ? 18.578 -16.719 10.336 1 76.62 187 ILE B CA 1
ATOM 3110 C C . ILE B 1 187 ? 17.984 -16.484 11.719 1 76.62 187 ILE B C 1
ATOM 3112 O O . ILE B 1 187 ? 17.125 -17.266 12.164 1 76.62 187 ILE B O 1
ATOM 3116 N N . SER B 1 188 ? 18.484 -15.484 12.422 1 78.69 188 SER B N 1
ATOM 3117 C CA . SER B 1 188 ? 18.031 -15.156 13.773 1 78.69 188 SER B CA 1
ATOM 3118 C C . SER B 1 188 ? 16.625 -14.578 13.773 1 78.69 188 SER B C 1
ATOM 3120 O O . SER B 1 188 ? 16.156 -14.086 12.742 1 78.69 188 SER B O 1
ATOM 3122 N N . GLN B 1 189 ? 15.969 -14.734 14.945 1 79.38 189 GLN B N 1
ATOM 3123 C CA . GLN B 1 189 ? 14.648 -14.133 15.109 1 79.38 189 GLN B CA 1
ATOM 3124 C C . GLN B 1 189 ? 14.695 -12.625 14.844 1 79.38 189 GLN B C 1
ATOM 3126 O O . GLN B 1 189 ? 13.75 -12.055 14.297 1 79.38 189 GLN B O 1
ATOM 3131 N N . GLN B 1 190 ? 15.75 -12.078 15.281 1 80.62 190 GLN B N 1
ATOM 3132 C CA . GLN B 1 190 ? 15.922 -10.648 15.062 1 80.62 190 GLN B CA 1
ATOM 3133 C C . GLN B 1 190 ? 15.992 -10.328 13.57 1 80.62 190 GLN B C 1
ATOM 3135 O O . GLN B 1 190 ? 15.391 -9.359 13.109 1 80.62 190 GLN B O 1
ATOM 3140 N N . ALA B 1 191 ? 16.734 -11.203 12.859 1 81.31 191 ALA B N 1
ATOM 3141 C CA . ALA B 1 191 ? 16.875 -11 11.422 1 81.31 191 ALA B CA 1
ATOM 3142 C C . ALA B 1 191 ? 15.539 -11.172 10.711 1 81.31 191 ALA B C 1
ATOM 3144 O O . ALA B 1 191 ? 15.234 -10.461 9.75 1 81.31 191 ALA B O 1
ATOM 3145 N N . ILE B 1 192 ? 14.781 -12.086 11.172 1 83.25 192 ILE B N 1
ATOM 3146 C CA . ILE B 1 192 ? 13.453 -12.305 10.617 1 83.25 192 ILE B CA 1
ATOM 3147 C C . ILE B 1 192 ? 12.578 -11.078 10.859 1 83.25 192 ILE B C 1
ATOM 3149 O O . ILE B 1 192 ? 11.938 -10.57 9.938 1 83.25 192 ILE B O 1
ATOM 3153 N N . SER B 1 193 ? 12.625 -10.609 12.086 1 83.44 193 SER B N 1
ATOM 3154 C CA . SER B 1 193 ? 11.836 -9.438 12.438 1 83.44 193 SER B CA 1
ATOM 3155 C C . SER B 1 193 ? 12.258 -8.219 11.625 1 83.44 193 SER B C 1
ATOM 3157 O O . SER B 1 193 ? 11.414 -7.461 11.148 1 83.44 193 SER B O 1
ATOM 3159 N N . ASP B 1 194 ? 13.523 -8.109 11.469 1 87.75 194 ASP B N 1
ATOM 3160 C CA . ASP B 1 194 ? 14.055 -6.992 10.703 1 87.75 194 ASP B CA 1
ATOM 3161 C C . ASP B 1 194 ? 13.633 -7.09 9.234 1 87.75 194 ASP B C 1
ATOM 3163 O O . ASP B 1 194 ? 13.281 -6.082 8.617 1 87.75 194 ASP B O 1
ATOM 3167 N N . SER B 1 195 ? 13.719 -8.305 8.711 1 88.94 195 SER B N 1
ATOM 3168 C CA . SER B 1 195 ? 13.344 -8.508 7.312 1 88.94 195 SER B CA 1
ATOM 3169 C C . SER B 1 195 ? 11.859 -8.242 7.09 1 88.94 195 SER B C 1
ATOM 3171 O O . SER B 1 195 ? 11.477 -7.621 6.098 1 88.94 195 SER B O 1
ATOM 3173 N N . LEU B 1 196 ? 11.094 -8.695 8.023 1 89 196 LEU B N 1
ATOM 3174 C CA . LEU B 1 196 ? 9.656 -8.477 7.914 1 89 196 LEU B CA 1
ATOM 3175 C C . LEU B 1 196 ? 9.32 -6.992 8.016 1 89 196 LEU B C 1
ATOM 3177 O O . LEU B 1 196 ? 8.414 -6.508 7.336 1 89 196 LEU B O 1
ATOM 3181 N N . ARG B 1 197 ? 10.062 -6.336 8.789 1 87.75 197 ARG B N 1
ATOM 3182 C CA . ARG B 1 197 ? 9.859 -4.898 8.922 1 87.75 197 ARG B CA 1
ATOM 3183 C C . ARG B 1 197 ? 10.289 -4.164 7.656 1 87.75 197 ARG B C 1
ATOM 3185 O O . ARG B 1 197 ? 9.547 -3.338 7.125 1 87.75 197 ARG B O 1
ATOM 3192 N N . SER B 1 198 ? 11.477 -4.477 7.176 1 91.81 198 SER B N 1
ATOM 3193 C CA . SER B 1 198 ? 12.023 -3.764 6.027 1 91.81 198 SER B CA 1
ATOM 3194 C C . SER B 1 198 ? 11.25 -4.098 4.754 1 91.81 198 SER B C 1
ATOM 3196 O O . SER B 1 198 ? 11.188 -3.283 3.828 1 91.81 198 SER B O 1
ATOM 3198 N N . SER B 1 199 ? 10.609 -5.258 4.734 1 93.81 199 SER B N 1
ATOM 3199 C CA . SER B 1 199 ? 9.812 -5.652 3.572 1 93.81 199 SER B CA 1
ATOM 3200 C C . SER B 1 199 ? 8.383 -5.137 3.68 1 93.81 199 SER B C 1
ATOM 3202 O O . SER B 1 199 ? 7.566 -5.367 2.783 1 93.81 199 SER B O 1
ATOM 3204 N N . LYS B 1 200 ? 8.148 -4.473 4.762 1 94.5 200 LYS B N 1
ATOM 3205 C CA . LYS B 1 200 ? 6.812 -3.947 5.02 1 94.5 200 LYS B CA 1
ATOM 3206 C C . LYS B 1 200 ? 5.77 -5.059 4.98 1 94.5 200 LYS B C 1
ATOM 3208 O O . LYS B 1 200 ? 4.66 -4.855 4.48 1 94.5 200 LYS B O 1
ATOM 3213 N N . PHE B 1 201 ? 6.145 -6.188 5.523 1 91.75 201 PHE B N 1
ATOM 3214 C CA . PHE B 1 201 ? 5.375 -7.422 5.449 1 91.75 201 PHE B CA 1
ATOM 3215 C C . PHE B 1 201 ? 4.012 -7.254 6.109 1 91.75 201 PHE B C 1
ATOM 3217 O O . PHE B 1 201 ? 3.004 -7.734 5.59 1 91.75 201 PHE B O 1
ATOM 3224 N N . PHE B 1 202 ? 3.947 -6.5 7.113 1 87.38 202 PHE B N 1
ATOM 3225 C CA . PHE B 1 202 ? 2.711 -6.41 7.879 1 87.38 202 PHE B CA 1
ATOM 3226 C C . PHE B 1 202 ? 1.684 -5.551 7.152 1 87.38 202 PHE B C 1
ATOM 3228 O O . PHE B 1 202 ? 0.48 -5.801 7.25 1 87.38 202 PHE B O 1
ATOM 3235 N N . ALA B 1 203 ? 2.127 -4.539 6.422 1 92.12 203 ALA B N 1
ATOM 3236 C CA . ALA B 1 203 ? 1.205 -3.791 5.57 1 92.12 203 ALA B CA 1
ATOM 3237 C C . ALA B 1 203 ? 0.628 -4.68 4.473 1 92.12 203 ALA B C 1
ATOM 3239 O O . ALA B 1 203 ? -0.559 -4.59 4.152 1 92.12 203 ALA B O 1
ATOM 3240 N N . VAL B 1 204 ? 1.456 -5.57 3.957 1 94.94 204 VAL B N 1
ATOM 3241 C CA . VAL B 1 204 ? 1.026 -6.504 2.92 1 94.94 204 VAL B CA 1
ATOM 3242 C C . VAL B 1 204 ? -0.038 -7.445 3.48 1 94.94 204 VAL B C 1
ATOM 3244 O O . VAL B 1 204 ? -1.09 -7.637 2.865 1 94.94 204 VAL B O 1
ATOM 3247 N N . ILE B 1 205 ? 0.197 -7.93 4.652 1 92.06 205 ILE B N 1
ATOM 3248 C CA . ILE B 1 205 ? -0.74 -8.852 5.277 1 92.06 205 ILE B CA 1
ATOM 3249 C C . ILE B 1 205 ? -2.057 -8.141 5.57 1 92.06 205 ILE B C 1
ATOM 3251 O O . ILE B 1 205 ? -3.135 -8.703 5.367 1 92.06 205 ILE B O 1
ATOM 3255 N N . GLY B 1 206 ? -1.904 -6.949 6.086 1 89.44 206 GLY B N 1
ATOM 3256 C CA . GLY B 1 206 ? -3.104 -6.164 6.332 1 89.44 206 GLY B CA 1
ATOM 3257 C C . GLY B 1 206 ? -3.947 -5.961 5.086 1 89.44 206 GLY B C 1
ATOM 3258 O O . GLY B 1 206 ? -5.176 -6.066 5.141 1 89.44 206 GLY B O 1
ATOM 3259 N N . ALA B 1 207 ? -3.307 -5.676 4.031 1 94.44 207 ALA B N 1
ATOM 3260 C CA . ALA B 1 207 ? -4.012 -5.457 2.771 1 94.44 207 ALA B CA 1
ATOM 3261 C C . ALA B 1 207 ? -4.672 -6.746 2.285 1 94.44 207 ALA B C 1
ATOM 3263 O O . ALA B 1 207 ? -5.809 -6.723 1.807 1 94.44 207 ALA B O 1
ATOM 3264 N N . ILE B 1 208 ? -3.969 -7.848 2.416 1 94.69 208 ILE B N 1
ATOM 3265 C CA . ILE B 1 208 ? -4.5 -9.141 2.008 1 94.69 208 ILE B CA 1
ATOM 3266 C C . ILE B 1 208 ? -5.754 -9.469 2.82 1 94.69 208 ILE B C 1
ATOM 3268 O O . ILE B 1 208 ? -6.758 -9.922 2.27 1 94.69 208 ILE B O 1
ATOM 3272 N N . THR B 1 209 ? -5.691 -9.211 4.086 1 91.06 209 THR B N 1
ATOM 3273 C CA . THR B 1 209 ? -6.82 -9.469 4.973 1 91.06 209 THR B CA 1
ATOM 3274 C C . THR B 1 209 ? -8.008 -8.586 4.609 1 91.06 209 THR B C 1
ATOM 3276 O O . THR B 1 209 ? -9.141 -9.07 4.52 1 91.06 209 THR B O 1
ATOM 3279 N N . ALA B 1 210 ? -7.75 -7.344 4.391 1 90.44 210 ALA B N 1
ATOM 3280 C CA . ALA B 1 210 ? -8.82 -6.426 4.004 1 90.44 210 ALA B CA 1
ATOM 3281 C C . ALA B 1 210 ? -9.453 -6.844 2.68 1 90.44 210 ALA B C 1
ATOM 3283 O O . ALA B 1 210 ? -10.672 -6.789 2.521 1 90.44 210 ALA B O 1
ATOM 3284 N N . PHE B 1 211 ? -8.609 -7.191 1.753 1 93.44 211 PHE B N 1
ATOM 3285 C CA . PHE B 1 211 ? -9.078 -7.68 0.462 1 93.44 211 PHE B CA 1
ATOM 3286 C C . PHE B 1 211 ? -10.039 -8.852 0.643 1 93.44 211 PHE B C 1
ATOM 3288 O O . PHE B 1 211 ? -11.125 -8.867 0.055 1 93.44 211 PHE B O 1
ATOM 3295 N N . SER B 1 212 ? -9.617 -9.805 1.459 1 92.19 212 SER B N 1
ATOM 3296 C CA . SER B 1 212 ? -10.43 -10.984 1.745 1 92.19 212 SER B CA 1
ATOM 3297 C C . SER B 1 212 ? -11.758 -10.594 2.391 1 92.19 212 SER B C 1
ATOM 3299 O O . SER B 1 212 ? -12.812 -11.102 2.008 1 92.19 212 SER B O 1
ATOM 3301 N N . ASN B 1 213 ? -11.789 -9.672 3.307 1 87.81 213 ASN B N 1
ATOM 3302 C CA . ASN B 1 213 ? -12.984 -9.25 4.027 1 87.81 213 ASN B CA 1
ATOM 3303 C C . ASN B 1 213 ? -13.961 -8.523 3.113 1 87.81 213 ASN B C 1
ATOM 3305 O O . ASN B 1 213 ? -15.18 -8.648 3.27 1 87.81 213 ASN B O 1
ATOM 3309 N N . ILE B 1 214 ? -13.398 -7.738 2.211 1 86.25 214 ILE B N 1
ATOM 3310 C CA . ILE B 1 214 ? -14.242 -6.984 1.291 1 86.25 214 ILE B CA 1
ATOM 3311 C C . ILE B 1 214 ? -15.008 -7.945 0.384 1 86.25 214 ILE B C 1
ATOM 3313 O O . ILE B 1 214 ? -16.172 -7.703 0.049 1 86.25 214 ILE B O 1
ATOM 3317 N N . LEU B 1 215 ? -14.359 -9.016 -0.009 1 87.75 215 LEU B N 1
ATOM 3318 C CA . LEU B 1 215 ? -14.961 -9.953 -0.95 1 87.75 215 LEU B CA 1
ATOM 3319 C C . LEU B 1 215 ? -15.781 -11.008 -0.216 1 87.75 215 LEU B C 1
ATOM 3321 O O . LEU B 1 215 ? -16.484 -11.812 -0.846 1 87.75 215 LEU B O 1
ATOM 3325 N N . SER B 1 216 ? -15.57 -11.102 1.097 1 80.31 216 SER B N 1
ATOM 3326 C CA . SER B 1 216 ? -16.359 -12.062 1.855 1 80.31 216 SER B CA 1
ATOM 3327 C C . SER B 1 216 ? -17.812 -11.617 1.992 1 80.31 216 SER B C 1
ATOM 3329 O O . SER B 1 216 ? -18.094 -10.414 1.997 1 80.31 216 SER B O 1
#

Solvent-accessible surface area (backbone atoms only — not comparable to full-atom values): 21996 Å² total; per-residue (Å²): 96,25,20,18,40,23,33,38,43,51,70,50,86,76,45,50,73,65,53,48,49,51,52,52,49,46,50,45,51,48,46,51,51,43,39,69,76,40,55,86,37,45,56,22,57,69,43,76,42,94,90,43,31,34,34,36,42,24,55,34,38,35,47,44,62,51,52,50,49,47,48,50,24,52,33,39,38,68,63,81,51,54,51,38,36,9,34,5,62,28,55,62,88,42,84,42,53,87,47,52,90,76,35,52,42,50,9,50,52,34,4,48,55,38,42,69,70,55,54,93,85,47,62,45,36,46,54,40,62,69,83,74,46,90,63,59,37,62,62,46,43,41,45,35,20,38,37,34,32,41,24,56,55,53,67,73,52,46,39,66,44,19,44,52,48,47,48,41,66,77,35,62,91,47,60,66,67,63,46,23,73,71,38,89,72,66,50,50,56,66,54,50,52,50,42,40,56,75,48,40,42,63,35,43,50,39,25,37,50,26,44,22,50,63,64,94,98,24,21,19,41,24,34,39,44,52,71,50,88,78,45,51,75,65,55,48,49,50,54,52,49,47,51,46,52,51,46,52,51,44,39,69,75,42,55,86,37,44,57,23,58,71,42,76,42,95,89,43,31,36,33,35,41,25,55,36,35,36,46,44,62,50,53,51,50,50,47,50,24,52,31,40,37,68,63,81,51,55,51,36,35,10,35,6,63,28,56,62,87,42,84,41,54,86,48,53,91,78,36,53,41,49,10,50,49,34,4,48,55,37,42,69,70,5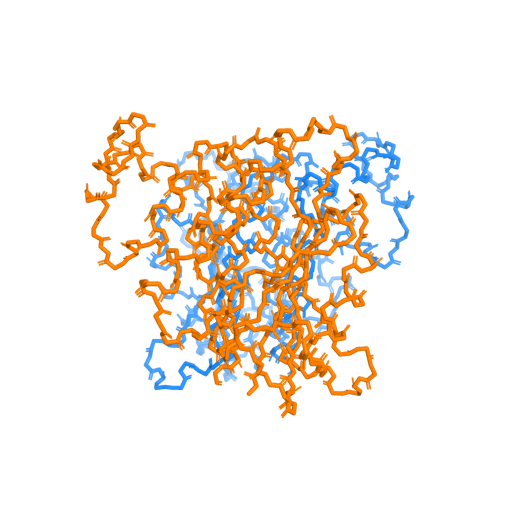7,54,94,84,47,60,44,36,44,52,40,62,69,84,74,45,88,62,59,37,61,60,46,44,41,44,35,20,39,38,35,32,40,23,54,55,54,66,72,52,46,39,66,44,18,45,52,48,48,49,41,67,78,35,62,91,46,62,65,67,64,48,23,72,71,39,89,73,68,50,52,57,66,54,50,53,49,41,39,56,76,50,41,43,65,34,42,50,38,27,36,50,26,44,22,50,62,64,94

Organism: Hirschia baltica (strain ATCC 49814 / DSM 5838 / IFAM 1418) (NCBI:txid582402)

Secondary structure (DSSP, 8-state):
-EEEEEEEETTGGGS-HHHHHHHHHHHHHHHHHHHHH-GGG-BPPPEEETTTEEEEEES-GGGHHHHHHHHHHHHHHHTS--EEEEEEEE-EEE--SS-GGG-EEHHHHHHHHHHHH--TTS-SEEE---SS-S---HHHHHHHHHHHHHHHHHTT--HHHHHHHHHHHHTTTS-HHHHHHTSSS---HHHHHHHHHHTTHHHHHHHHHHHHHHH-/-EEEEEEEETTGGGS-HHHHHHHHHHHHHHHHHHHHH-GGG-BPPPEEETTTEEEEEES-GGGHHHHHHHHHHHHHHHTS--EEEEEEEE-EEE--SS-GGG-EEHHHHHHHHHHHH--TTS-SEEE---SS-S---HHHHHHHHHHHHHHHHHTT--HHHHHHHHHHHHTTTS-HHHHHHTSSS---HHHHHHHHHHTTHHHHHHHHHHHHHHH-

pLDDT: mean 87.98, std 12.5, range [35.84, 98.38]

Foldseek 3Di:
DKKKKKKFWPPCVPDDPVLLVVLLVLLQVLQVVCCVLPVVFQKAGWDDDPSGMIMIMTPQLLCQLVSVLSSQLSNQLVVSTGMAIEMFDDDWPDDDRHDCVPGDDRNVVQNVVRNVPDDPVAQRYFYRQDPPDPPSPVLRVLLGVLRRVLSVLQSPDHSQLSQLLNLCSSAVVHDLVVSQVVDVVRDDSVVSVVSCVVSVSVSNVVSSNVSSVSSD/DKKKKKKFWPPCVPDDPVLLVVLLVLLQVLQVVCCVLPVVFQKAGWDDDPSGMIMIMTPQLLCQLVSVLSSQLSNQLVVSTGMAIEMFDDDWPDDDRHDCVPGDDRNVVQNVVRNVPDDPVAQRYFYRQDPPDPPSPVLVVLLGVLRRVLSVLQSPDHSQLSQLLNLCSSAVVPDLVVSQVVDVVRDDSVVSVVSCVVSVSVSNVVSSNVSSVSSD

Nearest PDB structures (foldseek):
  1ybt-assembly1_B  TM=6.817E-01  e=3.211E-03  Mycobacterium tuberculosis CDC1551
  4wp3-assembly5_E  TM=6.813E-01  e=7.140E-03  Mycobacterium avium
  4wp3-assembly2_B  TM=6.746E-01  e=1.153E-02  Mycobacterium avium
  4wp3-assembly1_A  TM=6.453E-01  e=6.085E-03  Mycobacterium avium
  3fmb-assembly1_B  TM=5.351E-01  e=1.139E-01  Bacteroides fragilis NCTC 9343